Protein AF-A0A0F9TXZ3-F1 (afdb_monomer_lite)

InterPro domains:
  IPR027417 P-loop containing nucleoside triphosphate hydrolase [G3DSA:3.40.50.300] (185-377)
  IPR036388 Winged helix-like DNA-binding domain superfamily [G3DSA:1.10.10.10] (61-134)

Radius of gyration: 34.78 Å; chains: 1; bounding box: 75×120×89 Å

Organism: NCBI:txid412755

Sequence (634 aa):
MTRDDTADAADPSGQDGEAPHASRQPACEAIEPTAEEAALAILPALEMLSTLGGPYPTEIAPTWPRPAEGERPIDYLTPVQLQVLGLLLRGYTRADIARDPELRVSRSTVHRWEHRDENFRAAYAESMAEMRSATRPLLIDGFRKGVMELVDLVSSTSAKIRLGAATQLTRLYRPDEVGAVTAGNERETDTDAEWMRRFTTKGDAFLPHDTQLAAINCLARYLVLVAGVQSGKTDTGAINFWKRIVMENDPTAVYYLVAPTTGIGKVMRKRFVSRAPKGWLLNPSGSGQDFERTWKLSNGATVEFRSANKPENIVAETLCGAWLDEFTLMRATVWQVSLRGRLAATGGWVIFTGTPRGPTWAYEEVWRRTQPHDDLYDKGGNWAGFTWHSSANPRVSAMEVADAKATLPDAFFRREWQASWEAFHGQVFPDFSKAANVFDLTKVLTKRSEGTLFDAGVDWGYGSPGALVVGRLNADASWDIVHEVHEAKRLTAWWIERFKEAHLRFGAMTGRGIDTFWCDGAEPDRIVAARRALRKWAKELGIRAPRVRPGKKERYRGILHVASLFKQRRVRIHRACSVTIAQLQGYKFKEDREGDDTDAIEEGNDHTVDALRYMTYSRKRADRKGGNVEMGSA

Secondary structure (DSSP, 8-state):
-------------------PPPPPPPP-PPPPPPHHHHHHHHHHHHHHHHHTTPPP-------SPPPSTT--GGGGS-HHHHHHHHHHHTT--HHHHTT-TTT---HHHHHHHHHH-HHHHHHHHHHHHHHHHHHHHHHHHHHHHHHHHHHHHHT-S-HHHHHHHHHHHHHHH-TTTTTTTTTTS------HHHHHHHT--TT------HHHHHHHH---SEEEEEE-TTSSHHHHHHHHHHHHHHHH--TT-EEEEEESSTTTHHHHHHHHHHTSPTT-BSSTT-S-SSS-EEEEBTTS-EEEEEETTSGGGG-SS--SEEEEETGGGS-HHIIIIIIGGGGTTTT-EEEEEE---SSSHIIIIIIGGG-TTSTT--TTS-EEEEEE-GGGSTTS-HHHHHHHHHHS-HHHHHHHTT--S----S-S-TT--HHHHEE--TTSSSS--TT-EEEEEEE--SSSPEEEEEEEEPTTS-EEEEEEEEESS--HHHHHHHHHHHHHHHHHHHSS-EEEEEE-TT-HHHHHHHHHHHHHHHHHTTPPPPEEEEPP--HHHHHHHHHHHHHTT-EEEETT-HHHHHHHHH--EEE-SSSPEEEEEPSSS-HHHHHHHHHHHHHHHHHHHHGGGSSS--

pLDDT: mean 75.68, std 19.98, range [26.33, 98.62]

Foldseek 3Di:
DDDDDDDDDDDDDDDDDDDDDDDDDDDDDDDFDDPVLLVVLQVLLVVVLVVLPDDDPPPDDPPDDDDPPPDALQVPDDPLLNVLLVCVLVVHDLVRSCPDPVSVDHSVNSVCLCPPPPSSVRNSVVVNVVVCVVCSVVVSVVVNVVSVVLSVQCVDPDRVSVVVSSLVSCCVRCVPCSVPSVVPDDPDDDDPVVLQVQQADPDDDDDDDPLLSCLLPDPFQEREEAEAPQQCLLLSLLNSVQVCCVVVLDLAAEEEEEEQAPVVCVVSLVSNLRRHGPQQWPPSVADDDPDKGWTQTPSNYIYIYDHLPDLVVLQDAAHQEYEYAQVQSHAPCSCPPRPVVSPVVNVHGYYYTHFAFAPHCCCVVAVLCQDPPHPNDPPVRNYHYTYAFSVSRPVQDPVNLVVCCQQFDVLVNCGNGVSDRPSFDWALQPLDDCVLFEDADPPVLPDQDAPWAKAWFWEDAAPAWIKIWIWTQDPVRFTETEDMDTGYNDDLVRVLVVQVVQQVVVCVRHVAGHAEYAYAPVCVVSLVVSQVVQVVVCVVVVHDRHHYHHFDPPVVVLSRNVSSCSSVSRHHYYVVVVLLSVLSRVWTADQDPVGGGGPHTDPDSCNSVNRVSRTSVRVVVVVVVVVVPPVPDD

Structure (mmCIF, N/CA/C/O backbone):
data_AF-A0A0F9TXZ3-F1
#
_entry.id   AF-A0A0F9TXZ3-F1
#
loop_
_atom_site.group_PDB
_atom_site.id
_atom_site.type_symbol
_atom_site.label_atom_id
_atom_site.label_alt_id
_atom_site.label_comp_id
_atom_site.label_asym_id
_atom_site.label_entity_id
_atom_site.label_seq_id
_atom_site.pdbx_PDB_ins_code
_atom_site.Cartn_x
_atom_site.Cartn_y
_atom_site.Cartn_z
_atom_site.occupancy
_atom_site.B_iso_or_equiv
_atom_site.auth_seq_id
_atom_site.auth_comp_id
_atom_site.auth_asym_id
_atom_site.auth_atom_id
_atom_site.pdbx_PDB_model_num
ATOM 1 N N . MET A 1 1 ? -9.856 57.325 4.171 1.00 32.72 1 MET A N 1
ATOM 2 C CA . MET A 1 1 ? -9.929 58.775 4.453 1.00 32.72 1 MET A CA 1
ATOM 3 C C . MET A 1 1 ? -11.235 59.033 5.186 1.00 32.72 1 MET A C 1
ATOM 5 O O . MET A 1 1 ? -12.175 58.319 4.875 1.00 32.72 1 MET A O 1
ATOM 9 N N . THR A 1 2 ? -11.216 59.937 6.177 1.00 30.17 2 THR A N 1
ATOM 10 C CA . THR A 1 2 ? -12.340 60.741 6.741 1.00 30.17 2 THR A CA 1
ATOM 11 C C . THR A 1 2 ? -13.774 60.199 6.546 1.00 30.17 2 THR A C 1
ATOM 13 O O . THR A 1 2 ? -14.216 60.116 5.405 1.00 30.17 2 THR A O 1
ATOM 16 N N . ARG A 1 3 ? -14.504 59.711 7.566 1.00 29.19 3 ARG A N 1
ATOM 17 C CA . ARG A 1 3 ? -14.995 60.357 8.820 1.00 29.19 3 ARG A CA 1
ATOM 18 C C . ARG A 1 3 ? -16.177 61.322 8.568 1.00 29.19 3 ARG A C 1
ATOM 20 O O . ARG A 1 3 ? -16.271 61.862 7.473 1.00 29.19 3 ARG A O 1
ATOM 27 N N . ASP A 1 4 ? -16.988 61.498 9.615 1.00 30.47 4 ASP A N 1
ATOM 28 C CA . ASP A 1 4 ? -18.058 62.494 9.824 1.00 30.47 4 ASP A CA 1
ATOM 29 C C . ASP A 1 4 ? -19.446 62.116 9.237 1.00 30.47 4 ASP A C 1
ATOM 31 O O . ASP A 1 4 ? -19.520 61.539 8.154 1.00 30.47 4 ASP A O 1
ATOM 35 N N . ASP A 1 5 ? -20.600 62.401 9.869 1.00 34.12 5 ASP A N 1
ATOM 36 C CA . ASP A 1 5 ? -20.922 62.700 11.290 1.00 34.12 5 ASP A CA 1
ATOM 37 C C . ASP A 1 5 ? -22.463 62.721 11.508 1.00 34.12 5 ASP A C 1
ATOM 39 O O . ASP A 1 5 ? -23.218 62.578 10.545 1.00 34.12 5 ASP A O 1
ATOM 43 N N . THR A 1 6 ? -22.910 63.014 12.748 1.00 31.89 6 THR A N 1
ATOM 44 C CA . THR A 1 6 ? -24.289 63.406 13.184 1.00 31.89 6 THR A CA 1
ATOM 45 C C . THR A 1 6 ? -25.350 62.283 13.228 1.00 31.89 6 THR A C 1
ATOM 47 O O . THR A 1 6 ? -25.287 61.359 12.425 1.00 31.89 6 THR A O 1
ATOM 50 N N . ALA A 1 7 ? -26.394 62.264 14.076 1.00 31.81 7 ALA A N 1
ATOM 51 C CA . ALA A 1 7 ? -26.792 62.902 15.362 1.00 31.81 7 ALA A CA 1
ATOM 52 C C . ALA A 1 7 ? -28.115 62.190 15.819 1.00 31.81 7 ALA A C 1
ATOM 54 O O . ALA A 1 7 ? -28.657 61.420 15.026 1.00 31.81 7 ALA A O 1
ATOM 55 N N . ASP A 1 8 ? -28.742 62.303 17.002 1.00 28.78 8 ASP A N 1
ATOM 56 C CA . ASP A 1 8 ? -28.559 62.997 18.303 1.00 28.78 8 ASP A CA 1
ATOM 57 C C . ASP A 1 8 ? -29.174 62.058 19.396 1.00 28.78 8 ASP A C 1
ATOM 59 O O . ASP A 1 8 ? -29.990 61.203 19.056 1.00 28.78 8 ASP A O 1
ATOM 63 N N . ALA A 1 9 ? -28.695 61.944 20.645 1.00 29.38 9 ALA A N 1
ATOM 64 C CA . ALA A 1 9 ? -28.776 62.823 21.835 1.00 29.38 9 ALA A CA 1
ATOM 65 C C . ALA A 1 9 ? -30.095 62.758 22.666 1.00 29.38 9 ALA A C 1
ATOM 67 O O . ALA A 1 9 ? -31.185 62.663 22.116 1.00 29.38 9 ALA A O 1
ATOM 68 N N . ALA A 1 10 ? -29.939 62.894 23.999 1.00 29.91 10 ALA A N 1
ATOM 69 C CA . ALA A 1 10 ? -30.946 63.063 25.078 1.00 29.91 10 ALA A CA 1
ATOM 70 C C . ALA A 1 10 ? -31.526 61.820 25.828 1.00 29.91 10 ALA A C 1
ATOM 72 O O . ALA A 1 10 ? -32.534 61.223 25.467 1.00 29.91 10 ALA A O 1
ATOM 73 N N . ASP A 1 11 ? -30.854 61.549 26.955 1.00 27.70 11 ASP A N 1
ATOM 74 C CA . ASP A 1 11 ? -31.220 60.946 28.265 1.00 27.70 11 ASP A CA 1
ATOM 75 C C . ASP A 1 11 ? -32.441 61.641 28.966 1.00 27.70 11 ASP A C 1
ATOM 77 O O . ASP A 1 11 ? -32.910 62.640 28.411 1.00 27.70 11 ASP A O 1
ATOM 81 N N . PRO A 1 12 ? -32.914 61.325 30.209 1.00 47.75 12 PRO A N 1
ATOM 82 C CA . PRO A 1 12 ? -32.923 60.106 31.053 1.00 47.75 12 PRO A CA 1
ATOM 83 C C . PRO A 1 12 ? -34.344 59.690 31.552 1.00 47.75 12 PRO A C 1
ATOM 85 O O . PRO A 1 12 ? -35.348 60.351 31.295 1.00 47.75 12 PRO A O 1
ATOM 88 N N . SER A 1 13 ? -34.355 58.691 32.453 1.00 29.00 13 SER A N 1
ATOM 89 C CA . SER A 1 13 ? -35.320 58.392 33.544 1.00 29.00 13 SER A CA 1
ATOM 90 C C . SER A 1 13 ? -36.219 57.172 33.321 1.00 29.00 13 SER A C 1
ATOM 92 O O . SER A 1 13 ? -36.737 56.944 32.234 1.00 29.00 13 SER A O 1
ATOM 94 N N . GLY A 1 14 ? -36.336 56.328 34.352 1.00 28.92 14 GLY A N 1
ATOM 95 C CA . GLY A 1 14 ? -36.942 54.998 34.240 1.00 28.92 14 GLY A CA 1
ATOM 96 C C . GLY A 1 14 ? -37.970 54.701 35.322 1.00 28.92 14 GLY A C 1
ATOM 97 O O . GLY A 1 14 ? -38.105 55.463 36.276 1.00 28.92 14 GLY A O 1
ATOM 98 N N . GLN A 1 15 ? -38.644 53.558 35.177 1.00 29.59 15 GLN A N 1
ATOM 99 C CA . GLN A 1 15 ? -39.312 52.832 36.257 1.00 29.59 15 GLN A CA 1
ATOM 100 C C . GLN A 1 15 ? -39.610 51.383 35.830 1.00 29.59 15 GLN A C 1
ATOM 102 O O . GLN A 1 15 ? -40.086 51.140 34.726 1.00 29.59 15 GLN A O 1
ATOM 107 N N . ASP A 1 16 ? -39.252 50.460 36.720 1.00 29.05 16 ASP A N 1
ATOM 108 C CA . ASP A 1 16 ? -39.883 49.185 37.090 1.00 29.05 16 ASP A CA 1
ATOM 109 C C . ASP A 1 16 ? -40.727 48.385 36.071 1.00 29.05 16 ASP A C 1
ATOM 111 O O . ASP A 1 16 ? -41.770 48.815 35.581 1.00 29.05 16 ASP A O 1
ATOM 115 N N . GLY A 1 17 ? -40.337 47.118 35.884 1.00 29.00 17 GLY A N 1
ATOM 116 C CA . GLY A 1 17 ? -41.125 46.086 35.205 1.00 29.00 17 GLY A CA 1
ATOM 117 C C . GLY A 1 17 ? -40.529 44.690 35.419 1.00 29.00 17 GLY A C 1
ATOM 118 O O . GLY A 1 17 ? -39.521 44.343 34.807 1.00 29.00 17 GLY A O 1
ATOM 119 N N . GLU A 1 18 ? -41.130 43.898 36.310 1.00 27.64 18 GLU A N 1
ATOM 120 C CA . GLU A 1 18 ? -40.679 42.539 36.649 1.00 27.64 18 GLU A CA 1
ATOM 121 C C . GLU A 1 18 ? -40.780 41.560 35.463 1.00 27.64 18 GLU A C 1
ATOM 123 O O . GLU A 1 18 ? -41.730 41.597 34.680 1.00 27.64 18 GLU A O 1
ATOM 128 N N . ALA A 1 19 ? -39.839 40.612 35.381 1.00 30.31 19 ALA A N 1
ATOM 129 C CA . ALA A 1 19 ? -39.910 39.452 34.488 1.00 30.31 19 ALA A CA 1
ATOM 130 C C . ALA A 1 19 ? -39.929 38.148 35.318 1.00 30.31 19 ALA A C 1
ATOM 132 O O . ALA A 1 19 ? -39.199 38.048 36.308 1.00 30.31 19 ALA A O 1
ATOM 133 N N . PRO A 1 20 ? -40.757 37.145 34.964 1.00 31.75 20 PRO A N 1
ATOM 134 C CA . PRO A 1 20 ? -41.137 36.082 35.893 1.00 31.75 20 PRO A CA 1
ATOM 135 C C . PRO A 1 20 ? -40.070 34.995 36.092 1.00 31.75 20 PRO A C 1
ATOM 137 O O . PRO A 1 20 ? -39.401 34.553 35.157 1.00 31.75 20 PRO A O 1
ATOM 140 N N . HIS A 1 21 ? -39.993 34.484 37.324 1.00 30.50 21 HIS A N 1
ATOM 141 C CA . HIS A 1 21 ? -39.201 33.308 37.685 1.00 30.50 21 HIS A CA 1
ATOM 142 C C . HIS A 1 21 ? -39.646 32.047 36.921 1.00 30.50 21 HIS A C 1
ATOM 144 O O . HIS A 1 21 ? -40.739 31.527 37.149 1.00 30.50 21 HIS A O 1
ATOM 150 N N . ALA A 1 22 ? -38.752 31.478 36.108 1.00 32.34 22 ALA A N 1
ATOM 151 C CA . ALA A 1 22 ? -38.866 30.092 35.654 1.00 32.34 22 ALA A CA 1
ATOM 152 C C . ALA A 1 22 ? -38.382 29.131 36.758 1.00 32.34 22 ALA A C 1
ATOM 154 O O . ALA A 1 22 ? -37.296 29.296 37.320 1.00 32.34 22 ALA A O 1
ATOM 155 N N . SER A 1 23 ? -39.204 28.137 37.087 1.00 28.92 23 SER A N 1
ATOM 156 C CA . SER A 1 23 ? -38.995 27.205 38.198 1.00 28.92 23 SER A CA 1
ATOM 157 C C . SER A 1 23 ? -37.858 26.203 37.954 1.00 28.92 23 SER A C 1
ATOM 159 O O . SER A 1 23 ? -37.685 25.665 36.861 1.00 28.92 23 SER A O 1
ATOM 161 N N . ARG A 1 24 ? -37.106 25.883 39.018 1.00 31.55 24 ARG A N 1
ATOM 162 C CA . ARG A 1 24 ? -36.205 24.719 39.040 1.00 31.55 24 ARG A CA 1
ATOM 163 C C . ARG A 1 24 ? -37.039 23.434 38.987 1.00 31.55 24 ARG A C 1
ATOM 165 O O . ARG A 1 24 ? -37.911 23.252 39.834 1.00 31.55 24 ARG A O 1
ATOM 172 N N . GLN A 1 25 ? -36.734 22.526 38.061 1.00 28.47 25 GLN A N 1
ATOM 173 C CA . GLN A 1 25 ? -37.197 21.136 38.157 1.00 28.47 25 GLN A CA 1
ATOM 174 C C . GLN A 1 25 ? -36.408 20.391 39.256 1.00 28.47 25 GLN A C 1
ATOM 176 O O . GLN A 1 25 ? -35.221 20.681 39.443 1.00 28.47 25 GLN A O 1
ATOM 181 N N . PRO A 1 26 ? -37.038 19.466 40.004 1.00 29.58 26 PRO A N 1
ATOM 182 C CA . PRO A 1 26 ? -36.378 18.716 41.070 1.00 29.58 26 PRO A CA 1
ATOM 183 C C . PRO A 1 26 ? -35.457 17.618 40.519 1.00 29.58 26 PRO A C 1
ATOM 185 O O . PRO A 1 26 ? -35.616 17.155 39.389 1.00 29.58 26 PRO A O 1
ATOM 188 N N . ALA A 1 27 ? -34.498 17.183 41.340 1.00 30.09 27 ALA A N 1
ATOM 189 C CA . ALA A 1 27 ? -33.659 16.029 41.033 1.00 30.09 27 ALA A CA 1
ATOM 190 C C . ALA A 1 27 ? -34.506 14.745 40.976 1.00 30.09 27 ALA A C 1
ATOM 192 O O . ALA A 1 27 ? -35.406 14.555 41.791 1.00 30.09 27 ALA A O 1
ATOM 193 N N . CYS A 1 28 ? -34.213 13.874 40.011 1.00 26.42 28 CYS A N 1
ATOM 194 C CA . CYS A 1 28 ? -34.935 12.622 39.817 1.00 26.42 28 CYS A CA 1
ATOM 195 C C . CYS A 1 28 ? -34.259 11.509 40.635 1.00 26.42 28 CYS A C 1
ATOM 197 O O . CYS A 1 28 ? -33.102 11.172 40.375 1.00 26.42 28 CYS A O 1
ATOM 199 N N . GLU A 1 29 ? -34.959 10.973 41.635 1.00 32.16 29 GLU A N 1
ATOM 200 C CA . GLU A 1 29 ? -34.502 9.820 42.419 1.00 32.16 29 GLU A CA 1
ATOM 201 C C . GLU A 1 29 ? -34.609 8.528 41.592 1.00 32.16 29 GLU A C 1
ATOM 203 O O . GLU A 1 29 ? -35.532 8.356 40.794 1.00 32.16 29 GLU A O 1
ATOM 208 N N . ALA A 1 30 ? -33.648 7.617 41.758 1.00 31.12 30 ALA A N 1
ATOM 209 C CA . ALA A 1 30 ? -33.618 6.358 41.018 1.00 31.12 30 ALA A CA 1
ATOM 210 C C . ALA A 1 30 ? -34.559 5.322 41.656 1.00 31.12 30 ALA A C 1
ATOM 212 O O . ALA A 1 30 ? -34.410 4.988 42.829 1.00 31.12 30 ALA A O 1
ATOM 213 N N . ILE A 1 31 ? -35.497 4.791 40.869 1.00 38.00 31 ILE A N 1
ATOM 214 C CA . ILE A 1 31 ? -36.445 3.754 41.299 1.00 38.00 31 ILE A CA 1
ATOM 215 C C . ILE A 1 31 ? -35.765 2.375 41.223 1.00 38.00 31 ILE A C 1
ATOM 217 O O . ILE A 1 31 ? -35.131 2.050 40.217 1.00 38.00 31 ILE A O 1
ATOM 221 N N . GLU A 1 32 ? -35.883 1.563 42.279 1.00 37.91 32 GLU A N 1
ATOM 222 C CA . GLU A 1 32 ? -35.350 0.192 42.302 1.00 37.91 32 GLU A CA 1
ATOM 223 C C . GLU A 1 32 ? -36.240 -0.807 41.530 1.00 37.91 32 GLU A C 1
ATOM 225 O O . GLU A 1 32 ? -37.465 -0.687 41.581 1.00 37.91 32 GLU A O 1
ATOM 230 N N . PRO A 1 33 ? -35.655 -1.826 40.862 1.00 41.97 33 PRO A N 1
ATOM 231 C CA . PRO A 1 33 ? -36.413 -2.894 40.208 1.00 41.97 33 PRO A CA 1
ATOM 232 C C . PRO A 1 33 ? -37.082 -3.823 41.230 1.00 41.97 33 PRO A C 1
ATOM 234 O O . PRO A 1 33 ? -36.539 -4.081 42.311 1.00 41.97 33 PRO A O 1
ATOM 237 N N . THR A 1 34 ? -38.247 -4.351 40.867 1.00 51.81 34 THR A N 1
ATOM 238 C CA . THR A 1 34 ? -39.134 -5.111 41.758 1.00 51.81 34 THR A CA 1
ATOM 239 C C . THR A 1 34 ? -38.769 -6.598 41.850 1.00 51.81 34 THR A C 1
ATOM 241 O O . THR A 1 34 ? -38.083 -7.163 40.997 1.00 51.81 34 THR A O 1
ATOM 244 N N . ALA A 1 35 ? -39.248 -7.268 42.904 1.00 47.88 35 ALA A N 1
ATOM 245 C CA . ALA A 1 35 ? -38.990 -8.694 43.123 1.00 47.88 35 ALA A CA 1
ATOM 246 C C . ALA A 1 35 ? -39.630 -9.614 42.057 1.00 47.88 35 ALA A C 1
ATOM 248 O O . ALA A 1 35 ? -39.137 -10.719 41.834 1.00 47.88 35 ALA A O 1
ATOM 249 N N . GLU A 1 36 ? -40.691 -9.168 41.375 1.00 49.09 36 GLU A N 1
ATOM 250 C CA . GLU A 1 36 ? -41.360 -9.940 40.316 1.00 49.09 36 GLU A CA 1
ATOM 251 C C . GLU A 1 36 ? -40.522 -10.005 39.027 1.00 49.09 36 GLU A C 1
ATOM 253 O O . GLU A 1 36 ? -40.415 -11.067 38.412 1.00 49.09 36 GLU A O 1
ATOM 258 N N . GLU A 1 37 ? -39.842 -8.913 38.660 1.00 51.38 37 GLU A N 1
ATOM 259 C CA . GLU A 1 37 ? -38.937 -8.863 37.499 1.00 51.38 37 GLU A CA 1
ATOM 260 C C . GLU A 1 37 ? -37.731 -9.800 37.681 1.00 51.38 37 GLU A C 1
ATOM 262 O O . GLU A 1 37 ? -37.302 -10.477 36.744 1.00 51.38 37 GLU A O 1
ATOM 267 N N . ALA A 1 38 ? -37.219 -9.898 38.913 1.00 50.34 38 ALA A N 1
ATOM 268 C CA . ALA A 1 38 ? -36.168 -10.843 39.280 1.00 50.34 38 ALA A CA 1
ATOM 269 C C . ALA A 1 38 ? -36.641 -12.310 39.190 1.00 50.34 38 ALA A C 1
ATOM 271 O O . ALA A 1 38 ? -35.902 -13.168 38.704 1.00 50.34 38 ALA A O 1
ATOM 272 N N . ALA A 1 39 ? -37.879 -12.602 39.607 1.00 53.97 39 ALA A N 1
ATOM 273 C CA . ALA A 1 39 ? -38.447 -13.949 39.551 1.00 53.97 39 ALA A CA 1
ATOM 274 C C . ALA A 1 39 ? -38.664 -14.449 38.108 1.00 53.97 39 ALA A C 1
ATOM 276 O O . ALA A 1 39 ? -38.397 -15.621 37.819 1.00 53.97 39 ALA A O 1
ATOM 277 N N . LEU A 1 40 ? -39.077 -13.565 37.186 1.00 57.75 40 LEU A N 1
ATOM 278 C CA . LEU A 1 40 ? -39.279 -13.909 35.771 1.00 57.75 40 LEU A CA 1
ATOM 279 C C . LEU A 1 40 ? -37.996 -14.389 35.068 1.00 57.75 40 LEU A C 1
ATOM 281 O O . LEU A 1 40 ? -38.073 -15.226 34.171 1.00 57.75 40 LEU A O 1
ATOM 285 N N . ALA A 1 41 ? -36.823 -13.893 35.475 1.00 55.78 41 ALA A N 1
ATOM 286 C CA . ALA A 1 41 ? -35.536 -14.272 34.881 1.00 55.78 41 ALA A CA 1
ATOM 287 C C . ALA A 1 41 ? -34.999 -15.635 35.370 1.00 55.78 41 ALA A C 1
ATOM 289 O O . ALA A 1 41 ? -34.154 -16.238 34.707 1.00 55.78 41 ALA A O 1
ATOM 290 N N . ILE A 1 42 ? -35.471 -16.132 36.521 1.00 59.31 42 ILE A N 1
ATOM 291 C CA . ILE A 1 42 ? -34.934 -17.340 37.174 1.00 59.31 42 ILE A CA 1
ATOM 292 C C . ILE A 1 42 ? -35.603 -18.619 36.655 1.00 59.31 42 ILE A C 1
ATOM 294 O O . ILE A 1 42 ? -34.913 -19.586 36.328 1.00 59.31 42 ILE A O 1
ATOM 298 N N . LEU A 1 43 ? -36.938 -18.635 36.555 1.00 63.06 43 LEU A N 1
ATOM 299 C CA . LEU A 1 43 ? -37.704 -19.822 36.137 1.00 63.06 43 LEU A CA 1
ATOM 300 C C . LEU A 1 43 ? -37.216 -20.451 34.812 1.00 63.06 43 LEU A C 1
ATOM 302 O O . LEU A 1 43 ? -37.047 -21.672 34.777 1.00 63.06 43 LEU A O 1
ATOM 306 N N . PRO A 1 44 ? -36.911 -19.680 33.748 1.00 61.91 44 PRO A N 1
ATOM 307 C CA . PRO A 1 44 ? -36.503 -20.267 32.476 1.00 61.91 44 PRO A CA 1
ATOM 308 C C . PRO A 1 44 ? -35.057 -20.791 32.494 1.00 61.91 44 PRO A C 1
ATOM 310 O O . PRO A 1 44 ? -34.734 -21.782 31.839 1.00 61.91 44 PRO A O 1
ATOM 313 N N . ALA A 1 45 ? -34.181 -20.189 33.306 1.0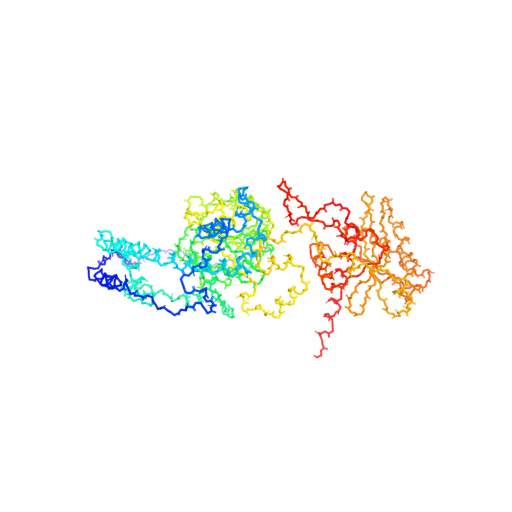0 59.84 45 ALA A N 1
ATOM 314 C CA . ALA A 1 45 ? -32.832 -20.704 33.527 1.00 59.84 45 ALA A CA 1
ATOM 315 C C . ALA A 1 45 ? -32.863 -22.075 34.229 1.00 59.84 45 ALA A C 1
ATOM 317 O O . ALA A 1 45 ? -32.126 -22.984 33.842 1.00 59.84 45 ALA A O 1
ATOM 318 N N . LEU A 1 46 ? -33.759 -22.262 35.205 1.00 62.06 46 LEU A N 1
ATOM 319 C CA . LEU A 1 46 ? -33.979 -23.558 35.859 1.00 62.06 46 LEU A CA 1
ATOM 320 C C . LEU A 1 46 ? -34.546 -24.611 34.887 1.00 62.06 46 LEU A C 1
ATOM 322 O O . LEU A 1 46 ? -34.159 -25.779 34.955 1.00 62.06 46 LEU A O 1
ATOM 326 N N . GLU A 1 47 ? -35.393 -24.206 33.938 1.00 64.31 47 GLU A N 1
ATOM 327 C CA . GLU A 1 47 ? -35.913 -25.088 32.885 1.00 64.31 47 GLU A CA 1
ATOM 328 C C . GLU A 1 47 ? -34.810 -25.522 31.895 1.00 64.31 47 GLU A C 1
ATOM 330 O O . GLU A 1 47 ? -34.687 -26.713 31.586 1.00 64.31 47 GLU A O 1
ATOM 335 N N . MET A 1 48 ? -33.921 -24.607 31.485 1.00 65.56 48 MET A N 1
ATOM 336 C CA . MET A 1 48 ? -32.721 -24.932 30.694 1.00 65.56 48 MET A CA 1
ATOM 337 C C . MET A 1 48 ? -31.820 -25.949 31.412 1.00 65.56 48 MET A C 1
ATOM 339 O O . MET A 1 48 ? -31.338 -26.907 30.807 1.00 65.56 48 MET A O 1
ATOM 343 N N . LEU A 1 49 ? -31.621 -25.789 32.723 1.00 61.75 49 LEU A N 1
ATOM 344 C CA . LEU A 1 49 ? -30.837 -26.736 33.519 1.00 61.75 49 LEU A CA 1
ATOM 345 C C . LEU A 1 49 ? -31.482 -28.128 33.619 1.00 61.75 49 LEU A C 1
ATOM 347 O O . LEU A 1 49 ? -30.759 -29.099 33.842 1.00 61.75 49 LEU A O 1
ATOM 351 N N . SER A 1 50 ? -32.799 -28.252 33.419 1.00 60.69 50 SER A N 1
ATOM 352 C CA . SER A 1 50 ? -33.484 -29.552 33.380 1.00 60.69 50 SER A CA 1
ATOM 353 C C . SER A 1 50 ? -33.401 -30.252 32.012 1.00 60.69 50 SER A C 1
ATOM 355 O O . SER A 1 50 ? -33.466 -31.478 31.946 1.00 60.69 50 SER A O 1
ATOM 357 N N . THR A 1 51 ? -33.187 -29.498 30.926 1.00 60.06 51 THR A N 1
ATOM 358 C CA . THR A 1 51 ? -33.049 -30.028 29.552 1.00 60.06 51 THR A CA 1
ATOM 359 C C . THR A 1 51 ? -31.601 -30.343 29.150 1.00 60.06 51 THR A C 1
ATOM 361 O O . THR A 1 51 ? -31.367 -31.119 28.217 1.00 60.06 51 THR A O 1
ATOM 364 N N . LEU A 1 52 ? -30.612 -29.828 29.892 1.00 57.62 52 LEU A N 1
ATOM 365 C CA . LEU A 1 52 ? -29.175 -30.108 29.744 1.00 57.62 52 LEU A CA 1
ATOM 366 C C . LEU A 1 52 ? -28.776 -31.532 30.193 1.00 57.62 52 LEU A C 1
ATOM 368 O O . LEU A 1 52 ? -27.965 -31.738 31.094 1.00 57.62 52 LEU A O 1
ATOM 372 N N . GLY A 1 53 ? -29.330 -32.531 29.507 1.00 50.25 53 GLY A N 1
ATOM 373 C CA . GLY A 1 53 ? -29.034 -33.956 29.688 1.00 50.25 53 GLY A CA 1
ATOM 374 C C . GLY A 1 53 ? -29.375 -34.844 28.485 1.00 50.25 53 GLY A C 1
ATOM 375 O O . GLY A 1 53 ? -29.040 -36.026 28.492 1.00 50.25 53 GLY A O 1
ATOM 376 N N . GLY A 1 54 ? -30.008 -34.302 27.436 1.00 48.28 54 GLY A N 1
ATOM 377 C CA . GLY A 1 54 ? -30.460 -35.088 26.283 1.00 48.28 54 GLY A CA 1
ATOM 378 C C . GLY A 1 54 ? -29.331 -35.791 25.496 1.00 48.28 54 GLY A C 1
ATOM 379 O O . GLY A 1 54 ? -28.211 -35.255 25.390 1.00 48.28 54 GLY A O 1
ATOM 380 N N . PRO A 1 55 ? -29.607 -36.978 24.914 1.00 40.47 55 PRO A N 1
ATOM 381 C CA . PRO A 1 55 ? -28.685 -37.650 24.003 1.00 40.47 55 PRO A CA 1
ATOM 382 C C . PRO A 1 55 ? -28.452 -36.810 22.739 1.00 40.47 55 PRO A C 1
ATOM 384 O O . PRO A 1 55 ? -29.306 -36.036 22.312 1.00 40.47 55 PRO A O 1
ATOM 387 N N . TYR A 1 56 ? -27.266 -36.950 22.151 1.00 38.28 56 TYR A N 1
ATOM 388 C CA . TYR A 1 56 ? -26.909 -36.276 20.902 1.00 38.28 56 TYR A CA 1
ATOM 389 C C . TYR A 1 56 ? -27.550 -37.014 19.710 1.00 38.28 56 TYR A C 1
ATOM 391 O O . TYR A 1 56 ? -27.592 -38.246 19.752 1.00 38.28 56 TYR A O 1
ATOM 399 N N . PRO A 1 57 ? -27.994 -36.334 18.636 1.00 37.06 57 PRO A N 1
ATOM 400 C CA . PRO A 1 57 ? -28.396 -37.012 17.406 1.00 37.06 57 PRO A CA 1
ATOM 401 C C . PRO A 1 57 ? -27.198 -37.774 16.822 1.00 37.06 57 PRO A C 1
ATOM 403 O O . PRO A 1 57 ? -26.213 -37.169 16.395 1.00 37.06 57 PRO A O 1
ATOM 406 N N . THR A 1 58 ? -27.248 -39.105 16.814 1.00 37.38 58 THR A N 1
ATOM 407 C CA . THR A 1 58 ? -26.159 -39.975 16.332 1.00 37.38 58 THR A CA 1
ATOM 408 C C . THR A 1 58 ? -26.144 -40.110 14.806 1.00 37.38 58 THR A C 1
ATOM 410 O O . THR A 1 58 ? -26.029 -41.207 14.269 1.00 37.38 58 THR A O 1
ATOM 413 N N . GLU A 1 59 ? -26.241 -38.986 14.096 1.00 43.12 59 GLU A N 1
ATOM 414 C CA . GLU A 1 59 ? -26.271 -38.928 12.632 1.00 43.12 59 GLU A CA 1
ATOM 415 C C . GLU A 1 59 ? -25.311 -37.861 12.087 1.00 43.12 59 GLU A C 1
ATOM 417 O O . GLU A 1 59 ? -25.735 -36.812 11.624 1.00 43.12 59 GLU A O 1
ATOM 422 N N . ILE A 1 60 ? -24.003 -38.144 12.142 1.00 35.38 60 ILE A N 1
ATOM 423 C CA . ILE A 1 60 ? -23.202 -38.405 10.929 1.00 35.38 60 ILE A CA 1
ATOM 424 C C . ILE A 1 60 ? -22.119 -39.421 11.319 1.00 35.38 60 ILE A C 1
ATOM 426 O O . ILE A 1 60 ? -21.045 -39.053 11.799 1.00 35.38 60 ILE A O 1
ATOM 430 N N . ALA A 1 61 ? -22.381 -40.713 11.113 1.00 38.50 61 ALA A N 1
ATOM 431 C CA . ALA A 1 61 ? -21.307 -41.703 11.121 1.00 38.50 61 ALA A CA 1
ATOM 432 C C . ALA A 1 61 ? -20.411 -41.461 9.887 1.00 38.50 61 ALA A C 1
ATOM 434 O O . ALA A 1 61 ? -20.945 -41.378 8.777 1.00 38.50 61 ALA A O 1
ATOM 435 N N . PRO A 1 62 ? -19.076 -41.339 10.025 1.00 38.00 62 PRO A N 1
ATOM 436 C CA . PRO A 1 62 ? -18.195 -41.187 8.872 1.00 38.00 62 PRO A CA 1
ATOM 437 C C . PRO A 1 62 ? -18.331 -42.389 7.929 1.00 38.00 62 PRO A C 1
ATOM 439 O O . PRO A 1 62 ? -18.110 -43.529 8.335 1.00 38.00 62 PRO A O 1
ATOM 442 N N . THR A 1 63 ? -18.680 -42.143 6.665 1.00 37.62 63 THR A N 1
ATOM 443 C CA . THR A 1 63 ? -18.843 -43.185 5.640 1.00 37.62 63 THR A CA 1
ATOM 444 C C . THR A 1 63 ? -17.486 -43.639 5.102 1.00 37.62 63 THR A C 1
ATOM 446 O O . THR A 1 63 ? -17.123 -43.335 3.966 1.00 37.62 63 THR A O 1
ATOM 449 N N . TRP A 1 64 ? -16.727 -44.350 5.930 1.00 47.78 64 TRP A N 1
ATOM 450 C CA . TRP A 1 64 ? -15.441 -44.956 5.578 1.00 47.78 64 TRP A CA 1
ATOM 451 C C . TRP A 1 64 ? -15.465 -46.452 5.921 1.00 47.78 64 TRP A C 1
ATOM 453 O O . TRP A 1 64 ? -16.205 -46.847 6.828 1.00 47.78 64 TRP A O 1
ATOM 463 N N . PRO A 1 65 ? -14.710 -47.302 5.200 1.00 41.97 65 PRO A N 1
ATOM 464 C CA . PRO A 1 65 ? -14.656 -48.726 5.505 1.00 41.97 65 PRO A CA 1
ATOM 465 C C . PRO A 1 65 ? -14.158 -48.929 6.939 1.00 41.97 65 PRO A C 1
ATOM 467 O O . PRO A 1 65 ? -13.103 -48.421 7.317 1.00 41.97 65 PRO A O 1
ATOM 470 N N . ARG A 1 66 ? -14.937 -49.656 7.746 1.00 46.38 66 ARG A N 1
ATOM 471 C CA . ARG A 1 66 ? -14.493 -50.086 9.074 1.00 46.38 66 ARG A CA 1
ATOM 472 C C . ARG A 1 66 ? -13.347 -51.100 8.920 1.00 46.38 66 ARG A C 1
ATOM 474 O O . ARG A 1 66 ? -13.398 -51.899 7.980 1.00 46.38 66 ARG A O 1
ATOM 481 N N . PRO A 1 67 ? -12.376 -51.133 9.851 1.00 50.34 67 PRO A N 1
ATOM 482 C CA . PRO A 1 67 ? -11.572 -52.329 10.093 1.00 50.34 67 PRO A CA 1
ATOM 483 C C . PRO A 1 67 ? -12.467 -53.542 10.400 1.00 50.34 67 PRO A C 1
ATOM 485 O O . PRO A 1 67 ? -13.680 -53.400 10.593 1.00 50.34 67 PRO A O 1
ATOM 488 N N . ALA A 1 68 ? -11.880 -54.739 10.449 1.00 52.97 68 ALA A N 1
ATOM 489 C CA . ALA A 1 68 ? -12.622 -55.949 10.792 1.00 52.97 68 ALA A CA 1
ATOM 490 C C . ALA A 1 68 ? -13.297 -55.833 12.176 1.00 52.97 68 ALA A C 1
ATOM 492 O O . ALA A 1 68 ? -12.848 -55.089 13.051 1.00 52.97 68 ALA A O 1
ATOM 493 N N . GLU A 1 69 ? -14.402 -56.559 12.369 1.00 46.28 69 GLU A N 1
ATOM 494 C CA . GLU A 1 69 ? -15.183 -56.521 13.611 1.00 46.28 69 GLU A CA 1
ATOM 495 C C . GLU A 1 69 ? -14.310 -56.871 14.831 1.00 46.28 69 GLU A C 1
ATOM 497 O O . GLU A 1 69 ? -13.917 -58.020 15.018 1.00 46.28 69 GLU A O 1
ATOM 502 N N . GLY A 1 70 ? -14.020 -55.863 15.663 1.00 57.00 70 GLY A N 1
ATOM 503 C CA . GLY A 1 70 ? -13.244 -55.998 16.901 1.00 57.00 70 GLY A CA 1
ATOM 504 C C . GLY A 1 70 ? -11.908 -55.246 16.943 1.00 57.00 70 GLY A C 1
ATOM 505 O O . GLY A 1 70 ? -11.346 -55.121 18.028 1.00 57.00 70 GLY A O 1
ATOM 506 N N . GLU A 1 71 ? -11.411 -54.706 15.826 1.00 62.00 71 GLU A N 1
ATOM 507 C CA . GLU A 1 71 ? -10.106 -54.022 15.768 1.00 62.00 71 GLU A CA 1
ATOM 508 C C . GLU A 1 71 ? -10.269 -52.498 15.650 1.00 62.00 71 GLU A C 1
ATOM 510 O O . GLU A 1 71 ? -11.014 -52.015 14.792 1.00 62.00 71 GLU A O 1
ATOM 515 N N . ARG A 1 72 ? -9.574 -51.707 16.485 1.00 70.00 72 ARG A N 1
ATOM 516 C CA . ARG A 1 72 ? -9.667 -50.238 16.419 1.00 70.00 72 ARG A CA 1
ATOM 517 C C . ARG A 1 72 ? -8.545 -49.653 15.557 1.00 70.00 72 ARG A C 1
ATOM 519 O O . ARG A 1 72 ? -7.401 -50.088 15.677 1.00 70.00 72 ARG A O 1
ATOM 526 N N . PRO A 1 73 ? -8.806 -48.596 14.769 1.00 75.31 73 PRO A N 1
ATOM 527 C CA . PRO A 1 73 ? -7.788 -47.861 14.012 1.00 75.31 73 PRO A CA 1
ATOM 528 C C . PRO A 1 73 ? -6.521 -47.479 14.793 1.00 75.31 73 PRO A C 1
ATOM 530 O O . PRO A 1 73 ? -5.426 -47.486 14.230 1.00 75.31 73 PRO A O 1
ATOM 533 N N . ILE A 1 74 ? -6.654 -47.157 16.086 1.00 79.50 74 ILE A N 1
ATOM 534 C CA . ILE A 1 74 ? -5.524 -46.790 16.952 1.00 79.50 74 ILE A CA 1
ATOM 535 C C . ILE A 1 74 ? -4.547 -47.954 17.194 1.00 79.50 74 ILE A C 1
ATOM 537 O O . ILE A 1 74 ? -3.350 -47.717 17.350 1.00 79.50 74 ILE A O 1
ATOM 541 N N . ASP A 1 75 ? -5.028 -49.200 17.156 1.00 79.38 75 ASP A N 1
ATOM 542 C CA . ASP A 1 75 ? -4.232 -50.402 17.434 1.00 79.38 75 ASP A CA 1
ATOM 543 C C . ASP A 1 75 ? -3.240 -50.721 16.285 1.00 79.38 75 ASP A C 1
ATOM 545 O O . ASP A 1 75 ? -2.289 -51.481 16.464 1.00 79.38 75 ASP A O 1
ATOM 549 N N . TYR A 1 76 ? -3.406 -50.075 15.121 1.00 80.62 76 TYR A N 1
ATOM 550 C CA . TYR A 1 76 ? -2.530 -50.183 13.946 1.00 80.62 76 TYR A CA 1
ATOM 551 C C . TYR A 1 76 ? -1.456 -49.087 13.849 1.00 80.62 76 TYR A C 1
ATOM 553 O O . TYR A 1 76 ? -0.685 -49.058 12.883 1.00 80.62 76 TYR A O 1
ATOM 561 N N . LEU A 1 77 ? -1.408 -48.150 14.798 1.00 85.25 77 LEU A N 1
ATOM 562 C CA . LEU A 1 77 ? -0.444 -47.054 14.767 1.00 85.25 77 LEU A CA 1
ATOM 563 C C . LEU A 1 77 ? 0.904 -47.465 15.358 1.00 85.25 77 LEU A C 1
ATOM 565 O O . LEU A 1 77 ? 0.993 -48.073 16.423 1.00 85.25 77 LEU A O 1
ATOM 569 N N . THR A 1 78 ? 1.987 -47.056 14.696 1.00 87.50 78 THR A N 1
ATOM 570 C CA . THR A 1 78 ? 3.333 -47.195 15.267 1.00 87.50 78 THR A CA 1
ATOM 571 C C . THR A 1 78 ? 3.464 -46.392 16.574 1.00 87.50 78 THR A C 1
ATOM 573 O O . THR A 1 78 ? 2.790 -45.371 16.731 1.00 87.50 78 THR A O 1
ATOM 576 N N . PRO A 1 79 ? 4.379 -46.753 17.497 1.00 85.94 79 PRO A N 1
ATOM 577 C CA . PRO A 1 79 ? 4.577 -46.009 18.748 1.00 85.94 79 PRO A CA 1
ATOM 578 C C . PRO A 1 79 ? 4.822 -44.504 18.549 1.00 85.94 79 PRO A C 1
ATOM 580 O O . PRO A 1 79 ? 4.333 -43.683 19.320 1.00 85.94 79 PRO A O 1
ATOM 583 N N . VAL A 1 80 ? 5.517 -44.133 17.469 1.00 85.81 80 VAL A N 1
ATOM 584 C CA . VAL A 1 80 ? 5.760 -42.733 17.092 1.00 85.81 80 VAL A CA 1
ATOM 585 C C . VAL A 1 80 ? 4.476 -42.054 16.599 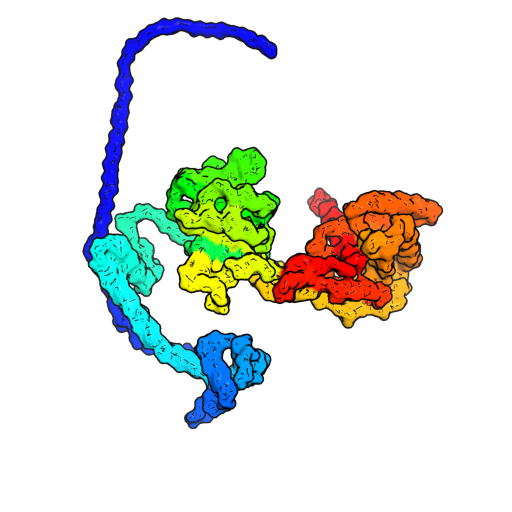1.00 85.81 80 VAL A C 1
ATOM 587 O O . VAL A 1 80 ? 4.195 -40.921 16.981 1.00 85.81 80 VAL A O 1
ATOM 590 N N . GLN A 1 81 ? 3.653 -42.742 15.801 1.00 89.81 81 GLN A N 1
ATOM 591 C CA . GLN A 1 81 ? 2.336 -42.232 15.404 1.00 89.81 81 GLN A CA 1
ATOM 592 C C . GLN A 1 81 ? 1.402 -42.059 16.609 1.00 89.81 81 GLN A C 1
ATOM 594 O O . GLN A 1 81 ? 0.712 -41.048 16.671 1.00 89.81 81 GLN A O 1
ATOM 599 N N . LEU A 1 82 ? 1.416 -42.967 17.591 1.00 85.81 82 LEU A N 1
ATOM 600 C CA . LEU A 1 82 ? 0.639 -42.826 18.831 1.00 85.81 82 LEU A CA 1
ATOM 601 C C . LEU A 1 82 ? 1.050 -41.585 19.639 1.00 85.81 82 LEU A C 1
ATOM 603 O O . LEU A 1 82 ? 0.189 -40.841 20.111 1.00 85.81 82 LEU A O 1
ATOM 607 N N . GLN A 1 83 ? 2.352 -41.314 19.758 1.00 86.69 83 GLN A N 1
ATOM 608 C CA . GLN A 1 83 ? 2.854 -40.108 20.427 1.00 86.69 83 GLN A CA 1
ATOM 609 C C . GLN A 1 83 ? 2.449 -38.828 19.675 1.00 86.69 83 GLN A C 1
ATOM 611 O O . GLN A 1 83 ? 1.947 -37.884 20.286 1.00 86.69 83 GLN A O 1
ATOM 616 N N . VAL A 1 84 ? 2.588 -38.811 18.344 1.00 89.00 84 VAL A N 1
ATOM 617 C CA . VAL A 1 84 ? 2.172 -37.681 17.494 1.00 89.00 84 VAL A CA 1
ATOM 618 C C . VAL A 1 84 ? 0.656 -37.457 17.544 1.00 89.00 84 VAL A C 1
ATOM 620 O O . VAL A 1 84 ? 0.222 -36.315 17.673 1.00 89.00 84 VAL A O 1
ATOM 623 N N . LEU A 1 85 ? -0.149 -38.523 17.517 1.00 88.50 85 LEU A N 1
ATOM 624 C CA . LEU A 1 85 ? -1.599 -38.475 17.725 1.00 88.50 85 LEU A CA 1
ATOM 625 C C . LEU A 1 85 ? -1.929 -37.834 19.082 1.00 88.50 85 LEU A C 1
ATOM 627 O O . LEU A 1 85 ? -2.703 -36.880 19.136 1.00 88.50 85 LEU A O 1
ATOM 631 N N . GLY A 1 86 ? -1.285 -38.284 20.162 1.00 83.06 86 GLY A N 1
ATOM 632 C CA . GLY A 1 86 ? -1.461 -37.718 21.502 1.00 83.06 86 GLY A CA 1
ATOM 633 C C . GLY A 1 86 ? -1.109 -36.228 21.603 1.00 83.06 86 GLY A C 1
ATOM 634 O O . GLY A 1 86 ? -1.797 -35.488 22.306 1.00 83.06 86 GLY A O 1
ATOM 635 N N . LEU A 1 87 ? -0.083 -35.760 20.885 1.00 85.94 87 LEU A N 1
ATOM 636 C CA . LEU A 1 87 ? 0.278 -34.338 20.828 1.00 85.94 87 LEU A CA 1
ATOM 637 C C . LEU A 1 87 ? -0.725 -33.509 20.011 1.00 85.94 87 LEU A C 1
ATOM 639 O O . LEU A 1 87 ? -1.144 -32.447 20.474 1.00 85.94 87 LEU A O 1
ATOM 643 N N . LEU A 1 88 ? -1.171 -34.001 18.849 1.00 84.62 88 LEU A N 1
ATOM 644 C CA . LEU A 1 88 ? -2.206 -33.335 18.044 1.00 84.62 88 LEU A CA 1
ATOM 645 C C . LEU A 1 88 ? -3.526 -33.204 18.824 1.00 84.62 88 LEU A C 1
ATOM 647 O O . LEU A 1 88 ? -4.133 -32.136 18.828 1.00 84.62 88 LEU A O 1
ATOM 651 N N . LEU A 1 89 ? -3.931 -34.253 19.549 1.00 81.50 89 LEU A N 1
ATOM 652 C CA . LEU A 1 89 ? -5.111 -34.245 20.425 1.00 81.50 89 LEU A CA 1
ATOM 653 C C . LEU A 1 89 ? -4.986 -33.239 21.586 1.00 81.50 89 LEU A C 1
ATOM 655 O O . LEU A 1 89 ? -5.988 -32.693 22.039 1.00 81.50 89 LEU A O 1
ATOM 659 N N . ARG A 1 90 ? -3.763 -32.943 22.046 1.00 78.56 90 ARG A N 1
ATOM 660 C CA . ARG A 1 90 ? -3.473 -31.889 23.039 1.00 78.56 90 ARG A CA 1
ATOM 661 C C . ARG A 1 90 ? -3.364 -30.482 22.430 1.00 78.56 90 ARG A C 1
ATOM 663 O O . ARG A 1 90 ? -3.105 -29.534 23.164 1.00 78.56 90 ARG A O 1
ATOM 670 N N . GLY A 1 91 ? -3.548 -30.334 21.116 1.00 78.00 91 GLY A N 1
ATOM 671 C CA . GLY A 1 91 ? -3.517 -29.050 20.410 1.00 78.00 91 GLY A CA 1
ATOM 672 C C . GLY A 1 91 ? -2.135 -28.583 19.939 1.00 78.00 91 GLY A C 1
ATOM 673 O O . GLY A 1 91 ? -2.013 -27.440 19.502 1.00 78.00 91 GLY A O 1
ATOM 674 N N . TYR A 1 92 ? -1.099 -29.429 19.996 1.00 81.12 92 TYR A N 1
ATOM 675 C CA . TYR A 1 92 ? 0.224 -29.090 19.456 1.00 81.12 92 TYR A CA 1
ATOM 676 C C . TYR A 1 92 ? 0.186 -29.034 17.926 1.00 81.12 92 TYR A C 1
ATOM 678 O O . TYR A 1 92 ? -0.441 -29.871 17.273 1.00 81.12 92 TYR A O 1
ATOM 686 N N . THR A 1 93 ? 0.891 -28.076 17.321 1.00 84.75 93 THR A N 1
ATOM 687 C CA . THR A 1 93 ? 0.931 -27.956 15.861 1.00 84.75 93 THR A CA 1
ATOM 688 C C . THR A 1 93 ? 1.954 -28.910 15.240 1.00 84.75 93 THR A C 1
ATOM 690 O O . THR A 1 93 ? 2.913 -29.356 15.873 1.00 84.75 93 THR A O 1
ATOM 693 N N . ARG A 1 94 ? 1.834 -29.144 13.925 1.00 82.44 94 ARG A N 1
ATOM 694 C CA . ARG A 1 94 ? 2.844 -29.873 13.128 1.00 82.44 94 ARG A CA 1
ATOM 695 C C . ARG A 1 94 ? 4.251 -29.262 13.211 1.00 82.44 94 ARG A C 1
ATOM 697 O O . ARG A 1 94 ? 5.212 -29.937 12.856 1.00 82.44 94 ARG A O 1
ATOM 704 N N . ALA A 1 95 ? 4.370 -27.978 13.561 1.00 73.88 95 ALA A N 1
ATOM 705 C CA . ALA A 1 95 ? 5.658 -27.308 13.715 1.00 73.88 95 ALA A CA 1
ATOM 706 C C . ALA A 1 95 ? 6.282 -27.608 15.084 1.00 73.88 95 ALA A C 1
ATOM 708 O O . ALA A 1 95 ? 7.485 -27.837 15.148 1.00 73.88 95 ALA A O 1
ATOM 709 N N . ASP A 1 96 ? 5.471 -27.681 16.139 1.00 80.00 96 ASP A N 1
ATOM 710 C CA . ASP A 1 96 ? 5.924 -28.011 17.496 1.00 80.00 96 ASP A CA 1
ATOM 711 C C . ASP A 1 96 ? 6.372 -29.473 17.566 1.00 80.00 96 ASP A C 1
ATOM 713 O O . ASP A 1 96 ? 7.483 -29.767 17.995 1.00 80.00 96 ASP A O 1
ATOM 717 N N . ILE A 1 97 ? 5.565 -30.377 17.001 1.00 84.50 97 ILE A N 1
ATOM 718 C CA . ILE A 1 97 ? 5.873 -31.811 16.887 1.00 84.50 97 ILE A CA 1
ATOM 719 C C . ILE A 1 97 ? 7.166 -32.053 16.087 1.00 84.50 97 ILE A C 1
ATOM 721 O O . ILE A 1 97 ? 7.925 -32.965 16.393 1.00 84.50 97 ILE A O 1
ATOM 725 N N . ALA A 1 98 ? 7.448 -31.225 15.075 1.00 79.81 98 ALA A N 1
ATOM 726 C CA . ALA A 1 98 ? 8.666 -31.330 14.266 1.00 79.81 98 ALA A CA 1
ATOM 727 C C . ALA A 1 98 ? 9.905 -30.660 14.894 1.00 79.81 98 ALA A C 1
ATOM 729 O O . ALA A 1 98 ? 11.001 -30.788 14.347 1.00 79.81 98 ALA A O 1
ATOM 730 N N . ARG A 1 99 ? 9.736 -29.923 16.000 1.00 80.12 99 ARG A N 1
ATOM 731 C CA . ARG A 1 99 ? 10.825 -29.353 16.812 1.00 80.12 99 ARG A CA 1
ATOM 732 C C . ARG A 1 99 ? 11.224 -30.263 17.974 1.00 80.12 99 ARG A C 1
ATOM 734 O O . ARG A 1 99 ? 12.271 -30.030 18.569 1.00 80.12 99 ARG A O 1
ATOM 741 N N . ASP A 1 100 ? 10.419 -31.277 18.283 1.00 80.56 100 ASP A N 1
ATOM 742 C CA . ASP A 1 100 ? 10.706 -32.261 19.321 1.00 80.56 100 ASP A CA 1
ATOM 743 C C . ASP A 1 100 ? 11.908 -33.152 18.913 1.00 80.56 100 ASP A C 1
ATOM 745 O O . ASP A 1 100 ? 11.837 -33.882 17.912 1.00 80.56 100 ASP A O 1
ATOM 749 N N . PRO A 1 101 ? 13.037 -33.093 19.649 1.00 74.38 101 PRO A N 1
ATOM 750 C CA . PRO A 1 101 ? 14.253 -33.822 19.298 1.00 74.38 101 PRO A CA 1
ATOM 751 C C . PRO A 1 101 ? 14.182 -35.325 19.615 1.00 74.38 101 PRO A C 1
ATOM 753 O O . PRO A 1 101 ? 15.004 -36.089 19.095 1.00 74.38 101 PRO A O 1
ATOM 756 N N . GLU A 1 102 ? 13.228 -35.762 20.444 1.00 77.38 102 GLU A N 1
ATOM 757 C CA . GLU A 1 102 ? 13.031 -37.169 20.805 1.00 77.38 102 GLU A CA 1
ATOM 758 C C . GLU A 1 102 ? 12.202 -37.892 19.739 1.00 77.38 102 GLU A C 1
ATOM 760 O O . GLU A 1 102 ? 12.561 -38.992 19.316 1.00 77.38 102 GLU A O 1
ATOM 765 N N . LEU A 1 103 ? 11.155 -37.236 19.223 1.00 80.50 103 LEU A N 1
ATOM 766 C CA . LEU A 1 103 ? 10.272 -37.797 18.194 1.00 80.50 103 LEU A CA 1
ATOM 767 C C . LEU A 1 103 ? 10.951 -38.003 16.835 1.00 80.50 103 LEU A C 1
ATOM 769 O O . LEU A 1 103 ? 10.639 -38.961 16.127 1.00 80.50 103 LEU A O 1
ATOM 773 N N . ARG A 1 104 ? 11.861 -37.100 16.439 1.00 79.69 104 ARG A N 1
ATOM 774 C CA . ARG A 1 104 ? 12.586 -37.138 15.146 1.00 79.69 104 ARG A CA 1
ATOM 775 C C . ARG A 1 104 ? 11.679 -37.236 13.901 1.00 79.69 104 ARG A C 1
ATOM 777 O O . ARG A 1 104 ? 12.112 -37.705 12.845 1.00 79.69 104 ARG A O 1
ATOM 784 N N . VAL A 1 105 ? 10.430 -36.769 13.988 1.00 83.75 105 VAL A N 1
ATOM 785 C CA . VAL A 1 105 ? 9.467 -36.772 12.872 1.00 83.75 105 VAL A CA 1
ATOM 786 C C . VAL A 1 105 ? 9.475 -35.424 12.156 1.00 83.75 105 VAL A C 1
ATOM 788 O O . VAL A 1 105 ? 9.278 -34.380 12.766 1.00 83.75 105 VAL A O 1
ATOM 791 N N . SER A 1 106 ? 9.638 -35.418 10.831 1.00 86.25 106 SER A N 1
ATOM 792 C CA . SER A 1 106 ? 9.563 -34.172 10.062 1.00 86.25 106 SER A CA 1
ATOM 793 C C . SER A 1 106 ? 8.118 -33.673 9.895 1.00 86.25 106 SER A C 1
ATOM 795 O O . SER A 1 106 ? 7.171 -34.456 9.776 1.00 86.25 106 SER A O 1
ATOM 797 N N . ARG A 1 107 ? 7.944 -32.349 9.764 1.00 86.50 107 ARG A N 1
ATOM 798 C CA . ARG A 1 107 ? 6.641 -31.703 9.493 1.00 86.50 107 ARG A CA 1
ATOM 799 C C . ARG A 1 107 ? 5.921 -32.285 8.266 1.00 86.50 107 ARG A C 1
ATOM 801 O O . ARG A 1 107 ? 4.692 -32.344 8.243 1.00 86.50 107 ARG A O 1
ATOM 808 N N . SER A 1 108 ? 6.668 -32.718 7.245 1.00 77.81 108 SER A N 1
ATOM 809 C CA . SER A 1 108 ? 6.111 -33.334 6.033 1.00 77.81 108 SER A CA 1
ATOM 810 C C . SER A 1 108 ? 5.713 -34.802 6.225 1.00 77.81 108 SER A C 1
ATOM 812 O O . SER A 1 108 ? 4.824 -35.272 5.516 1.00 77.81 108 SER A O 1
ATOM 814 N N . THR A 1 109 ? 6.303 -35.511 7.194 1.00 82.62 109 THR A N 1
ATOM 815 C CA . THR A 1 109 ? 5.855 -36.846 7.618 1.00 82.62 109 THR A CA 1
ATOM 816 C C . THR A 1 109 ? 4.545 -36.760 8.403 1.00 82.62 109 THR A C 1
ATOM 818 O O . THR A 1 109 ? 3.593 -37.436 8.023 1.00 82.62 109 THR A O 1
ATOM 821 N N . VAL A 1 110 ? 4.433 -35.863 9.395 1.00 85.75 110 VAL A N 1
ATOM 822 C CA . VAL A 1 110 ? 3.175 -35.654 10.152 1.00 85.75 110 VAL A CA 1
ATOM 823 C C . VAL A 1 110 ? 2.024 -35.269 9.213 1.00 85.75 110 VAL A C 1
ATOM 825 O O . VAL A 1 110 ? 0.969 -35.899 9.220 1.00 85.75 110 VAL A O 1
ATOM 828 N N . HIS A 1 111 ? 2.265 -34.314 8.305 1.00 84.31 111 HIS A N 1
ATOM 829 C CA . HIS A 1 111 ? 1.281 -33.925 7.291 1.00 84.31 111 HIS A CA 1
ATOM 830 C C . HIS A 1 111 ? 0.881 -35.085 6.361 1.00 84.31 111 HIS A C 1
ATOM 832 O O . HIS A 1 111 ? -0.266 -35.153 5.923 1.00 84.31 111 HIS A O 1
ATOM 838 N N . ARG A 1 112 ? 1.800 -36.012 6.053 1.00 83.44 112 ARG A N 1
ATOM 839 C CA . ARG A 1 112 ? 1.476 -37.204 5.259 1.00 83.44 112 ARG A CA 1
ATOM 840 C C . ARG A 1 112 ? 0.536 -38.129 6.022 1.00 83.44 112 ARG A C 1
ATOM 842 O O . ARG A 1 112 ? -0.399 -38.623 5.403 1.00 83.44 112 ARG A O 1
ATOM 849 N N . TRP A 1 113 ? 0.742 -38.322 7.324 1.00 87.81 113 TRP A N 1
ATOM 850 C CA . TRP A 1 113 ? -0.136 -39.158 8.141 1.00 87.81 113 TRP A CA 1
ATOM 851 C C . TRP A 1 113 ? -1.554 -38.580 8.239 1.00 87.81 113 TRP A C 1
ATOM 853 O O . TRP A 1 113 ? -2.507 -39.237 7.839 1.00 87.81 113 TRP A O 1
ATOM 863 N N . GLU A 1 114 ? -1.700 -37.305 8.609 1.00 82.00 114 GLU A N 1
ATOM 864 C CA . GLU A 1 114 ? -3.012 -36.635 8.699 1.00 82.00 114 GLU A CA 1
ATOM 865 C C . GLU A 1 114 ? -3.831 -36.614 7.392 1.00 82.00 114 GLU A C 1
ATOM 867 O O . GLU A 1 114 ? -5.042 -36.411 7.438 1.00 82.00 114 GLU A O 1
ATOM 872 N N . HIS A 1 115 ? -3.200 -36.766 6.219 1.00 77.12 115 HIS A N 1
ATOM 873 C CA . HIS A 1 115 ? -3.877 -36.620 4.919 1.00 77.12 115 HIS A CA 1
ATOM 874 C C . HIS A 1 115 ? -3.922 -37.906 4.089 1.00 77.12 115 HIS A C 1
ATOM 876 O O . HIS A 1 115 ? -4.863 -38.080 3.315 1.00 77.12 115 HIS A O 1
ATOM 882 N N . ARG A 1 116 ? -2.945 -38.808 4.240 1.00 75.44 116 ARG A N 1
ATOM 883 C CA . ARG A 1 116 ? -2.751 -39.987 3.372 1.00 75.44 116 ARG A CA 1
ATOM 884 C C . ARG A 1 116 ? -2.582 -41.319 4.109 1.00 75.44 116 ARG A C 1
ATOM 886 O O . ARG A 1 116 ? -2.476 -42.333 3.431 1.00 75.44 116 ARG A O 1
ATOM 893 N N . ASP A 1 117 ? -2.520 -41.330 5.437 1.00 82.06 117 ASP A N 1
ATOM 894 C CA . ASP A 1 117 ? -2.494 -42.564 6.230 1.00 82.06 117 ASP A CA 1
ATOM 895 C C . ASP A 1 117 ? -3.903 -42.819 6.776 1.00 82.06 117 ASP A C 1
ATOM 897 O O . ASP A 1 117 ? -4.449 -42.017 7.536 1.00 82.06 117 ASP A O 1
ATOM 901 N N . GLU A 1 118 ? -4.535 -43.888 6.298 1.00 78.50 118 GLU A N 1
ATOM 902 C CA . GLU A 1 118 ? -5.947 -44.172 6.566 1.00 78.50 118 GLU A CA 1
ATOM 903 C C . GLU A 1 118 ? -6.175 -44.541 8.038 1.00 78.50 118 GLU A C 1
ATOM 905 O O . GLU A 1 118 ? -7.100 -44.013 8.662 1.00 78.50 118 GLU A O 1
ATOM 910 N N . ASN A 1 119 ? -5.269 -45.330 8.625 1.00 81.88 119 ASN A N 1
ATOM 911 C CA . ASN A 1 119 ? -5.312 -45.715 10.035 1.00 81.88 119 ASN A CA 1
ATOM 912 C C . ASN A 1 119 ? -5.122 -44.494 10.941 1.00 81.88 119 ASN A C 1
ATOM 914 O O . ASN A 1 119 ? -5.901 -44.286 11.871 1.00 81.88 119 ASN A O 1
ATOM 918 N N . PHE A 1 120 ? -4.143 -43.634 10.634 1.00 86.75 120 PHE A N 1
ATOM 919 C CA . PHE A 1 120 ? -3.899 -42.412 11.407 1.00 86.75 120 PHE A CA 1
ATOM 920 C C . PHE A 1 120 ? -5.098 -41.459 11.380 1.00 86.75 120 PHE A C 1
ATOM 922 O O . PHE A 1 120 ? -5.471 -40.884 12.403 1.00 86.75 120 PHE A O 1
ATOM 929 N N . ARG A 1 121 ? -5.734 -41.303 10.213 1.00 82.75 121 ARG A N 1
ATOM 930 C CA . ARG A 1 121 ? -6.922 -40.455 10.051 1.00 82.75 121 ARG A CA 1
ATOM 931 C C . ARG A 1 121 ? -8.140 -41.002 10.785 1.00 82.75 121 ARG A C 1
ATOM 933 O O . ARG A 1 121 ? -8.859 -40.218 11.403 1.00 82.75 121 ARG A O 1
ATOM 940 N N . ALA A 1 122 ? -8.368 -42.312 10.719 1.00 76.19 122 ALA A N 1
ATOM 941 C CA . ALA A 1 122 ? -9.466 -42.959 11.424 1.00 76.19 122 ALA A CA 1
ATOM 942 C C . ALA A 1 122 ? -9.276 -42.870 12.949 1.00 76.19 122 ALA A C 1
ATOM 944 O O . ALA A 1 122 ? -10.181 -42.396 13.634 1.00 76.19 122 ALA A O 1
ATOM 945 N N . ALA A 1 123 ? -8.077 -43.175 13.459 1.00 80.25 123 ALA A N 1
ATOM 946 C CA . ALA A 1 123 ? -7.742 -43.044 14.879 1.00 80.25 123 ALA A CA 1
ATOM 947 C C . ALA A 1 123 ? -7.879 -41.596 15.385 1.00 80.25 123 ALA A C 1
ATOM 949 O O . ALA A 1 123 ? -8.466 -41.359 16.438 1.00 80.25 123 ALA A O 1
ATOM 950 N N . TYR A 1 124 ? -7.408 -40.603 14.619 1.00 83.12 124 TYR A N 1
ATOM 951 C CA . TYR A 1 124 ? -7.570 -39.190 14.981 1.00 83.12 124 TYR A CA 1
ATOM 952 C C . TYR A 1 124 ? -9.046 -38.773 15.060 1.00 83.12 124 TYR A C 1
ATOM 954 O O . TYR A 1 124 ? -9.440 -38.071 15.990 1.00 83.12 124 TYR A O 1
ATOM 962 N N . ALA A 1 125 ? -9.878 -39.210 14.109 1.00 74.75 125 ALA A N 1
ATOM 963 C CA . ALA A 1 125 ? -11.307 -38.904 14.109 1.00 74.75 125 ALA A CA 1
ATOM 964 C C . ALA A 1 125 ? -12.051 -39.570 15.282 1.00 74.75 125 ALA A C 1
ATOM 966 O O . ALA A 1 125 ? -12.876 -38.919 15.925 1.00 74.75 125 ALA A O 1
ATOM 967 N N . GLU A 1 126 ? -11.732 -40.832 15.577 1.00 79.50 126 GLU A N 1
ATOM 968 C CA . GLU A 1 126 ? -12.290 -41.604 16.691 1.00 79.50 126 GLU A CA 1
ATOM 969 C C . GLU A 1 126 ? -11.912 -40.986 18.044 1.00 79.50 126 GLU A C 1
ATOM 971 O O . GLU A 1 126 ? -12.799 -40.583 18.796 1.00 79.50 126 GLU A O 1
ATOM 976 N N . SER A 1 127 ? -10.620 -40.767 18.313 1.00 79.44 127 SER A N 1
ATOM 977 C CA . SER A 1 127 ? -10.166 -40.152 19.569 1.00 79.44 127 SER A CA 1
ATOM 978 C C . SER A 1 127 ? -10.669 -38.714 19.754 1.00 79.44 127 SER A C 1
ATOM 980 O O . SER A 1 127 ? -10.933 -38.293 20.880 1.00 79.44 127 SER A O 1
ATOM 982 N N . MET A 1 128 ? -10.868 -37.947 18.672 1.00 73.94 128 MET A N 1
ATOM 983 C CA . MET A 1 128 ? -11.529 -36.636 18.748 1.00 73.94 128 MET A CA 1
ATOM 984 C C . MET A 1 128 ? -13.018 -36.748 19.107 1.00 73.94 128 MET A C 1
ATOM 986 O O . MET A 1 128 ? -13.541 -35.874 19.803 1.00 73.94 128 MET A O 1
ATOM 990 N N . ALA A 1 129 ? -13.718 -37.790 18.651 1.00 69.75 129 ALA A N 1
ATOM 991 C CA . ALA A 1 129 ? -15.110 -38.043 19.018 1.00 69.75 129 ALA A CA 1
ATOM 992 C C . ALA A 1 129 ? -15.234 -38.515 20.478 1.00 69.75 129 ALA A C 1
ATOM 994 O O . ALA A 1 129 ? -16.064 -37.982 21.218 1.00 69.75 129 ALA A O 1
ATOM 995 N N . GLU A 1 130 ? -14.364 -39.429 20.919 1.00 73.75 130 GLU A N 1
ATOM 996 C CA . GLU A 1 130 ? -14.259 -39.863 22.318 1.00 73.75 130 GLU A CA 1
ATOM 997 C C . GLU A 1 130 ? -13.956 -38.686 23.250 1.00 73.75 130 GLU A C 1
ATOM 999 O O . GLU A 1 130 ? -14.667 -38.484 24.233 1.00 73.75 130 GLU A O 1
ATOM 1004 N N . MET A 1 131 ? -12.964 -37.852 22.914 1.00 70.00 131 MET A N 1
ATOM 1005 C CA . MET A 1 131 ? -12.626 -36.664 23.700 1.00 70.00 131 MET A CA 1
ATOM 1006 C C . MET A 1 131 ? -13.818 -35.710 23.804 1.00 70.00 131 MET A C 1
ATOM 1008 O O . MET A 1 131 ? -14.167 -35.293 24.904 1.00 70.00 131 MET A O 1
ATOM 1012 N N . ARG A 1 132 ? -14.503 -35.407 22.692 1.00 66.25 132 ARG A N 1
ATOM 1013 C CA . ARG A 1 132 ? -15.719 -34.572 22.710 1.00 66.25 132 ARG A CA 1
ATOM 1014 C C . ARG A 1 132 ? -16.810 -35.167 23.603 1.00 66.25 132 ARG A C 1
ATOM 1016 O O . ARG A 1 132 ? -17.446 -34.421 24.346 1.00 66.25 132 ARG A O 1
ATOM 1023 N N . SER A 1 133 ? -16.998 -36.486 23.565 1.00 65.88 133 SER A N 1
ATOM 1024 C CA . SER A 1 133 ? -17.939 -37.199 24.435 1.00 65.88 133 SER A CA 1
ATOM 1025 C C . SER A 1 133 ? -17.550 -37.079 25.915 1.00 65.88 133 SER A C 1
ATOM 1027 O O . SER A 1 133 ? -18.380 -36.704 26.740 1.00 65.88 133 SER A O 1
ATOM 1029 N N . ALA A 1 134 ? -16.273 -37.290 26.249 1.00 68.25 134 ALA A N 1
ATOM 1030 C CA . ALA A 1 134 ? -15.750 -37.225 27.615 1.00 68.25 134 ALA A CA 1
ATOM 1031 C C . ALA A 1 134 ? -15.694 -35.796 28.192 1.00 68.25 134 ALA A C 1
ATOM 1033 O O . ALA A 1 134 ? -15.878 -35.604 29.393 1.00 68.25 134 ALA A O 1
ATOM 1034 N N . THR A 1 135 ? -15.463 -34.774 27.360 1.00 63.75 135 THR A N 1
ATOM 1035 C CA . THR A 1 135 ? -15.436 -33.366 27.795 1.00 63.75 135 THR A CA 1
ATOM 1036 C C . THR A 1 135 ? -16.842 -32.757 27.899 1.00 63.75 135 THR A C 1
ATOM 1038 O O . THR A 1 135 ? -17.035 -31.806 28.657 1.00 63.75 135 THR A O 1
ATOM 1041 N N . ARG A 1 136 ? -17.857 -33.308 27.209 1.00 62.12 136 ARG A N 1
ATOM 1042 C CA . ARG A 1 136 ? -19.245 -32.801 27.247 1.00 62.12 136 ARG A CA 1
ATOM 1043 C C . ARG A 1 136 ? -19.830 -32.727 28.673 1.00 62.12 136 ARG A C 1
ATOM 1045 O O . ARG A 1 136 ? -20.341 -31.658 29.001 1.00 62.12 136 ARG A O 1
ATOM 1052 N N . PRO A 1 137 ? -19.739 -33.755 29.546 1.00 64.38 137 PRO A N 1
ATOM 1053 C CA . PRO A 1 137 ? -20.201 -33.656 30.933 1.00 64.38 137 PRO A CA 1
ATOM 1054 C C . PRO A 1 137 ? -19.523 -32.536 31.729 1.00 64.38 137 PRO A C 1
ATOM 1056 O O . PRO A 1 137 ? -20.196 -31.836 32.476 1.00 64.38 137 PRO A O 1
ATOM 1059 N N . LEU A 1 138 ? -18.215 -32.325 31.536 1.00 66.81 138 LEU A N 1
ATOM 1060 C CA . LEU A 1 138 ? -17.448 -31.285 32.233 1.00 66.81 138 LEU A CA 1
ATOM 1061 C C . LEU A 1 138 ? -17.841 -29.874 31.773 1.00 66.81 138 LEU A C 1
ATOM 1063 O O . LEU A 1 138 ? -17.953 -28.966 32.592 1.00 66.81 138 LEU A O 1
ATOM 1067 N N . LEU A 1 139 ? -18.097 -29.694 30.473 1.00 62.53 139 LEU A N 1
ATOM 1068 C CA . LEU A 1 139 ? -18.601 -28.431 29.926 1.00 62.53 139 LEU A CA 1
ATOM 1069 C C . LEU A 1 139 ? -20.032 -28.142 30.394 1.00 62.53 139 LEU A C 1
ATOM 1071 O O . LEU A 1 139 ? -20.331 -27.003 30.738 1.00 62.53 139 LEU A O 1
ATOM 1075 N N . ILE A 1 140 ? -20.898 -29.160 30.455 1.00 66.25 140 ILE A N 1
ATOM 1076 C CA . ILE A 1 140 ? -22.266 -29.027 30.979 1.00 66.25 140 ILE A CA 1
ATOM 1077 C C . ILE A 1 140 ? -22.250 -28.706 32.481 1.00 66.25 140 ILE A C 1
ATOM 1079 O O . ILE A 1 140 ? -22.991 -27.829 32.911 1.00 66.25 140 ILE A O 1
ATOM 1083 N N . ASP A 1 141 ? -21.395 -29.355 33.276 1.00 68.44 141 ASP A N 1
ATOM 1084 C CA . ASP A 1 141 ? -21.238 -29.074 34.710 1.00 68.44 141 ASP A CA 1
ATOM 1085 C C . ASP A 1 141 ? -20.678 -27.663 34.968 1.00 68.44 141 ASP A C 1
ATOM 1087 O O . ASP A 1 141 ? -21.230 -26.918 35.779 1.00 68.44 141 ASP A O 1
ATOM 1091 N N . GLY A 1 142 ? -19.645 -27.247 34.229 1.00 66.00 142 GLY A N 1
ATOM 1092 C CA . GLY A 1 142 ? -19.102 -25.887 34.303 1.00 66.00 142 GLY A CA 1
ATOM 1093 C C . GLY A 1 142 ? -20.124 -24.818 33.904 1.00 66.00 142 GLY A C 1
ATOM 1094 O O . GLY A 1 142 ? -20.277 -23.817 34.603 1.00 66.00 142 GLY A O 1
ATOM 1095 N N . PHE A 1 143 ? -20.881 -25.056 32.829 1.00 68.12 143 PHE A N 1
ATOM 1096 C CA . PHE A 1 143 ? -21.976 -24.180 32.408 1.00 68.12 143 PHE A CA 1
ATOM 1097 C C . PHE A 1 143 ? -23.090 -24.120 33.463 1.00 68.12 143 PHE A C 1
ATOM 1099 O O . PHE A 1 143 ? -23.522 -23.035 33.843 1.00 68.12 143 PHE A O 1
ATOM 1106 N N . ARG A 1 144 ? -23.500 -25.272 34.011 1.00 69.88 144 ARG A N 1
ATOM 1107 C CA . ARG A 1 144 ? -24.502 -25.365 35.082 1.00 69.88 144 ARG A CA 1
ATOM 1108 C C . ARG A 1 144 ? -24.087 -24.589 36.329 1.00 69.88 144 ARG A C 1
ATOM 1110 O O . ARG A 1 144 ? -24.920 -23.884 36.889 1.00 69.88 144 ARG A O 1
ATOM 1117 N N . LYS A 1 145 ? -22.820 -24.680 36.740 1.00 73.25 145 LYS A N 1
ATOM 1118 C CA . LYS A 1 145 ? -22.271 -23.902 37.862 1.00 73.25 145 LYS A CA 1
ATOM 1119 C C . LYS A 1 145 ? -22.357 -22.399 37.603 1.00 73.25 145 LYS A C 1
ATOM 1121 O O . LYS A 1 145 ? -22.899 -21.692 38.443 1.00 73.25 145 LYS A O 1
ATOM 1126 N N . GLY A 1 146 ? -21.937 -21.933 36.424 1.00 71.50 146 GLY A N 1
ATOM 1127 C CA . GLY A 1 146 ? -22.041 -20.516 36.053 1.00 71.50 146 GLY A CA 1
ATOM 1128 C C . GLY A 1 146 ? -23.484 -19.994 36.001 1.00 71.50 146 GLY A C 1
ATOM 1129 O O . GLY A 1 146 ? -23.748 -18.876 36.432 1.00 71.50 146 GLY A O 1
ATOM 1130 N N . VAL A 1 147 ? -24.443 -20.803 35.534 1.00 74.25 147 VAL A N 1
ATOM 1131 C CA . VAL A 1 147 ? -25.874 -20.437 35.555 1.00 74.25 147 VAL A CA 1
ATOM 1132 C C . VAL A 1 147 ? -26.410 -20.359 36.988 1.00 74.25 147 VAL A C 1
ATOM 1134 O O . VAL A 1 147 ? -27.111 -19.403 37.308 1.00 74.25 147 VAL A O 1
ATOM 1137 N N . MET A 1 148 ? -26.066 -21.309 37.864 1.00 74.62 148 MET A N 1
ATOM 1138 C CA . MET A 1 148 ? -26.472 -21.266 39.278 1.00 74.62 148 MET A CA 1
ATOM 1139 C C . MET A 1 148 ? -25.891 -20.047 40.008 1.00 74.62 148 MET A C 1
ATOM 1141 O O . MET A 1 148 ? -26.616 -19.362 40.721 1.00 74.62 148 MET A O 1
ATOM 1145 N N . GLU A 1 149 ? -24.619 -19.724 39.771 1.00 79.75 149 GLU A N 1
ATOM 1146 C CA . GLU A 1 149 ? -23.952 -18.555 40.359 1.00 79.75 149 GLU A CA 1
ATOM 1147 C C . GLU A 1 149 ? -24.610 -17.236 39.903 1.00 79.75 149 GLU A C 1
ATOM 1149 O O . GLU A 1 149 ? -24.795 -16.315 40.697 1.00 79.75 149 GLU A O 1
ATOM 1154 N N . LEU A 1 150 ? -25.066 -17.160 38.645 1.00 75.50 150 LEU A N 1
ATOM 1155 C CA . LEU A 1 150 ? -25.884 -16.044 38.160 1.00 75.50 150 LEU A CA 1
ATOM 1156 C C . LEU A 1 150 ? -27.278 -15.997 38.813 1.00 75.50 150 LEU A C 1
ATOM 1158 O O . LEU A 1 150 ? -27.742 -14.905 39.134 1.00 75.50 150 LEU A O 1
ATOM 1162 N N . VAL A 1 151 ? -27.939 -17.139 39.041 1.00 76.62 151 VAL A N 1
ATOM 1163 C CA . VAL A 1 151 ? -29.238 -17.202 39.747 1.00 76.62 151 VAL A CA 1
ATOM 1164 C C . VAL A 1 151 ? -29.111 -16.691 41.187 1.00 76.62 151 VAL A C 1
ATOM 1166 O O . VAL A 1 151 ? -29.933 -15.879 41.615 1.00 76.62 151 VAL A O 1
ATOM 1169 N N . ASP A 1 152 ? -28.050 -17.065 41.903 1.00 79.12 152 ASP A N 1
ATOM 1170 C CA . ASP A 1 152 ? -27.775 -16.548 43.249 1.00 79.12 152 ASP A CA 1
ATOM 1171 C C . ASP A 1 152 ? -27.539 -15.022 43.227 1.00 79.12 152 ASP A C 1
ATOM 1173 O O . ASP A 1 152 ? -28.071 -14.283 44.062 1.00 79.12 152 ASP A O 1
ATOM 1177 N N . LEU A 1 153 ? -26.809 -14.511 42.225 1.00 78.75 153 LEU A N 1
ATOM 1178 C CA . LEU A 1 153 ? -26.536 -13.076 42.063 1.00 78.75 153 LEU A CA 1
ATOM 1179 C C . LEU A 1 153 ? -27.776 -12.230 41.713 1.00 78.75 153 LEU A C 1
ATOM 1181 O O . LEU A 1 153 ? -27.785 -11.034 42.020 1.00 78.75 153 LEU A O 1
ATOM 1185 N N . VAL A 1 154 ? -28.843 -12.814 41.151 1.00 73.19 154 VAL A N 1
ATOM 1186 C CA . VAL A 1 154 ? -30.141 -12.121 40.988 1.00 73.19 154 VAL A CA 1
ATOM 1187 C C . VAL A 1 154 ? -30.761 -11.757 42.345 1.00 73.19 154 VAL A C 1
ATOM 1189 O O . VAL A 1 154 ? -31.445 -10.739 42.449 1.00 73.19 154 VAL A O 1
ATOM 1192 N N . SER A 1 155 ? -30.441 -12.499 43.410 1.00 72.81 155 SER A N 1
ATOM 1193 C CA . SER A 1 155 ? -30.879 -12.206 44.786 1.00 72.81 155 SER A CA 1
ATOM 1194 C C . SER A 1 155 ? -29.964 -11.218 45.537 1.00 72.81 155 SER A C 1
ATOM 1196 O O . SER A 1 155 ? -30.142 -10.992 46.734 1.00 72.81 155 SER A O 1
ATOM 1198 N N . SER A 1 156 ? -28.973 -10.611 44.869 1.00 73.50 156 SER A N 1
ATOM 1199 C CA . SER A 1 156 ? -28.034 -9.660 45.485 1.00 73.50 156 SER A CA 1
ATOM 1200 C C . SER A 1 156 ? -28.724 -8.406 46.044 1.00 73.50 156 SER A C 1
ATOM 1202 O O . SER A 1 156 ? -29.647 -7.857 45.447 1.00 73.50 156 SER A O 1
ATOM 1204 N N . THR A 1 157 ? -28.216 -7.840 47.141 1.00 64.75 157 THR A N 1
ATOM 1205 C CA . THR A 1 157 ? -28.693 -6.541 47.652 1.00 64.75 157 THR A CA 1
ATOM 1206 C C . THR A 1 157 ? -28.340 -5.362 46.737 1.00 64.75 157 THR A C 1
ATOM 1208 O O . THR A 1 157 ? -29.002 -4.328 46.799 1.00 64.75 157 THR A O 1
ATOM 1211 N N . SER A 1 158 ? -27.362 -5.500 45.832 1.00 68.31 158 SER A N 1
ATOM 1212 C CA . SER A 1 158 ? -26.990 -4.440 44.887 1.00 68.31 158 SER A CA 1
ATOM 1213 C C . SER A 1 158 ? -27.820 -4.497 43.602 1.00 68.31 158 SER A C 1
ATOM 1215 O O . SER A 1 158 ? -27.653 -5.411 42.795 1.00 68.31 158 SER A O 1
ATOM 1217 N N . ALA A 1 159 ? -28.643 -3.472 43.347 1.00 51.81 159 ALA A N 1
ATOM 1218 C CA . ALA A 1 159 ? -29.476 -3.377 42.141 1.00 51.81 159 ALA A CA 1
ATOM 1219 C C . ALA A 1 159 ? -28.677 -3.510 40.825 1.00 51.81 159 ALA A C 1
ATOM 1221 O O . ALA A 1 159 ? -29.137 -4.149 39.880 1.00 51.81 159 ALA A O 1
ATOM 1222 N N . LYS A 1 160 ? -27.441 -2.986 40.778 1.00 54.16 160 LYS A N 1
ATOM 1223 C CA . LYS A 1 160 ? -26.540 -3.118 39.617 1.00 54.16 160 LYS A CA 1
ATOM 1224 C C . LYS A 1 160 ? -26.099 -4.568 39.377 1.00 54.16 160 LYS A C 1
ATOM 1226 O O . LYS A 1 160 ? -25.968 -4.977 38.226 1.00 54.16 160 LYS A O 1
ATOM 1231 N N . ILE A 1 161 ? -25.869 -5.333 40.448 1.00 59.88 161 ILE A N 1
ATOM 1232 C CA . ILE A 1 161 ? -25.496 -6.752 40.365 1.00 59.88 161 ILE A CA 1
ATOM 1233 C C . ILE A 1 161 ? -26.720 -7.588 39.975 1.00 59.88 161 ILE A C 1
ATOM 1235 O O . ILE A 1 161 ? -26.613 -8.365 39.029 1.00 59.88 161 ILE A O 1
ATOM 1239 N N . ARG A 1 162 ? -27.888 -7.352 40.603 1.00 63.09 162 ARG A N 1
ATOM 1240 C CA . ARG A 1 162 ? -29.160 -8.010 40.239 1.00 63.09 162 ARG A CA 1
ATOM 1241 C C . ARG A 1 162 ? -29.467 -7.869 38.749 1.00 63.09 162 ARG A C 1
ATOM 1243 O O . ARG A 1 162 ? -29.648 -8.868 38.058 1.00 63.09 162 ARG A O 1
ATOM 1250 N N . LEU A 1 163 ? -29.469 -6.631 38.245 1.00 56.28 163 LEU A N 1
ATOM 1251 C CA . LEU A 1 163 ? -29.784 -6.329 36.846 1.00 56.28 163 LEU A CA 1
ATOM 1252 C C . LEU A 1 163 ? -28.758 -6.945 35.884 1.00 56.28 163 LEU A C 1
ATOM 1254 O O . LEU A 1 163 ? -29.131 -7.480 34.840 1.00 56.28 163 LEU A O 1
ATOM 1258 N N . GLY A 1 164 ? -27.471 -6.912 36.246 1.00 57.50 164 GLY A N 1
ATOM 1259 C CA . GLY A 1 164 ? -26.407 -7.558 35.480 1.00 57.50 164 GLY A CA 1
ATOM 1260 C C . GLY A 1 164 ? -26.593 -9.074 35.379 1.00 57.50 164 GLY A C 1
ATOM 1261 O O . GLY A 1 164 ? -26.525 -9.618 34.279 1.00 57.50 164 GLY A O 1
ATOM 1262 N N . ALA A 1 165 ? -26.880 -9.740 36.499 1.00 66.25 165 ALA A N 1
ATOM 1263 C CA . ALA A 1 165 ? -27.098 -11.183 36.556 1.00 66.25 165 ALA A CA 1
ATOM 1264 C C . ALA A 1 165 ? -28.358 -11.611 35.782 1.00 66.25 165 ALA A C 1
ATOM 1266 O O . ALA A 1 165 ? -28.276 -12.483 34.915 1.00 66.25 165 ALA A O 1
ATOM 1267 N N . ALA A 1 166 ? -29.488 -10.928 36.003 1.00 63.50 166 ALA A N 1
ATOM 1268 C CA . ALA A 1 166 ? -30.743 -11.189 35.296 1.00 63.50 166 ALA A CA 1
ATOM 1269 C C . ALA A 1 166 ? -30.588 -11.012 33.774 1.00 63.50 166 ALA A C 1
ATOM 1271 O O . ALA A 1 166 ? -31.017 -11.867 33.002 1.00 63.50 166 ALA A O 1
ATOM 1272 N N . THR A 1 167 ? -29.881 -9.964 33.330 1.00 58.59 167 THR A N 1
ATOM 1273 C CA . THR A 1 167 ? -29.606 -9.729 31.901 1.00 58.59 167 THR A CA 1
ATOM 1274 C C . THR A 1 167 ? -28.818 -10.879 31.263 1.00 58.59 167 THR A C 1
ATOM 1276 O O . THR A 1 167 ? -29.088 -11.236 30.116 1.00 58.59 167 THR A O 1
ATOM 1279 N N . GLN A 1 168 ? -27.846 -11.471 31.969 1.00 63.53 168 GLN A N 1
ATOM 1280 C CA . GLN A 1 168 ? -27.091 -12.609 31.430 1.00 63.53 168 GLN A CA 1
ATOM 1281 C C . GLN A 1 168 ? -27.925 -13.895 31.403 1.00 63.53 168 GLN A C 1
ATOM 1283 O O . GLN A 1 168 ? -27.859 -14.619 30.414 1.00 63.53 168 GLN A O 1
ATOM 1288 N N . LEU A 1 169 ? -28.756 -14.159 32.417 1.00 65.94 169 LEU A N 1
ATOM 1289 C CA . LEU A 1 169 ? -29.669 -15.311 32.411 1.00 65.94 169 LEU A CA 1
ATOM 1290 C C . LEU A 1 169 ? -30.670 -15.243 31.247 1.00 65.94 169 LEU A C 1
ATOM 1292 O O . LEU A 1 169 ? -30.808 -16.215 30.504 1.00 65.94 169 LEU A O 1
ATOM 1296 N N . THR A 1 170 ? -31.291 -14.082 31.015 1.00 58.66 170 THR A N 1
ATOM 1297 C CA . THR A 1 170 ? -32.215 -13.878 29.886 1.00 58.66 170 THR A CA 1
ATOM 1298 C C . THR A 1 170 ? -31.528 -14.120 28.538 1.00 58.66 170 THR A C 1
ATOM 1300 O O . THR A 1 170 ? -32.083 -14.808 27.681 1.00 58.66 170 THR A O 1
ATOM 1303 N N . ARG A 1 171 ? -30.287 -13.637 28.364 1.00 60.00 171 ARG A N 1
ATOM 1304 C CA . ARG A 1 171 ? -29.479 -13.862 27.148 1.00 60.00 171 ARG A CA 1
ATOM 1305 C C . ARG A 1 171 ? -29.148 -15.330 26.886 1.00 60.00 171 ARG A C 1
ATOM 1307 O O . ARG A 1 171 ? -29.011 -15.705 25.726 1.00 60.00 171 ARG A O 1
ATOM 1314 N N . LEU A 1 172 ? -28.989 -16.139 27.935 1.00 61.00 172 LEU A N 1
ATOM 1315 C CA . LEU A 1 172 ? -28.674 -17.564 27.806 1.00 61.00 172 LEU A CA 1
ATOM 1316 C C . LEU A 1 172 ? -29.886 -18.400 27.369 1.00 61.00 172 LEU A C 1
ATOM 1318 O O . LEU A 1 172 ? -29.694 -19.395 26.676 1.00 61.00 172 LEU A O 1
ATOM 1322 N N . TYR A 1 173 ? -31.107 -18.007 27.751 1.00 57.50 173 TYR A N 1
ATOM 1323 C CA . TYR A 1 173 ? -32.322 -18.782 27.465 1.00 57.50 173 TYR A CA 1
ATOM 1324 C C . TYR A 1 173 ? -33.115 -18.285 26.243 1.00 57.50 173 TYR A C 1
ATOM 1326 O O . TYR A 1 173 ? -33.618 -19.106 25.479 1.00 57.50 173 TYR A O 1
ATOM 1334 N N . ARG A 1 174 ? -33.210 -16.966 26.010 1.00 52.72 174 ARG A N 1
ATOM 1335 C CA . ARG A 1 174 ? -33.854 -16.396 24.808 1.00 52.72 174 ARG A CA 1
ATOM 1336 C C . ARG A 1 174 ? -32.953 -15.350 24.153 1.00 52.72 174 ARG A C 1
ATOM 1338 O O . ARG A 1 174 ? -33.167 -14.157 24.371 1.00 52.72 174 ARG A O 1
ATOM 1345 N N . PRO A 1 175 ? -31.968 -15.764 23.331 1.00 45.59 175 PRO A N 1
ATOM 1346 C CA . PRO A 1 175 ? -31.098 -14.825 22.617 1.00 45.59 175 PRO A CA 1
ATOM 1347 C C . PRO A 1 175 ? -31.886 -13.835 21.741 1.00 45.59 175 PRO A C 1
ATOM 1349 O O . PRO A 1 175 ? -31.440 -12.703 21.560 1.00 45.59 175 PRO A O 1
ATOM 1352 N N . ASP A 1 176 ? -33.075 -14.231 21.276 1.00 38.03 176 ASP A N 1
ATOM 1353 C CA . ASP A 1 176 ? -33.926 -13.445 20.378 1.00 38.03 176 ASP A CA 1
ATOM 1354 C C . ASP A 1 176 ? -34.933 -12.518 21.103 1.00 38.03 176 ASP A C 1
ATOM 1356 O O . ASP A 1 176 ? -35.428 -11.570 20.499 1.00 38.03 176 ASP A O 1
ATOM 1360 N N . GLU A 1 177 ? -35.224 -12.732 22.398 1.00 40.06 177 GLU A N 1
ATOM 1361 C CA . GLU A 1 177 ? -36.223 -11.941 23.160 1.00 40.06 177 GLU A CA 1
ATOM 1362 C C . GLU A 1 177 ? -35.613 -10.922 24.141 1.00 40.06 177 GLU A C 1
ATOM 1364 O O . GLU A 1 177 ? -36.328 -10.262 24.899 1.00 40.06 177 GLU A O 1
ATOM 1369 N N . VAL A 1 178 ? -34.290 -10.722 24.114 1.00 40.03 178 VAL A N 1
ATOM 1370 C CA . VAL A 1 178 ? -33.585 -9.763 24.995 1.00 40.03 178 VAL A CA 1
ATOM 1371 C C . VAL A 1 178 ? -34.096 -8.317 24.832 1.00 40.03 178 VAL A C 1
ATOM 1373 O O . VAL A 1 178 ? -33.877 -7.492 25.714 1.00 40.03 178 VAL A O 1
ATOM 1376 N N . GLY A 1 179 ? -34.827 -8.009 23.754 1.00 31.25 179 GLY A N 1
ATOM 1377 C CA . GLY A 1 179 ? -35.487 -6.716 23.553 1.00 31.25 179 GLY A CA 1
ATOM 1378 C C . GLY A 1 179 ? -36.684 -6.420 24.472 1.00 31.25 179 GLY A C 1
ATOM 1379 O O . GLY A 1 179 ? -37.082 -5.265 24.544 1.00 31.25 179 GLY A O 1
ATOM 1380 N N . ALA A 1 180 ? -37.263 -7.406 25.172 1.00 32.34 180 ALA A N 1
ATOM 1381 C CA . ALA A 1 180 ? -38.531 -7.216 25.896 1.00 32.34 180 ALA A CA 1
ATOM 1382 C C . ALA A 1 180 ? -38.397 -6.914 27.404 1.00 32.34 180 ALA A C 1
ATOM 1384 O O . ALA A 1 180 ? -39.243 -6.226 27.968 1.00 32.34 180 ALA A O 1
ATOM 1385 N N . VAL A 1 181 ? -37.349 -7.398 28.083 1.00 31.89 181 VAL A N 1
ATOM 1386 C CA . VAL A 1 181 ? -37.229 -7.283 29.561 1.00 31.89 181 VAL A CA 1
ATOM 1387 C C . VAL A 1 181 ? -36.648 -5.928 30.009 1.00 31.89 181 VAL A C 1
ATOM 1389 O O . VAL A 1 181 ? -36.683 -5.583 31.184 1.00 31.89 181 VAL A O 1
ATOM 1392 N N . THR A 1 182 ? -36.160 -5.102 29.079 1.00 30.78 182 THR A N 1
ATOM 1393 C CA . THR A 1 182 ? -35.718 -3.719 29.351 1.00 30.78 182 THR A CA 1
ATOM 1394 C C . THR A 1 182 ? -36.824 -2.665 29.195 1.00 30.78 182 THR A C 1
ATOM 1396 O O . THR A 1 182 ? -36.571 -1.484 29.436 1.00 30.78 182 THR A O 1
ATOM 1399 N N . ALA A 1 183 ? -38.049 -3.070 28.839 1.00 28.06 183 ALA A N 1
ATOM 1400 C CA . ALA A 1 183 ? -39.160 -2.189 28.454 1.00 28.06 183 ALA A CA 1
ATOM 1401 C C . ALA A 1 183 ? -39.795 -1.358 29.601 1.00 28.06 183 ALA A C 1
ATOM 1403 O O . ALA A 1 183 ? -40.850 -0.755 29.424 1.00 28.06 183 ALA A O 1
ATOM 1404 N N . GLY A 1 184 ? -39.170 -1.309 30.785 1.00 26.33 184 GLY A N 1
ATOM 1405 C CA . GLY A 1 184 ? -39.596 -0.475 31.920 1.00 26.33 184 GLY A CA 1
ATOM 1406 C C . GLY A 1 184 ? -38.909 0.897 32.011 1.00 26.33 184 GLY A C 1
ATOM 1407 O O . GLY A 1 184 ? -39.363 1.757 32.759 1.00 26.33 184 GLY A O 1
ATOM 1408 N N . ASN A 1 185 ? -37.812 1.121 31.278 1.00 28.16 185 ASN A N 1
ATOM 1409 C CA . ASN A 1 185 ? -37.080 2.398 31.273 1.00 28.16 185 ASN A CA 1
ATOM 1410 C C . ASN A 1 185 ? -36.458 2.682 29.894 1.00 28.16 185 ASN A C 1
ATOM 1412 O O . ASN A 1 185 ? -35.257 2.927 29.743 1.00 28.16 185 ASN A O 1
ATOM 1416 N N . GLU A 1 186 ? -37.296 2.645 28.860 1.00 31.06 186 GLU A N 1
ATOM 1417 C CA . GLU A 1 186 ? -36.886 2.982 27.501 1.00 31.06 186 GLU A CA 1
ATOM 1418 C C . GLU A 1 186 ? -36.553 4.476 27.368 1.00 31.06 186 GLU A C 1
ATOM 1420 O O . GLU A 1 186 ? -37.416 5.346 27.260 1.00 31.06 186 GLU A O 1
ATOM 1425 N N . ARG A 1 187 ? -35.258 4.769 27.242 1.00 30.16 187 ARG A N 1
ATOM 1426 C CA . ARG A 1 187 ? -34.841 5.584 26.099 1.00 30.16 187 ARG A CA 1
ATOM 1427 C C . ARG A 1 187 ? -34.618 4.617 24.947 1.00 30.16 187 ARG A C 1
ATOM 1429 O O . ARG A 1 187 ? -33.723 3.784 25.049 1.00 30.16 187 ARG A O 1
ATOM 1436 N N . GLU A 1 188 ? -35.424 4.738 23.896 1.00 30.88 188 GLU A N 1
ATOM 1437 C CA . GLU A 1 188 ? -35.380 3.901 22.690 1.00 30.88 188 GLU A CA 1
ATOM 1438 C C . GLU A 1 188 ? -33.936 3.620 22.233 1.00 30.88 188 GLU A C 1
ATOM 1440 O O . GLU A 1 188 ? -33.190 4.532 21.847 1.00 30.88 188 GLU A O 1
ATOM 1445 N N . THR A 1 189 ? -33.539 2.347 22.242 1.00 32.94 189 THR A N 1
ATOM 1446 C CA . THR A 1 189 ? -32.298 1.898 21.607 1.00 32.94 189 THR A CA 1
ATOM 1447 C C . THR A 1 189 ? -32.623 1.103 20.355 1.00 32.94 189 THR A C 1
ATOM 1449 O O . THR A 1 189 ? -32.910 -0.088 20.436 1.00 32.94 189 THR A O 1
ATOM 1452 N N . ASP A 1 190 ? -32.546 1.796 19.214 1.00 34.09 190 ASP A N 1
ATOM 1453 C CA . ASP A 1 190 ? -32.477 1.252 17.855 1.00 34.09 190 ASP A CA 1
ATOM 1454 C C . ASP A 1 190 ? -31.863 -0.154 17.792 1.00 34.09 190 ASP A C 1
ATOM 1456 O O . ASP A 1 190 ? -30.777 -0.391 18.335 1.00 34.09 190 ASP A O 1
ATOM 1460 N N . THR A 1 191 ? -32.482 -1.039 17.007 1.00 42.94 191 THR A N 1
ATOM 1461 C CA . THR A 1 191 ? -31.860 -2.310 16.601 1.00 42.94 191 THR A CA 1
ATOM 1462 C C . THR A 1 191 ? -30.471 -2.070 15.991 1.00 42.94 191 THR A C 1
ATOM 1464 O O . THR A 1 191 ? -30.238 -1.020 15.395 1.00 42.94 191 THR A O 1
ATOM 1467 N N . ASP A 1 192 ? -29.545 -3.040 16.026 1.00 42.16 192 ASP A N 1
ATOM 1468 C CA . ASP A 1 192 ? -28.216 -2.895 15.382 1.00 42.16 192 ASP A CA 1
ATOM 1469 C C . ASP A 1 192 ? -28.338 -2.441 13.899 1.00 42.16 192 ASP A C 1
ATOM 1471 O O . ASP A 1 192 ? -27.512 -1.679 13.390 1.00 42.16 192 ASP A O 1
ATOM 1475 N N . ALA A 1 193 ? -29.429 -2.826 13.220 1.00 40.59 193 ALA A N 1
ATOM 1476 C CA . ALA A 1 193 ? -29.768 -2.435 11.851 1.00 40.59 193 ALA A CA 1
ATOM 1477 C C . ALA A 1 193 ? -30.368 -1.019 11.688 1.00 40.59 193 ALA A C 1
ATOM 1479 O O . ALA A 1 193 ? -30.356 -0.488 10.576 1.00 40.59 193 ALA A O 1
ATOM 1480 N N . GLU A 1 194 ? -30.911 -0.398 12.733 1.00 48.06 194 GLU A N 1
ATOM 1481 C CA . GLU A 1 194 ? -31.313 1.020 12.771 1.00 48.06 194 GLU A CA 1
ATOM 1482 C C . GLU A 1 194 ? -30.175 1.900 13.282 1.00 48.06 194 GLU A C 1
ATOM 1484 O O . GLU A 1 194 ? -29.860 2.924 12.671 1.00 48.06 194 GLU A O 1
ATOM 1489 N N . TRP A 1 195 ? -29.458 1.424 14.299 1.00 52.09 195 TRP A N 1
ATOM 1490 C CA . TRP A 1 195 ? -28.288 2.069 14.868 1.00 52.09 195 TRP A CA 1
ATOM 1491 C C . TRP A 1 195 ? -27.247 2.308 13.770 1.00 52.09 195 TRP A C 1
ATOM 1493 O O . TRP A 1 195 ? -26.790 3.434 13.584 1.00 52.09 195 TRP A O 1
ATOM 1503 N N . MET A 1 196 ? -26.986 1.310 12.917 1.00 49.41 196 MET A N 1
ATOM 1504 C CA . MET A 1 196 ? -26.133 1.456 11.728 1.00 49.41 196 MET A CA 1
ATOM 1505 C C . MET A 1 196 ? -26.629 2.501 10.709 1.00 49.41 196 MET A C 1
ATOM 1507 O O . MET A 1 196 ? -25.802 3.108 10.026 1.00 49.41 196 MET A O 1
ATOM 1511 N N . ARG A 1 197 ? -27.940 2.787 10.612 1.00 54.09 197 ARG A N 1
ATOM 1512 C CA . ARG A 1 197 ? -28.466 3.859 9.735 1.00 54.09 197 ARG A CA 1
ATOM 1513 C C . ARG A 1 197 ? -28.068 5.239 10.250 1.00 54.09 197 ARG A C 1
ATOM 1515 O O . ARG A 1 197 ? -27.826 6.123 9.424 1.00 54.09 197 ARG A O 1
ATOM 1522 N N . ARG A 1 198 ? -27.921 5.419 11.574 1.00 54.56 198 ARG A N 1
ATOM 1523 C CA . ARG A 1 198 ? -27.481 6.689 12.187 1.00 54.56 198 ARG A CA 1
ATOM 1524 C C . ARG A 1 198 ? -26.119 7.149 11.640 1.00 54.56 198 ARG A C 1
ATOM 1526 O O . ARG A 1 198 ? -25.946 8.345 11.428 1.00 54.56 198 ARG A O 1
ATOM 1533 N N . PHE A 1 199 ? -25.206 6.225 11.317 1.00 54.59 199 PHE A N 1
ATOM 1534 C CA . PHE A 1 199 ? -23.833 6.484 10.826 1.00 54.59 199 PHE A CA 1
ATOM 1535 C C . PHE A 1 199 ? -23.727 6.516 9.286 1.00 54.59 199 PHE A C 1
ATOM 1537 O O . PHE A 1 199 ? -22.670 6.233 8.710 1.00 54.59 199 PHE A O 1
ATOM 1544 N N . THR A 1 200 ? -24.822 6.838 8.584 1.00 46.72 200 THR A N 1
ATOM 1545 C CA . THR A 1 200 ? -24.835 6.956 7.117 1.00 46.72 200 THR A CA 1
ATOM 1546 C C . THR A 1 200 ? -25.366 8.307 6.639 1.00 46.72 200 THR A C 1
ATOM 1548 O O . THR A 1 200 ? -26.505 8.692 6.896 1.00 46.72 200 THR A O 1
ATOM 1551 N N . THR A 1 201 ? -24.563 9.025 5.853 1.00 41.84 201 THR A N 1
ATOM 1552 C CA . THR A 1 201 ? -25.075 10.092 4.981 1.00 41.84 201 THR A CA 1
ATOM 1553 C C . THR A 1 201 ? -25.717 9.485 3.728 1.00 41.84 201 THR A C 1
ATOM 1555 O O . THR A 1 201 ? -25.157 8.549 3.152 1.00 41.84 201 THR A O 1
ATOM 1558 N N . LYS A 1 202 ? -26.873 10.023 3.297 1.00 40.72 202 LYS A N 1
ATOM 1559 C CA . LYS A 1 202 ? -27.682 9.535 2.155 1.00 40.72 202 LYS A CA 1
ATOM 1560 C C . LYS A 1 202 ? -26.821 9.098 0.953 1.00 40.72 202 LYS A C 1
ATOM 1562 O O . LYS A 1 202 ? -26.167 9.935 0.339 1.00 40.72 202 LYS A O 1
ATOM 1567 N N . GLY A 1 203 ? -26.898 7.815 0.588 1.00 44.66 203 GLY A N 1
ATOM 1568 C CA . GLY A 1 203 ? -26.371 7.262 -0.671 1.00 44.66 203 GLY A CA 1
ATOM 1569 C C . GLY A 1 203 ? -25.375 6.104 -0.523 1.00 44.66 203 GLY A C 1
ATOM 1570 O O . GLY A 1 203 ? -25.394 5.194 -1.343 1.00 44.66 203 GLY A O 1
ATOM 1571 N N . ASP A 1 204 ? -24.553 6.085 0.531 1.00 51.84 204 ASP A N 1
ATOM 1572 C CA . ASP A 1 204 ? -23.451 5.114 0.696 1.00 51.84 204 ASP A CA 1
ATOM 1573 C C . ASP A 1 204 ? -23.791 4.039 1.756 1.00 51.84 204 ASP A C 1
ATOM 1575 O O . ASP A 1 204 ? -23.238 4.021 2.865 1.00 51.84 204 ASP A O 1
ATOM 1579 N N . ALA A 1 205 ? -24.716 3.130 1.412 1.00 59.12 205 ALA A N 1
ATOM 1580 C CA . ALA A 1 205 ? -25.150 2.020 2.271 1.00 59.12 205 ALA A CA 1
ATOM 1581 C C . ALA A 1 205 ? -23.975 1.078 2.598 1.00 59.12 205 ALA A C 1
ATOM 1583 O O . ALA A 1 205 ? -23.577 0.233 1.793 1.00 59.12 205 ALA A O 1
ATOM 1584 N N . PHE A 1 206 ? -23.356 1.248 3.765 1.00 73.06 206 PHE A N 1
ATOM 1585 C CA . PHE A 1 206 ? -22.299 0.358 4.233 1.00 73.06 206 PHE A CA 1
ATOM 1586 C C . PHE A 1 206 ? -22.939 -0.917 4.784 1.00 73.06 206 PHE A C 1
ATOM 1588 O O . PHE A 1 206 ? -23.581 -0.888 5.828 1.00 73.06 206 PHE A O 1
ATOM 1595 N N . LEU A 1 207 ? -22.777 -2.010 4.043 1.00 74.81 207 LEU A N 1
ATOM 1596 C CA . LEU A 1 207 ? -23.214 -3.349 4.416 1.00 74.81 207 LEU A CA 1
ATOM 1597 C C . LEU A 1 207 ? -21.984 -4.100 4.954 1.00 74.81 207 LEU A C 1
ATOM 1599 O O . LEU A 1 207 ? -21.144 -4.490 4.137 1.00 74.81 207 LEU A O 1
ATOM 1603 N N . PRO A 1 208 ? -21.810 -4.224 6.284 1.00 80.88 208 PRO A N 1
ATOM 1604 C CA . PRO A 1 208 ? -20.742 -5.039 6.847 1.00 80.88 208 PRO A CA 1
ATOM 1605 C C . PRO A 1 208 ? -21.008 -6.526 6.595 1.00 80.88 208 PRO A C 1
ATOM 1607 O O . PRO A 1 208 ? -22.153 -6.968 6.655 1.00 80.88 208 PRO A O 1
ATOM 1610 N N . HIS A 1 209 ? -19.947 -7.300 6.378 1.00 81.81 209 HIS A N 1
ATOM 1611 C CA . HIS A 1 209 ? -19.990 -8.754 6.579 1.00 81.81 209 HIS A CA 1
ATOM 1612 C C . HIS A 1 209 ? -19.745 -9.101 8.058 1.00 81.81 209 HIS A C 1
ATOM 1614 O O . HIS A 1 209 ? -19.281 -8.257 8.824 1.00 81.81 209 HIS A O 1
ATOM 1620 N N . ASP A 1 210 ? -19.993 -10.346 8.462 1.00 81.31 210 ASP A N 1
ATOM 1621 C CA . ASP A 1 210 ? -20.006 -10.776 9.872 1.00 81.31 210 ASP A CA 1
ATOM 1622 C C . ASP A 1 210 ? -18.742 -10.378 10.654 1.00 81.31 210 ASP A C 1
ATOM 1624 O O . ASP A 1 210 ? -18.827 -9.834 11.752 1.00 81.31 210 ASP A O 1
ATOM 1628 N N . THR A 1 211 ? -17.552 -10.548 10.068 1.00 86.56 211 THR A N 1
ATOM 1629 C CA . THR A 1 211 ? -16.276 -10.127 10.682 1.00 86.56 211 THR A CA 1
ATOM 1630 C C . THR A 1 211 ? -16.181 -8.611 10.888 1.00 86.56 211 THR A C 1
ATOM 1632 O O . THR A 1 211 ? -15.609 -8.164 11.879 1.00 86.56 211 THR A O 1
ATOM 1635 N N . GLN A 1 212 ? -16.741 -7.807 9.977 1.00 88.31 212 GLN A N 1
ATOM 1636 C CA . GLN A 1 212 ? -16.825 -6.353 10.142 1.00 88.31 212 GLN A CA 1
ATOM 1637 C C . GLN A 1 212 ? -17.852 -5.965 11.198 1.00 88.31 212 GLN A C 1
ATOM 1639 O O . GLN A 1 212 ? -17.599 -5.035 11.955 1.00 88.31 212 GLN A O 1
ATOM 1644 N N . LEU A 1 213 ? -18.982 -6.670 11.274 1.00 85.19 213 LEU A N 1
ATOM 1645 C CA . LEU A 1 213 ? -19.990 -6.440 12.305 1.00 85.19 213 LEU A CA 1
ATOM 1646 C C . LEU A 1 213 ? -19.432 -6.783 13.696 1.00 85.19 213 LEU A C 1
ATOM 1648 O O . LEU A 1 213 ? -19.531 -5.971 14.613 1.00 85.19 213 LEU A O 1
ATOM 1652 N N . ALA A 1 214 ? -18.734 -7.915 13.827 1.00 82.62 214 ALA A N 1
ATOM 1653 C CA . ALA A 1 214 ? -18.015 -8.296 15.040 1.00 82.62 214 ALA A CA 1
ATOM 1654 C C . ALA A 1 214 ? -16.935 -7.267 15.422 1.00 82.62 214 ALA A C 1
ATOM 1656 O O . ALA A 1 214 ? -16.843 -6.878 16.585 1.00 82.62 214 ALA A O 1
ATOM 1657 N N . ALA A 1 215 ? -16.170 -6.754 14.452 1.00 90.94 215 ALA A N 1
ATOM 1658 C CA . ALA A 1 215 ? -15.208 -5.675 14.678 1.00 90.94 215 ALA A CA 1
ATOM 1659 C C . ALA A 1 215 ? -15.880 -4.351 15.099 1.00 90.94 215 ALA A C 1
ATOM 1661 O O . ALA A 1 215 ? -15.382 -3.675 15.996 1.00 90.94 215 ALA A O 1
ATOM 1662 N N . ILE A 1 216 ? -17.021 -3.986 14.501 1.00 89.25 216 ILE A N 1
ATOM 1663 C CA . ILE A 1 216 ? -17.812 -2.797 14.869 1.00 89.25 216 ILE A CA 1
ATOM 1664 C C . ILE A 1 216 ? -18.380 -2.926 16.283 1.00 89.25 216 ILE A C 1
ATOM 1666 O O . ILE A 1 216 ? -18.379 -1.941 17.018 1.00 89.25 216 ILE A O 1
ATOM 1670 N N . ASN A 1 217 ? -18.795 -4.124 16.685 1.00 84.25 217 ASN A N 1
ATOM 1671 C CA . ASN A 1 217 ? -19.339 -4.398 18.013 1.00 84.25 217 ASN A CA 1
ATOM 1672 C C . ASN A 1 217 ? -18.258 -4.708 19.069 1.00 84.25 217 ASN A C 1
ATOM 1674 O O . ASN A 1 217 ? -18.569 -4.780 20.256 1.00 84.25 217 ASN A O 1
ATOM 1678 N N . CYS A 1 218 ? -16.983 -4.825 18.681 1.00 84.69 218 CYS A N 1
ATOM 1679 C CA . CYS A 1 218 ? -15.887 -5.066 19.613 1.00 84.69 218 CYS A CA 1
ATOM 1680 C C . CYS A 1 218 ? -15.493 -3.794 20.386 1.00 84.69 218 CYS A C 1
ATOM 1682 O O . CYS A 1 218 ? -15.054 -2.790 19.810 1.00 84.69 218 CYS A O 1
ATOM 1684 N N . LEU A 1 219 ? -15.592 -3.875 21.717 1.00 87.56 219 LEU A N 1
ATOM 1685 C CA . LEU A 1 219 ? -15.247 -2.807 22.663 1.00 87.56 219 LEU A CA 1
ATOM 1686 C C . LEU A 1 219 ? -13.931 -3.054 23.423 1.00 87.56 219 LEU A C 1
ATOM 1688 O O . LEU A 1 219 ? -13.621 -2.313 24.352 1.00 87.56 219 LEU A O 1
ATOM 1692 N N . ALA A 1 220 ? -13.124 -4.042 23.012 1.00 91.44 220 ALA A N 1
ATOM 1693 C CA . ALA A 1 220 ? -11.786 -4.260 23.570 1.00 91.44 220 ALA A CA 1
ATOM 1694 C C . ALA A 1 220 ? -10.968 -2.957 23.555 1.00 91.44 220 ALA A C 1
ATOM 1696 O O . ALA A 1 220 ? -11.092 -2.149 22.623 1.00 91.44 220 ALA A O 1
ATOM 1697 N N . ARG A 1 221 ? -10.147 -2.731 24.586 1.00 92.81 221 ARG A N 1
ATOM 1698 C CA . ARG A 1 221 ? -9.395 -1.477 24.761 1.00 92.81 221 ARG A CA 1
ATOM 1699 C C . ARG A 1 221 ? -8.485 -1.179 23.567 1.00 92.81 221 ARG A C 1
ATOM 1701 O O . ARG A 1 221 ? -8.357 -0.022 23.185 1.00 92.81 221 ARG A O 1
ATOM 1708 N N . TYR A 1 222 ? -7.899 -2.204 22.961 1.00 96.50 222 TYR A N 1
ATOM 1709 C CA . TYR A 1 222 ? -7.034 -2.116 21.793 1.00 96.50 222 TYR A CA 1
ATOM 1710 C C . TYR A 1 222 ? -7.599 -3.001 20.674 1.00 96.50 222 TYR A C 1
ATOM 1712 O O . TYR A 1 222 ? -7.424 -4.219 20.668 1.00 96.50 222 TYR A O 1
ATOM 1720 N N . LEU A 1 223 ? -8.311 -2.382 19.733 1.00 97.88 223 LEU A N 1
ATOM 1721 C CA . LEU A 1 223 ? -8.933 -3.048 18.591 1.00 97.88 223 LEU A CA 1
ATOM 1722 C C . LEU A 1 223 ? -8.017 -2.954 17.367 1.00 97.88 223 LEU A C 1
ATOM 1724 O O . LEU A 1 223 ? -7.718 -1.854 16.907 1.00 97.88 223 LEU A O 1
ATOM 1728 N N . VAL A 1 224 ? -7.590 -4.088 16.814 1.00 97.69 224 VAL A N 1
ATOM 1729 C CA . VAL A 1 224 ? -6.620 -4.160 15.712 1.00 97.69 224 VAL A CA 1
ATOM 1730 C C . VAL A 1 224 ? -7.273 -4.760 14.466 1.00 97.69 224 VAL A C 1
ATOM 1732 O O . VAL A 1 224 ? -7.622 -5.935 14.435 1.00 97.69 224 VAL A O 1
ATOM 1735 N N . LEU A 1 225 ? -7.438 -3.949 13.422 1.00 97.69 225 LEU A N 1
ATOM 1736 C CA . LEU A 1 225 ? -8.115 -4.295 12.170 1.00 97.69 225 LEU A CA 1
ATOM 1737 C C . LEU A 1 225 ? -7.100 -4.322 11.018 1.00 97.69 225 LEU A C 1
ATOM 1739 O O . LEU A 1 225 ? -6.747 -3.284 10.446 1.00 97.69 225 LEU A O 1
ATOM 1743 N N . VAL A 1 226 ? -6.625 -5.514 10.665 1.00 94.94 226 VAL A N 1
ATOM 1744 C CA . VAL A 1 226 ? -5.601 -5.717 9.630 1.00 94.94 226 VAL A CA 1
ATOM 1745 C C . VAL A 1 226 ? -6.234 -6.472 8.476 1.00 94.94 226 VAL A C 1
ATOM 1747 O O . VAL A 1 226 ? -6.446 -7.672 8.551 1.00 94.94 226 VAL A O 1
ATOM 1750 N N . ALA A 1 227 ? -6.583 -5.759 7.411 1.00 95.25 227 ALA A N 1
ATOM 1751 C CA . ALA A 1 227 ? -7.412 -6.304 6.338 1.00 95.25 227 ALA A CA 1
ATOM 1752 C C . ALA A 1 227 ? -6.975 -5.792 4.964 1.00 95.25 227 ALA A C 1
ATOM 1754 O O . ALA A 1 227 ? -6.215 -4.824 4.854 1.00 95.25 227 ALA A O 1
ATOM 1755 N N . GLY A 1 228 ? -7.482 -6.418 3.901 1.00 92.75 228 GLY A N 1
ATOM 1756 C CA . GLY A 1 228 ? -7.055 -6.137 2.530 1.00 92.75 228 GLY A CA 1
ATOM 1757 C C . GLY A 1 228 ? -7.312 -4.699 2.042 1.00 92.75 228 GLY A C 1
ATOM 1758 O O . GLY A 1 228 ? -7.988 -3.883 2.684 1.00 92.75 228 GLY A O 1
ATOM 1759 N N . VAL A 1 229 ? -6.785 -4.357 0.870 1.00 90.69 229 VAL A N 1
ATOM 1760 C CA . VAL A 1 229 ? -7.090 -3.114 0.146 1.00 90.69 229 VAL A CA 1
ATOM 1761 C C . VAL A 1 229 ? -8.548 -3.115 -0.306 1.00 90.69 229 VAL A C 1
ATOM 1763 O O . VAL A 1 229 ? -9.092 -4.158 -0.650 1.00 90.69 229 VAL A O 1
ATOM 1766 N N . GLN A 1 230 ? -9.217 -1.961 -0.268 1.00 88.94 230 GLN A N 1
ATOM 1767 C CA . GLN A 1 230 ? -10.661 -1.848 -0.548 1.00 88.94 230 GLN A CA 1
ATOM 1768 C C . GLN A 1 230 ? -11.572 -2.759 0.305 1.00 88.94 230 GLN A C 1
ATOM 1770 O O . GLN A 1 230 ? -12.755 -2.873 0.016 1.00 88.94 230 GLN A O 1
ATOM 1775 N N . SER A 1 231 ? -11.082 -3.367 1.390 1.00 90.06 231 SER A N 1
ATOM 1776 C CA . SER A 1 231 ? -11.855 -4.312 2.216 1.00 90.06 231 SER A CA 1
ATOM 1777 C C . SER A 1 231 ? -12.903 -3.663 3.131 1.00 90.06 231 SER A C 1
ATOM 1779 O O . SER A 1 231 ? -13.638 -4.374 3.802 1.00 90.06 231 SER A O 1
ATOM 1781 N N . GLY A 1 232 ? -12.963 -2.328 3.211 1.00 90.75 232 GLY A N 1
ATOM 1782 C CA . GLY A 1 232 ? -13.856 -1.595 4.121 1.00 90.75 232 GLY A CA 1
ATOM 1783 C C . GLY A 1 232 ? -13.300 -1.332 5.530 1.00 90.75 232 GLY A C 1
ATOM 1784 O O . GLY A 1 232 ? -14.008 -0.749 6.350 1.00 90.75 232 GLY A O 1
ATOM 1785 N N . LYS A 1 233 ? -12.037 -1.683 5.826 1.00 94.25 233 LYS A N 1
ATOM 1786 C CA . LYS A 1 233 ? -11.410 -1.454 7.149 1.00 94.25 233 LYS A CA 1
ATOM 1787 C C . LYS A 1 233 ? -11.500 -0.021 7.687 1.00 94.25 233 LYS A C 1
ATOM 1789 O O . LYS A 1 233 ? -11.835 0.161 8.850 1.00 94.25 233 LYS A O 1
ATOM 1794 N N . THR A 1 234 ? -11.278 0.998 6.856 1.00 93.81 234 THR A N 1
ATOM 1795 C CA . THR A 1 234 ? -11.341 2.411 7.277 1.00 93.81 234 THR A CA 1
ATOM 1796 C C . THR A 1 234 ? -12.780 2.862 7.567 1.00 93.81 234 THR A C 1
ATOM 1798 O O . THR A 1 234 ? -12.998 3.687 8.447 1.00 93.81 234 THR A O 1
ATOM 1801 N N . ASP A 1 235 ? -13.779 2.308 6.870 1.00 91.94 235 ASP A N 1
ATOM 1802 C CA . ASP A 1 235 ? -15.196 2.526 7.194 1.00 91.94 235 ASP A CA 1
ATOM 1803 C C . ASP A 1 235 ? -15.584 1.800 8.499 1.00 91.94 235 ASP A C 1
ATOM 1805 O O . ASP A 1 235 ? -16.238 2.394 9.350 1.00 91.94 235 ASP A O 1
ATOM 1809 N N . THR A 1 236 ? -15.099 0.568 8.696 1.00 93.44 236 THR A N 1
ATOM 1810 C CA . THR A 1 236 ? -15.285 -0.229 9.928 1.00 93.44 236 THR A CA 1
ATOM 1811 C C . THR A 1 236 ? -14.712 0.507 11.148 1.00 93.44 236 THR A C 1
ATOM 1813 O O . THR A 1 236 ? -15.404 0.688 12.148 1.00 93.44 236 THR A O 1
ATOM 1816 N N . GLY A 1 237 ? -13.472 0.999 11.038 1.00 95.81 237 GLY A N 1
ATOM 1817 C CA . GLY A 1 237 ? -12.807 1.789 12.076 1.00 95.81 237 GLY A CA 1
ATOM 1818 C C . GLY A 1 237 ? -13.534 3.098 12.379 1.00 95.81 237 GLY A C 1
ATOM 1819 O O . GLY A 1 237 ? -13.749 3.405 13.545 1.00 95.81 237 GLY A O 1
ATOM 1820 N N . ALA A 1 238 ? -13.998 3.827 11.355 1.00 95.12 238 ALA A N 1
ATOM 1821 C CA . ALA A 1 238 ? -14.779 5.052 11.549 1.00 95.12 238 ALA A CA 1
ATOM 1822 C C . ALA A 1 238 ? -16.100 4.804 12.298 1.00 95.12 238 ALA A C 1
ATOM 1824 O O . ALA A 1 238 ? -16.465 5.601 13.160 1.00 95.12 238 ALA A O 1
ATOM 1825 N N . ILE A 1 239 ? -16.811 3.715 11.987 1.00 93.00 239 ILE A N 1
ATOM 1826 C CA . ILE A 1 239 ? -18.081 3.372 12.644 1.00 93.00 239 ILE A CA 1
ATOM 1827 C C . ILE A 1 239 ? -17.840 2.934 14.096 1.00 93.00 239 ILE A C 1
ATOM 1829 O O . ILE A 1 239 ? -18.536 3.418 14.983 1.00 93.00 239 ILE A O 1
ATOM 1833 N N . ASN A 1 240 ? -16.829 2.101 14.376 1.00 94.88 240 ASN A N 1
ATOM 1834 C CA . ASN A 1 240 ? -16.477 1.728 15.756 1.00 94.88 240 ASN A CA 1
ATOM 1835 C C . ASN A 1 240 ? -15.985 2.941 16.576 1.00 94.88 240 ASN A C 1
ATOM 1837 O O . ASN A 1 240 ? -16.377 3.098 17.730 1.00 94.88 240 ASN A O 1
ATOM 1841 N N . PHE A 1 241 ? -15.205 3.847 15.972 1.00 97.00 241 PHE A N 1
ATOM 1842 C CA . PHE A 1 241 ? -14.754 5.092 16.608 1.00 97.00 241 PHE A CA 1
ATOM 1843 C C . PHE A 1 241 ? -15.940 5.953 17.053 1.00 97.00 241 PHE A C 1
ATOM 1845 O O . PHE A 1 241 ? -16.025 6.355 18.212 1.00 97.00 241 PHE A O 1
ATOM 1852 N N . TRP A 1 242 ? -16.902 6.172 16.152 1.00 94.44 242 TRP A N 1
ATOM 1853 C CA . TRP A 1 242 ? -18.136 6.873 16.487 1.00 94.44 242 TRP A CA 1
ATOM 1854 C C . TRP A 1 242 ? -19.021 6.097 17.473 1.00 94.44 242 TRP A C 1
ATOM 1856 O O . TRP A 1 242 ? -19.627 6.733 18.331 1.00 94.44 242 TRP A O 1
ATOM 1866 N N . LYS A 1 243 ? -19.061 4.753 17.420 1.00 89.69 243 LYS A N 1
ATOM 1867 C CA . LYS A 1 243 ? -19.773 3.915 18.407 1.00 89.69 243 LYS A CA 1
ATOM 1868 C C . LYS A 1 243 ? -19.314 4.235 19.821 1.00 89.69 243 LYS A C 1
ATOM 1870 O O . LYS A 1 243 ? -20.141 4.550 20.669 1.00 89.69 243 LYS A O 1
ATOM 1875 N N . ARG A 1 244 ? -17.999 4.202 20.046 1.00 92.69 244 ARG A N 1
ATOM 1876 C CA . ARG A 1 244 ? -17.394 4.444 21.360 1.00 92.69 244 ARG A CA 1
ATOM 1877 C C . ARG A 1 244 ? -17.667 5.862 21.855 1.00 92.69 244 ARG A C 1
ATOM 1879 O O . ARG A 1 244 ? -18.197 6.003 22.946 1.00 92.69 244 ARG A O 1
ATOM 1886 N N . ILE A 1 245 ? -17.450 6.881 21.019 1.00 93.25 245 ILE A N 1
ATOM 1887 C CA . ILE A 1 245 ? -17.753 8.286 21.355 1.00 93.25 245 ILE A CA 1
ATOM 1888 C C . ILE A 1 245 ? -19.220 8.474 21.782 1.00 93.25 245 ILE A C 1
ATOM 1890 O O . ILE A 1 245 ? -19.496 9.139 22.780 1.00 93.25 245 ILE A O 1
ATOM 1894 N N . VAL A 1 246 ? -20.167 7.882 21.044 1.00 86.94 246 VAL A N 1
ATOM 1895 C CA . VAL A 1 246 ? -21.606 7.982 21.347 1.00 86.94 246 VAL A CA 1
ATOM 1896 C C . VAL A 1 246 ? -21.977 7.213 22.620 1.00 86.94 246 VAL A C 1
ATOM 1898 O O . VAL A 1 246 ? -22.843 7.665 23.363 1.00 86.94 246 VAL A O 1
ATOM 1901 N N . MET A 1 247 ? -21.336 6.069 22.882 1.00 83.12 247 MET A N 1
ATOM 1902 C CA . MET A 1 247 ? -21.572 5.257 24.084 1.00 83.12 247 MET A CA 1
ATOM 1903 C C . MET A 1 247 ? -20.957 5.859 25.353 1.00 83.12 247 MET A C 1
ATOM 1905 O O . MET A 1 247 ? -21.561 5.764 26.415 1.00 83.12 247 MET A O 1
ATOM 1909 N N . GLU A 1 248 ? -19.770 6.458 25.254 1.00 86.25 248 GLU A N 1
ATOM 1910 C CA . GLU A 1 248 ? -19.094 7.120 26.377 1.00 86.25 248 GLU A CA 1
ATOM 1911 C C . GLU A 1 248 ? -19.791 8.431 26.745 1.00 86.25 248 GLU A C 1
ATOM 1913 O O . GLU A 1 248 ? -19.967 8.723 27.924 1.00 86.25 248 GLU A O 1
ATOM 1918 N N . ASN A 1 249 ? -20.218 9.196 25.733 1.00 85.19 249 ASN A N 1
ATOM 1919 C CA . ASN A 1 249 ? -20.972 10.443 25.866 1.00 85.19 249 ASN A CA 1
ATOM 1920 C C . ASN A 1 249 ? -20.364 11.473 26.852 1.00 85.19 249 ASN A C 1
ATOM 1922 O O . ASN A 1 249 ? -21.076 12.310 27.405 1.00 85.19 249 ASN A O 1
ATOM 1926 N N . ASP A 1 250 ? -19.046 11.436 27.052 1.00 88.00 250 ASP A N 1
ATOM 1927 C CA . ASP A 1 250 ? -18.321 12.332 27.955 1.00 88.00 250 ASP A CA 1
ATOM 1928 C C . ASP A 1 250 ? -18.092 13.705 27.285 1.00 88.00 250 ASP A C 1
ATOM 1930 O O . ASP A 1 250 ? -17.406 13.772 26.260 1.00 88.00 250 ASP A O 1
ATOM 1934 N N . PRO A 1 251 ? -18.629 14.814 27.836 1.00 89.81 251 PRO A N 1
ATOM 1935 C CA . PRO A 1 251 ? -18.452 16.157 27.279 1.00 89.81 251 PRO A CA 1
ATOM 1936 C C . PRO A 1 251 ? -17.014 16.683 27.374 1.00 89.81 251 PRO A C 1
ATOM 1938 O O . PRO A 1 251 ? -16.665 17.628 26.667 1.00 89.81 251 PRO A O 1
ATOM 1941 N N . THR A 1 252 ? -16.186 16.108 28.249 1.00 90.69 252 THR A N 1
ATOM 1942 C CA . THR A 1 252 ? -14.794 16.521 28.483 1.00 90.69 252 THR A CA 1
ATOM 1943 C C . THR A 1 252 ? -13.785 15.735 27.647 1.00 90.69 252 THR A C 1
ATOM 1945 O O . THR A 1 252 ? -12.615 16.112 27.579 1.00 90.69 252 THR A O 1
ATOM 1948 N N . ALA A 1 253 ? -14.226 14.672 26.971 1.00 94.31 253 ALA A N 1
ATOM 1949 C CA . ALA A 1 253 ? -13.341 13.757 26.272 1.00 94.31 253 ALA A CA 1
ATOM 1950 C C . ALA A 1 253 ? -12.656 14.369 25.038 1.00 94.31 253 ALA A C 1
ATOM 1952 O O . ALA A 1 253 ? -13.274 15.037 24.197 1.00 94.31 253 ALA A O 1
ATOM 1953 N N . VAL A 1 254 ? -11.367 14.051 24.896 1.00 95.00 254 VAL A N 1
ATOM 1954 C CA . VAL A 1 254 ? -10.535 14.388 23.734 1.00 95.00 254 VAL A CA 1
ATOM 1955 C C . VAL A 1 254 ? -10.107 13.103 23.026 1.00 95.00 254 VAL A C 1
ATOM 1957 O O . VAL A 1 254 ? -9.580 12.177 23.649 1.00 95.00 254 VAL A O 1
ATOM 1960 N N . TYR A 1 255 ? -10.326 13.048 21.710 1.00 96.81 255 TYR A N 1
ATOM 1961 C CA . TYR A 1 255 ? -10.028 11.887 20.872 1.00 96.81 255 TYR A CA 1
ATOM 1962 C C . TYR A 1 255 ? -9.169 12.254 19.661 1.00 96.81 255 TYR A C 1
ATOM 1964 O O . TYR A 1 255 ? -9.407 13.269 19.006 1.00 96.81 255 TYR A O 1
ATOM 1972 N N . TYR A 1 256 ? -8.211 11.402 19.288 1.00 95.62 256 TYR A N 1
ATOM 1973 C CA . TYR A 1 256 ? -7.320 11.663 18.146 1.00 95.62 256 TYR A CA 1
ATOM 1974 C C . TYR A 1 256 ? -7.584 10.770 16.927 1.00 95.62 256 TYR A C 1
ATOM 1976 O O . TYR A 1 256 ? -7.698 9.551 17.027 1.00 95.62 256 TYR A O 1
ATOM 1984 N N . LEU A 1 257 ? -7.581 11.389 15.745 1.00 95.69 257 LEU A N 1
ATOM 1985 C CA . LEU A 1 257 ? -7.495 10.746 14.434 1.00 95.69 257 LEU A CA 1
ATOM 1986 C C . LEU A 1 257 ? -6.052 10.860 13.928 1.00 95.69 257 LEU A C 1
ATOM 1988 O O . LEU A 1 257 ? -5.609 11.942 13.540 1.00 95.69 257 LEU A O 1
ATOM 1992 N N . VAL A 1 258 ? -5.310 9.758 13.914 1.00 94.50 258 VAL A N 1
ATOM 1993 C CA . VAL A 1 258 ? -3.889 9.716 13.559 1.00 94.50 258 VAL A CA 1
ATOM 1994 C C . VAL A 1 258 ? -3.688 8.997 12.224 1.00 94.50 258 VAL A C 1
ATOM 1996 O O . VAL A 1 258 ? -4.151 7.877 12.034 1.00 94.50 258 VAL A O 1
ATOM 1999 N N . ALA A 1 259 ? -2.951 9.621 11.302 1.00 93.44 259 ALA A N 1
ATOM 2000 C CA . ALA A 1 259 ? -2.522 9.003 10.041 1.00 93.44 259 ALA A CA 1
ATOM 2001 C C . ALA A 1 259 ? -1.021 9.261 9.776 1.00 93.44 259 ALA A C 1
ATOM 2003 O O . ALA A 1 259 ? -0.494 10.263 10.272 1.00 93.44 259 ALA A O 1
ATOM 2004 N N . PRO A 1 260 ? -0.315 8.440 8.963 1.00 88.38 260 PRO A N 1
ATOM 2005 C CA . PRO A 1 260 ? 1.132 8.558 8.745 1.00 88.38 260 PRO A CA 1
ATOM 2006 C C . PRO A 1 260 ? 1.524 9.928 8.189 1.00 88.38 260 PRO A C 1
ATOM 2008 O O . PRO A 1 260 ? 2.534 10.511 8.574 1.00 88.38 260 PRO A O 1
ATOM 2011 N N . THR A 1 261 ? 0.682 10.478 7.310 1.00 88.31 261 THR A N 1
ATOM 2012 C CA . THR A 1 261 ? 0.824 11.831 6.766 1.00 88.31 261 THR A CA 1
ATOM 2013 C C . THR A 1 261 ? -0.528 12.536 6.674 1.00 88.31 261 THR A C 1
ATOM 2015 O O . THR A 1 261 ? -1.578 11.905 6.514 1.00 88.31 261 THR A O 1
ATOM 2018 N N . THR A 1 262 ? -0.501 13.871 6.663 1.00 85.19 262 THR A N 1
ATOM 2019 C CA . THR A 1 262 ? -1.665 14.736 6.382 1.00 85.19 262 THR A CA 1
ATOM 2020 C C . THR A 1 262 ? -2.386 14.383 5.072 1.00 85.19 262 THR A C 1
ATOM 2022 O O . THR A 1 262 ? -3.608 14.560 4.977 1.00 85.19 262 THR A O 1
ATOM 2025 N N . GLY A 1 263 ? -1.634 13.879 4.083 1.00 84.75 263 GLY A N 1
ATOM 2026 C CA . GLY A 1 263 ? -2.107 13.424 2.777 1.00 84.75 263 GLY A CA 1
ATOM 2027 C C . GLY A 1 263 ? -2.893 12.115 2.838 1.00 84.75 263 GLY A C 1
ATOM 2028 O O . GLY A 1 263 ? -4.020 12.086 2.349 1.00 84.75 263 GLY A O 1
ATOM 2029 N N . ILE A 1 264 ? -2.345 11.073 3.477 1.00 84.88 264 ILE A N 1
ATOM 2030 C CA . ILE A 1 264 ? -3.037 9.783 3.684 1.00 84.88 264 ILE A CA 1
ATOM 2031 C C . ILE A 1 264 ? -4.306 10.002 4.519 1.00 84.88 264 ILE A C 1
ATOM 2033 O O . ILE A 1 264 ? -5.399 9.603 4.113 1.00 84.88 264 ILE A O 1
ATOM 2037 N N . GLY A 1 265 ? -4.197 10.782 5.600 1.00 88.88 265 GLY A N 1
ATOM 2038 C CA . GLY A 1 265 ? -5.324 11.122 6.470 1.00 88.88 265 GLY A CA 1
ATOM 2039 C C . GLY A 1 265 ? -6.488 11.854 5.784 1.00 88.88 265 GLY A C 1
ATOM 2040 O O . GLY A 1 265 ? -7.542 12.002 6.393 1.00 88.88 265 GLY A O 1
ATOM 2041 N N . LYS A 1 266 ? -6.368 12.299 4.519 1.00 89.31 266 LYS A N 1
ATOM 2042 C CA . LYS A 1 266 ? -7.519 12.829 3.758 1.00 89.31 266 LYS A CA 1
ATOM 2043 C C . LYS A 1 266 ? -8.654 11.805 3.649 1.00 89.31 266 LYS A C 1
ATOM 2045 O O . LYS A 1 266 ? -9.813 12.204 3.733 1.00 89.31 266 LYS A O 1
ATOM 2050 N N . VAL A 1 267 ? -8.333 10.518 3.480 1.00 88.50 267 VAL A N 1
ATOM 2051 C CA . VAL A 1 267 ? -9.337 9.444 3.371 1.00 88.50 267 VAL A CA 1
ATOM 2052 C C . VAL A 1 267 ? -9.977 9.177 4.730 1.00 88.50 267 VAL A C 1
ATOM 2054 O O . VAL A 1 267 ? -11.196 9.277 4.844 1.00 88.50 267 VAL A O 1
ATOM 2057 N N . MET A 1 268 ? -9.159 8.956 5.762 1.00 92.81 268 MET A N 1
ATOM 2058 C CA . MET A 1 268 ? -9.588 8.787 7.154 1.00 92.81 268 MET A CA 1
ATOM 2059 C C . MET A 1 268 ? -10.544 9.902 7.609 1.00 92.81 268 MET A C 1
ATOM 2061 O O . MET A 1 268 ? -11.657 9.624 8.045 1.00 92.81 268 MET A O 1
ATOM 2065 N N . ARG A 1 269 ? -10.168 11.176 7.411 1.00 91.44 269 ARG A N 1
ATOM 2066 C CA . ARG A 1 269 ? -11.014 12.336 7.749 1.00 91.44 269 ARG A CA 1
ATOM 2067 C C . ARG A 1 269 ? -12.319 12.367 6.956 1.00 91.44 269 ARG A C 1
ATOM 2069 O O . ARG A 1 269 ? -13.359 12.683 7.524 1.00 91.44 269 ARG A O 1
ATOM 2076 N N . LYS A 1 270 ? -12.289 12.033 5.657 1.00 89.75 270 LYS A N 1
ATOM 2077 C CA . LYS A 1 270 ? -13.517 11.919 4.852 1.00 89.75 270 LYS A CA 1
ATOM 2078 C C . LYS A 1 270 ? -14.429 10.832 5.423 1.00 89.75 270 LYS A C 1
ATOM 2080 O O . LYS A 1 270 ? -15.628 11.070 5.515 1.00 89.75 270 LYS A O 1
ATOM 2085 N N . ARG A 1 271 ? -13.877 9.678 5.821 1.00 90.44 271 ARG A N 1
ATOM 2086 C CA . ARG A 1 271 ? -14.645 8.580 6.421 1.00 90.44 271 ARG A CA 1
ATOM 2087 C C . ARG A 1 271 ? -15.230 8.953 7.775 1.00 90.44 271 ARG A C 1
ATOM 2089 O O . ARG A 1 271 ? -16.437 8.801 7.927 1.00 90.44 271 ARG A O 1
ATOM 2096 N N . PHE A 1 272 ? -14.437 9.537 8.673 1.00 92.94 272 PHE A N 1
ATOM 2097 C CA . PHE A 1 272 ? -14.912 10.096 9.941 1.00 92.94 272 PHE A CA 1
ATOM 2098 C C . PHE A 1 272 ? -16.114 11.032 9.732 1.00 92.94 272 PHE A C 1
ATOM 2100 O O . PHE A 1 272 ? -17.174 10.778 10.291 1.00 92.94 272 PHE A O 1
ATOM 2107 N N . VAL A 1 273 ? -16.008 12.039 8.855 1.00 90.38 273 VAL A N 1
ATOM 2108 C CA . VAL A 1 273 ? -17.122 12.972 8.597 1.00 90.38 273 VAL A CA 1
ATOM 2109 C C . VAL A 1 273 ? -18.323 12.282 7.930 1.00 90.38 273 VAL A C 1
ATOM 2111 O O . VAL A 1 273 ? -19.455 12.530 8.327 1.00 90.38 273 VAL A O 1
ATOM 2114 N N . SER A 1 274 ? -18.117 11.383 6.957 1.00 86.38 274 SER A N 1
ATOM 2115 C CA . SER A 1 274 ? -19.226 10.688 6.265 1.00 86.38 274 SER A CA 1
ATOM 2116 C C . SER A 1 274 ? -19.956 9.637 7.111 1.00 86.38 274 SER A C 1
ATOM 2118 O O . SER A 1 274 ? -21.060 9.230 6.755 1.00 86.38 274 SER A O 1
ATOM 2120 N N . ARG A 1 275 ? -19.318 9.164 8.189 1.00 88.81 275 ARG A N 1
ATOM 2121 C CA . ARG A 1 275 ? -19.872 8.193 9.145 1.00 88.81 275 ARG A CA 1
ATOM 2122 C C . ARG A 1 275 ? -20.327 8.844 10.450 1.00 88.81 275 ARG A C 1
ATOM 2124 O O . ARG A 1 275 ? -20.762 8.137 11.349 1.00 88.81 275 ARG A O 1
ATOM 2131 N N . ALA A 1 276 ? -20.241 10.168 10.562 1.00 87.88 276 ALA A N 1
ATOM 2132 C CA . ALA A 1 276 ? -20.746 10.884 11.721 1.00 87.88 276 ALA A CA 1
ATOM 2133 C C . ALA A 1 276 ? -22.268 10.728 11.841 1.00 87.88 276 ALA A C 1
ATOM 2135 O O . ALA A 1 276 ? -22.960 10.834 10.820 1.00 87.88 276 ALA A O 1
ATOM 2136 N N . PRO A 1 277 ? -22.813 10.544 13.057 1.00 85.38 277 PRO A N 1
ATOM 2137 C CA . PRO A 1 277 ? -24.247 10.628 13.255 1.00 85.38 277 PRO A CA 1
ATOM 2138 C C . PRO A 1 277 ? -24.793 11.987 12.817 1.00 85.38 277 PRO A C 1
ATOM 2140 O O . PRO A 1 277 ? -24.152 13.032 12.983 1.00 85.38 277 PRO A O 1
ATOM 2143 N N . LYS A 1 278 ? -26.015 11.991 12.283 1.00 82.75 278 LYS A N 1
ATOM 2144 C CA . LYS A 1 278 ? -26.692 13.227 11.878 1.00 82.75 278 LYS A CA 1
ATOM 2145 C C . LYS A 1 278 ? -26.773 14.201 13.066 1.00 82.75 278 LYS A C 1
ATOM 2147 O O . LYS A 1 278 ? -27.329 13.867 14.105 1.00 82.75 278 LYS A O 1
ATOM 2152 N N . GLY A 1 279 ? -26.236 15.409 12.889 1.00 83.31 279 GLY A N 1
ATOM 2153 C CA . GLY A 1 279 ? -26.239 16.470 13.905 1.00 83.31 279 GLY A CA 1
ATOM 2154 C C . GLY A 1 279 ? -25.087 16.431 14.919 1.00 83.31 279 GLY A C 1
ATOM 2155 O O . GLY A 1 279 ? -24.934 17.395 15.658 1.00 83.31 279 GLY A O 1
ATOM 2156 N N . TRP A 1 280 ? -24.244 15.390 14.932 1.00 88.56 280 TRP A N 1
ATOM 2157 C CA . TRP A 1 280 ? -23.166 15.275 15.929 1.00 88.56 280 TRP A CA 1
ATOM 2158 C C . TRP A 1 280 ? -21.939 16.151 15.659 1.00 88.56 280 TRP A C 1
ATOM 2160 O O . TRP A 1 280 ? -21.199 16.454 16.589 1.00 88.56 280 TRP A O 1
ATOM 2170 N N . LEU A 1 281 ? -21.705 16.573 14.413 1.00 88.56 281 LEU A N 1
ATOM 2171 C CA . LEU A 1 281 ? -20.613 17.484 14.058 1.00 88.56 281 LEU A CA 1
ATOM 2172 C C . LEU A 1 281 ? -21.106 18.933 14.032 1.00 88.56 281 LEU A C 1
ATOM 2174 O O . LEU A 1 281 ? -21.812 19.319 13.101 1.00 88.56 281 LEU A O 1
ATOM 2178 N N . LEU A 1 282 ? -20.672 19.747 15.000 1.00 85.31 282 LEU A N 1
ATOM 2179 C CA . LEU A 1 282 ? -21.005 21.178 15.050 1.00 85.31 282 LEU A CA 1
ATOM 2180 C C . LEU A 1 282 ? -20.265 21.984 13.968 1.00 85.31 282 LEU A C 1
ATOM 2182 O O . LEU A 1 282 ? -20.769 22.985 13.469 1.00 85.31 282 LEU A O 1
ATOM 2186 N N . ASN A 1 283 ? -19.078 21.525 13.565 1.00 82.56 283 ASN A N 1
ATOM 2187 C CA . ASN A 1 283 ? -18.242 22.133 12.529 1.00 82.56 283 ASN A CA 1
ATOM 2188 C C . ASN A 1 283 ? -17.811 21.087 11.469 1.00 82.56 283 ASN A C 1
ATOM 2190 O O . ASN A 1 283 ? -16.645 20.695 11.433 1.00 82.56 283 ASN A O 1
ATOM 2194 N N . PRO A 1 284 ? -18.703 20.622 10.565 1.00 72.81 284 PRO A N 1
ATOM 2195 C CA . PRO A 1 284 ? -18.439 19.477 9.675 1.00 72.81 284 PRO A CA 1
ATOM 2196 C C . PRO A 1 284 ? -17.155 19.570 8.829 1.00 72.81 284 PRO A C 1
ATOM 2198 O O . PRO A 1 284 ? -16.476 18.566 8.603 1.00 72.81 284 PRO A O 1
ATOM 2201 N N . SER A 1 285 ? -16.779 20.778 8.402 1.00 70.69 285 SER A N 1
ATOM 2202 C CA . SER A 1 285 ? -15.554 21.046 7.630 1.00 70.69 285 SER A CA 1
ATOM 2203 C C . SER A 1 285 ? -14.254 20.991 8.456 1.00 70.69 285 SER A C 1
ATOM 2205 O O . SER A 1 285 ? -13.169 20.898 7.874 1.00 70.69 285 SER A O 1
ATOM 2207 N N . GLY A 1 286 ? -14.355 21.023 9.790 1.00 67.69 286 GLY A N 1
ATOM 2208 C CA . GLY A 1 286 ? -13.284 21.392 10.721 1.00 67.69 286 GLY A CA 1
ATOM 2209 C C . GLY A 1 286 ? -13.063 22.913 10.749 1.00 67.69 286 GLY A C 1
ATOM 2210 O O . GLY A 1 286 ? -13.239 23.580 9.731 1.00 67.69 286 GLY A O 1
ATOM 2211 N N . SER A 1 287 ? -12.691 23.474 11.903 1.00 56.72 287 SER A N 1
ATOM 2212 C CA . SER A 1 287 ? -12.558 24.937 12.097 1.00 56.72 287 SER A CA 1
ATOM 2213 C C . SER A 1 287 ? -11.122 25.484 12.047 1.00 56.72 287 SER A C 1
ATOM 2215 O O . SER A 1 287 ? -10.923 26.673 12.277 1.00 56.72 287 SER A O 1
ATOM 2217 N N . GLY A 1 288 ? -10.117 24.649 11.766 1.00 54.31 288 GLY A N 1
ATOM 2218 C CA . GLY A 1 288 ? -8.709 25.061 11.755 1.00 54.31 288 GLY A CA 1
ATOM 2219 C C . GLY A 1 288 ? -8.228 25.613 10.409 1.00 54.31 288 GLY A C 1
ATOM 2220 O O . GLY A 1 288 ? -8.421 24.978 9.367 1.00 54.31 288 GLY A O 1
ATOM 2221 N N . GLN A 1 289 ? -7.549 26.765 10.442 1.00 46.34 289 GLN A N 1
ATOM 2222 C CA . GLN A 1 289 ? -6.720 27.235 9.331 1.00 46.34 289 GLN A CA 1
ATOM 2223 C C . GLN A 1 289 ? -5.379 26.490 9.355 1.00 46.34 289 GLN A C 1
ATOM 2225 O O . GLN A 1 289 ? -4.539 26.743 10.208 1.00 46.34 289 GLN A O 1
ATOM 2230 N N . ASP A 1 290 ? -5.218 25.585 8.390 1.00 48.66 290 ASP A N 1
ATOM 2231 C CA . ASP A 1 290 ? -4.033 24.771 8.104 1.00 48.66 290 ASP A CA 1
ATOM 2232 C C . ASP A 1 290 ? -3.496 23.811 9.194 1.00 48.66 290 ASP A C 1
ATOM 2234 O O . ASP A 1 290 ? -3.378 24.091 10.379 1.00 48.66 290 ASP A O 1
ATOM 2238 N N . PHE A 1 291 ? -3.130 22.614 8.721 1.00 47.59 291 PHE A N 1
ATOM 2239 C CA . PHE A 1 291 ? -2.540 21.467 9.437 1.00 47.59 291 PHE A CA 1
ATOM 2240 C C . PHE A 1 291 ? -3.340 20.813 10.576 1.00 47.59 291 PHE A C 1
ATOM 2242 O O . PHE A 1 291 ? -3.404 19.580 10.586 1.00 47.59 291 PHE A O 1
ATOM 2249 N N . GLU A 1 292 ? -3.988 21.563 11.463 1.00 56.06 292 GLU A N 1
ATOM 2250 C CA . GLU A 1 292 ? -4.725 21.012 12.610 1.00 56.06 292 GLU A CA 1
ATOM 2251 C C . GLU A 1 292 ? -6.233 21.092 12.355 1.00 56.06 292 GLU A C 1
ATOM 2253 O O . GLU A 1 292 ? -6.810 22.167 12.207 1.00 56.06 292 GLU A O 1
ATOM 2258 N N . ARG A 1 293 ? -6.889 19.932 12.224 1.00 79.75 293 ARG A N 1
ATOM 2259 C CA . ARG A 1 293 ? -8.345 19.867 12.036 1.00 79.75 293 ARG A CA 1
ATOM 2260 C C . ARG A 1 293 ? -8.988 19.325 13.294 1.00 79.75 293 ARG A C 1
ATOM 2262 O O . ARG A 1 293 ? -8.881 18.131 13.559 1.00 79.75 293 ARG A O 1
ATOM 2269 N N . THR A 1 294 ? -9.673 20.212 13.998 1.00 89.88 294 THR A N 1
ATOM 2270 C CA . THR A 1 294 ? -10.438 19.906 15.204 1.00 89.88 294 THR A CA 1
ATOM 2271 C C . THR A 1 294 ? -11.931 19.967 14.894 1.00 89.88 294 THR A C 1
ATOM 2273 O O . THR A 1 294 ? -12.408 20.913 14.257 1.00 89.88 294 THR A O 1
ATOM 2276 N N . TRP A 1 295 ? -12.667 18.957 15.350 1.00 92.19 295 TRP A N 1
ATOM 2277 C CA . TRP A 1 295 ? -14.123 18.903 15.346 1.00 92.19 295 TRP A CA 1
ATOM 2278 C C . TRP A 1 295 ? -14.642 18.997 16.777 1.00 92.19 295 TRP A C 1
ATOM 2280 O O . TRP A 1 295 ? -14.153 18.299 17.665 1.00 92.19 295 TRP A O 1
ATOM 2290 N N . LYS A 1 296 ? -15.643 19.852 16.988 1.00 91.88 296 LYS A N 1
ATOM 2291 C CA . LYS A 1 296 ? -16.411 19.920 18.232 1.00 91.88 296 LYS A CA 1
ATOM 2292 C C . LYS A 1 296 ? -17.706 19.146 18.039 1.00 91.88 296 LYS A C 1
ATOM 2294 O O . LYS A 1 296 ? -18.386 19.309 17.019 1.00 91.88 296 LYS A O 1
ATOM 2299 N N . LEU A 1 297 ? -18.001 18.274 18.992 1.00 93.38 297 LEU A N 1
ATOM 2300 C CA . LEU A 1 297 ? -19.148 17.383 18.934 1.00 93.38 297 LEU A CA 1
ATOM 2301 C C . LEU A 1 297 ? -20.346 17.981 19.674 1.00 93.38 297 LEU A C 1
ATOM 2303 O O . LEU A 1 297 ? -20.183 18.793 20.583 1.00 93.38 297 LEU A O 1
ATOM 2307 N N . SER A 1 298 ? -21.557 17.564 19.306 1.00 90.62 298 SER A N 1
ATOM 2308 C CA . SER A 1 298 ? -22.800 18.043 19.930 1.00 90.62 298 SER A CA 1
ATOM 2309 C C . SER A 1 298 ? -22.910 17.726 21.424 1.00 90.62 298 SER A C 1
ATOM 2311 O O . SER A 1 298 ? -23.658 18.397 22.125 1.00 90.62 298 SER A O 1
ATOM 2313 N N . ASN A 1 299 ? -22.176 16.722 21.912 1.00 86.88 299 ASN A N 1
ATOM 2314 C CA . ASN A 1 299 ? -22.090 16.390 23.332 1.00 86.88 299 ASN A CA 1
ATOM 2315 C C . ASN A 1 299 ? -20.995 17.173 24.086 1.00 86.88 299 ASN A C 1
ATOM 2317 O O . ASN A 1 299 ? -20.849 16.966 25.279 1.00 86.88 299 ASN A O 1
ATOM 2321 N N . GLY A 1 300 ? -20.227 18.049 23.424 1.00 91.19 300 GLY A N 1
ATOM 2322 C CA . GLY A 1 300 ? -19.130 18.834 24.017 1.00 91.19 300 GLY A CA 1
ATOM 2323 C C . GLY A 1 300 ? -17.724 18.289 23.735 1.00 91.19 300 GLY A C 1
ATOM 2324 O O . GLY A 1 300 ? -16.769 19.071 23.683 1.00 91.19 300 GLY A O 1
ATOM 2325 N N . ALA A 1 301 ? -17.605 16.987 23.457 1.00 94.56 301 ALA A N 1
ATOM 2326 C CA . ALA A 1 301 ? -16.328 16.321 23.214 1.00 94.56 301 ALA A CA 1
ATOM 2327 C C . ALA A 1 301 ? -15.568 16.886 21.999 1.00 94.56 301 ALA A C 1
ATOM 2329 O O . ALA A 1 301 ? -16.127 17.535 21.104 1.00 94.56 301 ALA A O 1
ATOM 2330 N N . THR A 1 302 ? -14.266 16.605 21.944 1.00 94.44 302 THR A N 1
ATOM 2331 C CA . THR A 1 302 ? -13.360 17.123 20.909 1.00 94.44 302 THR A CA 1
ATOM 2332 C C . THR A 1 302 ? -12.672 15.991 20.157 1.00 94.44 302 THR A C 1
ATOM 2334 O O . THR A 1 302 ? -12.117 15.081 20.765 1.00 94.44 302 THR A O 1
ATOM 2337 N N . VAL A 1 303 ? -12.661 16.062 18.823 1.00 95.19 303 VAL A N 1
ATOM 2338 C CA . VAL A 1 303 ? -11.906 15.134 17.967 1.00 95.19 303 VAL A CA 1
ATOM 2339 C C . VAL A 1 303 ? -10.871 15.908 17.165 1.00 95.19 303 VAL A C 1
ATOM 2341 O O . VAL A 1 303 ? -11.216 16.897 16.525 1.00 95.19 303 VAL A O 1
ATOM 2344 N N . GLU A 1 304 ? -9.619 15.458 17.142 1.00 92.75 304 GLU A N 1
ATOM 2345 C CA . GLU A 1 304 ? -8.524 16.182 16.484 1.00 92.75 304 GLU A CA 1
ATOM 2346 C C . GLU A 1 304 ? -7.727 15.308 15.519 1.00 92.75 304 GLU A C 1
ATOM 2348 O O . GLU A 1 304 ? -7.371 14.173 15.825 1.00 92.75 304 GLU A O 1
ATOM 2353 N N . PHE A 1 305 ? -7.396 15.841 14.342 1.00 92.38 305 PHE A N 1
ATOM 2354 C CA . PHE A 1 305 ? -6.509 15.165 13.401 1.00 92.38 305 PHE A CA 1
ATOM 2355 C C . PHE A 1 305 ? -5.034 15.470 13.685 1.00 92.38 305 PHE A C 1
ATOM 2357 O O . PHE A 1 305 ? -4.610 16.624 13.603 1.00 92.38 305 PHE A O 1
ATOM 2364 N N . ARG A 1 306 ? -4.228 14.421 13.886 1.00 90.56 306 ARG A N 1
ATOM 2365 C CA . ARG A 1 306 ? -2.771 14.497 14.064 1.00 90.56 306 ARG A CA 1
ATOM 2366 C C . ARG A 1 306 ? -2.032 13.678 12.992 1.00 90.56 306 ARG A C 1
ATOM 2368 O O . ARG A 1 306 ? -2.526 12.677 12.476 1.00 90.56 306 ARG A O 1
ATOM 2375 N N . SER A 1 307 ? -0.825 14.112 12.623 1.00 88.38 307 SER A N 1
ATOM 2376 C CA . SER A 1 307 ? -0.011 13.488 11.565 1.00 88.38 307 SER A CA 1
ATOM 2377 C C . SER A 1 307 ? 1.262 12.869 12.139 1.00 88.38 307 SER A C 1
ATOM 2379 O O . SER A 1 307 ? 2.177 13.592 12.522 1.00 88.38 307 SER A O 1
ATOM 2381 N N . ALA A 1 308 ? 1.378 11.542 12.081 1.00 86.38 308 ALA A N 1
ATOM 2382 C CA . ALA A 1 308 ? 2.500 10.766 12.622 1.00 86.38 308 ALA A CA 1
ATOM 2383 C C . ALA A 1 308 ? 3.882 11.062 11.989 1.00 86.38 308 ALA A C 1
ATOM 2385 O O . ALA A 1 308 ? 4.913 10.674 12.538 1.00 86.38 308 ALA A O 1
ATOM 2386 N N . ASN A 1 309 ? 3.935 11.802 10.876 1.00 81.81 309 ASN A N 1
ATOM 2387 C CA . ASN A 1 309 ? 5.180 12.357 10.331 1.00 81.81 309 ASN A CA 1
ATOM 2388 C C . ASN A 1 309 ? 5.943 13.248 11.342 1.00 81.81 309 ASN A C 1
ATOM 2390 O O . ASN A 1 309 ? 7.171 13.256 11.327 1.00 81.81 309 ASN A O 1
ATOM 2394 N N . LYS A 1 310 ? 5.229 13.948 12.239 1.00 73.00 310 LYS A N 1
ATOM 2395 C CA . LYS A 1 310 ? 5.790 14.715 13.366 1.00 73.00 310 LYS A CA 1
ATOM 2396 C C . LYS A 1 310 ? 5.201 14.198 14.691 1.00 73.00 310 LYS A C 1
ATOM 2398 O O . LYS A 1 310 ? 4.169 14.713 15.126 1.00 73.00 310 LYS A O 1
ATOM 2403 N N . PRO A 1 311 ? 5.775 13.137 15.295 1.00 69.88 311 PRO A N 1
ATOM 2404 C CA . PRO A 1 311 ? 5.265 12.523 16.523 1.00 69.88 311 PRO A CA 1
ATOM 2405 C C . PRO A 1 311 ? 5.218 13.479 17.718 1.00 69.88 311 PRO A C 1
ATOM 2407 O O . PRO A 1 311 ? 4.481 13.224 18.665 1.00 69.88 311 PRO A O 1
ATOM 2410 N N . GLU A 1 312 ? 5.980 14.570 17.674 1.00 74.12 312 GLU A N 1
ATOM 2411 C CA . GLU A 1 312 ? 6.068 15.601 18.708 1.00 74.12 312 GLU A CA 1
ATOM 2412 C C . GLU A 1 312 ? 4.723 16.333 18.858 1.00 74.12 312 GLU A C 1
ATOM 2414 O O . GLU A 1 312 ? 4.240 16.536 19.969 1.00 74.12 312 GLU A O 1
ATOM 2419 N N . ASN A 1 313 ? 4.046 16.615 17.737 1.00 73.00 313 ASN A N 1
ATOM 2420 C CA . ASN A 1 313 ? 2.730 17.271 17.682 1.00 73.00 313 ASN A CA 1
ATOM 2421 C C . ASN A 1 313 ? 1.575 16.415 18.244 1.00 73.00 313 ASN A C 1
ATOM 2423 O O . ASN A 1 313 ? 0.435 16.871 18.273 1.00 73.00 313 ASN A O 1
ATOM 2427 N N . ILE A 1 314 ? 1.834 15.165 18.630 1.00 79.00 314 ILE A N 1
ATOM 2428 C CA . ILE A 1 314 ? 0.850 14.274 19.261 1.00 79.00 314 ILE A CA 1
ATOM 2429 C C . ILE A 1 314 ? 0.931 14.377 20.798 1.00 79.00 314 ILE A C 1
ATOM 2431 O O . ILE A 1 314 ? -0.005 14.019 21.505 1.00 79.00 314 ILE A O 1
ATOM 2435 N N . VAL A 1 315 ? 2.031 14.906 21.340 1.00 74.88 315 VAL A N 1
ATOM 2436 C CA . VAL A 1 315 ? 2.364 14.873 22.773 1.00 74.88 315 VAL A CA 1
ATOM 2437 C C . VAL A 1 315 ? 1.710 16.043 23.533 1.00 74.88 315 VAL A C 1
ATOM 2439 O O . VAL A 1 315 ? 2.308 16.582 24.457 1.00 74.88 315 VAL A O 1
ATOM 2442 N N . ALA A 1 316 ? 0.486 16.444 23.174 1.00 68.19 316 ALA A N 1
ATOM 2443 C CA . ALA A 1 316 ? -0.149 17.664 23.686 1.00 68.19 316 ALA A CA 1
ATOM 2444 C C . ALA A 1 316 ? -1.044 17.455 24.926 1.00 68.19 316 ALA A C 1
ATOM 2446 O O . ALA A 1 316 ? -0.872 18.163 25.914 1.00 68.19 316 ALA A O 1
ATOM 2447 N N . GLU A 1 317 ? -1.965 16.486 24.905 1.00 82.44 317 GLU A N 1
ATOM 2448 C CA . GLU A 1 317 ? -3.070 16.401 25.880 1.00 82.44 317 GLU A CA 1
ATOM 2449 C C . GLU A 1 317 ? -3.366 14.954 26.326 1.00 82.44 317 GLU A C 1
ATOM 2451 O O . GLU A 1 317 ? -2.877 13.994 25.727 1.00 82.44 317 GLU A O 1
ATOM 2456 N N . THR A 1 318 ? -4.136 14.793 27.406 1.00 91.25 318 THR A N 1
ATOM 2457 C CA . THR A 1 318 ? -4.698 13.507 27.855 1.00 91.25 318 THR A CA 1
ATOM 2458 C C . THR A 1 318 ? -5.841 13.084 26.930 1.00 91.25 318 THR A C 1
ATOM 2460 O O . THR A 1 318 ? -6.665 13.910 26.555 1.00 91.25 318 THR A O 1
ATOM 2463 N N . LEU A 1 319 ? -5.913 11.801 26.566 1.00 94.56 319 LEU A N 1
ATOM 2464 C CA . LEU A 1 319 ? -6.857 11.290 25.564 1.00 94.56 319 LEU A CA 1
ATOM 2465 C C . LEU A 1 319 ? -7.795 10.237 26.152 1.00 94.56 319 LEU A C 1
ATOM 2467 O O . LEU A 1 319 ? -7.348 9.357 26.888 1.00 94.56 319 LEU A O 1
ATOM 2471 N N . CYS A 1 320 ? -9.067 10.259 25.758 1.00 96.06 320 CYS A N 1
ATOM 2472 C CA . CYS A 1 320 ? -10.029 9.192 26.067 1.00 96.06 320 CYS A CA 1
ATOM 2473 C C . CYS A 1 320 ? -9.989 8.073 25.013 1.00 96.06 320 CYS A C 1
ATOM 2475 O O . CYS A 1 320 ? -10.183 6.903 25.336 1.00 96.06 320 CYS A O 1
ATOM 2477 N N . GLY A 1 321 ? -9.617 8.394 23.770 1.00 97.00 321 GLY A N 1
ATOM 2478 C CA . GLY A 1 321 ? -9.354 7.375 22.759 1.00 97.00 321 GLY A CA 1
ATOM 2479 C C . GLY A 1 321 ? -8.633 7.877 21.510 1.00 97.00 321 GLY A C 1
ATOM 2480 O O . GLY A 1 321 ? -8.485 9.078 21.282 1.00 97.00 321 GLY A O 1
ATOM 2481 N N . ALA A 1 322 ? -8.168 6.948 20.677 1.00 97.31 322 ALA A N 1
ATOM 2482 C CA . ALA A 1 322 ? -7.506 7.268 19.415 1.00 97.31 322 ALA A CA 1
ATOM 2483 C C . ALA A 1 322 ? -7.832 6.259 18.305 1.00 97.31 322 ALA A C 1
ATOM 2485 O O . ALA A 1 322 ? -8.057 5.077 18.551 1.00 97.31 322 ALA A O 1
ATOM 2486 N N . TRP A 1 323 ? -7.797 6.713 17.056 1.00 98.25 323 TRP A N 1
ATOM 2487 C CA . TRP A 1 323 ? -7.812 5.857 15.872 1.00 98.25 323 TRP A CA 1
ATOM 2488 C C . TRP A 1 323 ? -6.544 6.114 15.057 1.00 98.25 323 TRP A C 1
ATOM 2490 O O . TRP A 1 323 ? -6.240 7.258 14.734 1.00 98.25 323 TRP A O 1
ATOM 2500 N N . LEU A 1 324 ? -5.783 5.062 14.754 1.00 97.19 324 LEU A N 1
ATOM 2501 C CA . LEU A 1 324 ? -4.566 5.091 13.945 1.00 97.19 324 LEU A CA 1
ATOM 2502 C C . LEU A 1 324 ? -4.853 4.372 12.621 1.00 97.19 324 LEU A C 1
ATOM 2504 O O . LEU A 1 324 ? -4.871 3.141 12.578 1.00 97.19 324 LEU A O 1
ATOM 2508 N N . ASP A 1 325 ? -5.080 5.130 11.546 1.00 96.50 325 ASP A N 1
ATOM 2509 C CA . ASP A 1 325 ? -5.331 4.580 10.205 1.00 96.50 325 ASP A CA 1
ATOM 2510 C C . ASP A 1 325 ? -4.034 4.458 9.400 1.00 96.50 325 ASP A C 1
ATOM 2512 O O . ASP A 1 325 ? -3.187 5.345 9.434 1.00 96.50 325 ASP A O 1
ATOM 2516 N N . GLU A 1 326 ? -3.867 3.335 8.703 1.00 91.75 326 GLU A N 1
ATOM 2517 C CA . GLU A 1 326 ? -2.599 2.827 8.159 1.00 91.75 326 GLU A CA 1
ATOM 2518 C C . GLU A 1 326 ? -1.452 2.818 9.197 1.00 91.75 326 GLU A C 1
ATOM 2520 O O . GLU A 1 326 ? -0.325 3.237 8.916 1.00 91.75 326 GLU A O 1
ATOM 2525 N N . PHE A 1 327 ? -1.732 2.326 10.416 1.00 92.19 327 PHE A N 1
ATOM 2526 C CA . PHE A 1 327 ? -0.759 2.281 11.526 1.00 92.19 327 PHE A CA 1
ATOM 2527 C C . PHE A 1 327 ? 0.538 1.529 11.189 1.00 92.19 327 PHE A C 1
ATOM 2529 O O . PHE A 1 327 ? 1.608 1.915 11.655 1.00 92.19 327 PHE A O 1
ATOM 2536 N N . THR A 1 328 ? 0.470 0.522 10.313 1.00 85.62 328 THR A N 1
ATOM 2537 C CA . THR A 1 328 ? 1.624 -0.263 9.840 1.00 85.62 328 THR A CA 1
ATOM 2538 C C . THR A 1 328 ? 2.641 0.553 9.029 1.00 85.62 328 THR A C 1
ATOM 2540 O O . THR A 1 328 ? 3.746 0.081 8.783 1.00 85.62 328 THR A O 1
ATOM 2543 N N . LEU A 1 329 ? 2.301 1.788 8.632 1.00 83.62 329 LEU A N 1
ATOM 2544 C CA . LEU A 1 329 ? 3.205 2.744 7.978 1.00 83.62 329 LEU A CA 1
ATOM 2545 C C . LEU A 1 329 ? 3.783 3.799 8.945 1.00 83.62 329 LEU A C 1
ATOM 2547 O O . LEU A 1 329 ? 4.500 4.703 8.509 1.00 83.62 329 LEU A O 1
ATOM 2551 N N . MET A 1 330 ? 3.441 3.750 10.236 1.00 83.81 330 MET A N 1
ATOM 2552 C CA . MET A 1 330 ? 3.943 4.684 11.250 1.00 83.81 330 MET A CA 1
ATOM 2553 C C . MET A 1 330 ? 5.234 4.160 11.901 1.00 83.81 330 MET A C 1
ATOM 2555 O O . MET A 1 330 ? 5.542 2.972 11.847 1.00 83.81 330 MET A O 1
ATOM 2559 N N . ARG A 1 331 ? 5.994 5.050 12.551 1.00 78.56 331 ARG A N 1
ATOM 2560 C CA . ARG A 1 331 ? 7.145 4.672 13.394 1.00 78.56 331 ARG A CA 1
ATOM 2561 C C . ARG A 1 331 ? 6.658 4.188 14.762 1.00 78.56 331 ARG A C 1
ATOM 2563 O O . ARG A 1 331 ? 5.736 4.793 15.302 1.00 78.56 331 ARG A O 1
ATOM 2570 N N . ALA A 1 332 ? 7.332 3.199 15.355 1.00 79.12 332 ALA A N 1
ATOM 2571 C CA . ALA A 1 332 ? 7.001 2.650 16.679 1.00 79.12 332 ALA A CA 1
ATOM 2572 C C . ALA A 1 332 ? 6.847 3.730 17.766 1.00 79.12 332 ALA A C 1
ATOM 2574 O O . ALA A 1 332 ? 5.921 3.688 18.574 1.00 79.12 332 ALA A O 1
ATOM 2575 N N . THR A 1 333 ? 7.689 4.767 17.711 1.00 80.50 333 THR A N 1
ATOM 2576 C CA . THR A 1 333 ? 7.672 5.910 18.636 1.00 80.50 333 THR A CA 1
ATOM 2577 C C . THR A 1 333 ? 6.336 6.657 18.681 1.00 80.50 333 THR A C 1
ATOM 2579 O O . THR A 1 333 ? 5.985 7.193 19.728 1.00 80.50 333 THR A O 1
ATOM 2582 N N . VAL A 1 334 ? 5.552 6.653 17.597 1.00 86.19 334 VAL A N 1
ATOM 2583 C CA . VAL A 1 334 ? 4.201 7.245 17.564 1.00 86.19 334 VAL A CA 1
ATOM 2584 C C . VAL A 1 334 ? 3.286 6.551 18.569 1.00 86.19 334 VAL A C 1
ATOM 2586 O O . VAL A 1 334 ? 2.551 7.214 19.297 1.00 86.19 334 VAL A O 1
ATOM 2589 N N . TRP A 1 335 ? 3.351 5.221 18.634 1.00 88.25 335 TRP A N 1
ATOM 2590 C CA . TRP A 1 335 ? 2.587 4.438 19.595 1.00 88.25 335 TRP A CA 1
ATOM 2591 C C . TRP A 1 335 ? 3.232 4.481 20.981 1.00 88.25 335 TRP A C 1
ATOM 2593 O O . TRP A 1 335 ? 2.614 4.960 21.932 1.00 88.25 335 TRP A O 1
ATOM 2603 N N . GLN A 1 336 ? 4.482 4.024 21.073 1.00 82.50 336 GLN A N 1
ATOM 2604 C CA . GLN A 1 336 ? 5.207 3.806 22.325 1.00 82.50 336 GLN A CA 1
ATOM 2605 C C . GLN A 1 336 ? 5.387 5.084 23.150 1.00 82.50 336 GLN A C 1
ATOM 2607 O O . GLN A 1 336 ? 5.145 5.073 24.355 1.00 82.50 336 GLN A O 1
ATOM 2612 N N . VAL A 1 337 ? 5.826 6.170 22.503 1.00 82.38 337 VAL A N 1
ATOM 2613 C CA . VAL A 1 337 ? 6.248 7.411 23.168 1.00 82.38 337 VAL A CA 1
ATOM 2614 C C . VAL A 1 337 ? 5.137 8.454 23.112 1.00 82.38 337 VAL A C 1
ATOM 2616 O O . VAL A 1 337 ? 4.794 9.034 24.139 1.00 82.38 337 VAL A O 1
ATOM 2619 N N . SER A 1 338 ? 4.550 8.688 21.933 1.00 87.12 338 SER A N 1
ATOM 2620 C CA . SER A 1 338 ? 3.641 9.826 21.756 1.00 87.12 338 SER A CA 1
ATOM 2621 C C . SER A 1 338 ? 2.196 9.582 22.200 1.00 87.12 338 SER A C 1
ATOM 2623 O O . SER A 1 338 ? 1.568 10.515 22.696 1.00 87.12 338 SER A O 1
ATOM 2625 N N . LEU A 1 339 ? 1.648 8.373 22.015 1.00 90.81 339 LEU A N 1
ATOM 2626 C CA . LEU A 1 339 ? 0.221 8.091 22.253 1.00 90.81 339 LEU A CA 1
ATOM 2627 C C . LEU A 1 339 ? -0.055 7.297 23.526 1.00 90.81 339 LEU A C 1
ATOM 2629 O O . LEU A 1 339 ? -0.926 7.683 24.303 1.00 90.81 339 LEU A O 1
ATOM 2633 N N . ARG A 1 340 ? 0.658 6.189 23.760 1.00 90.25 340 ARG A N 1
ATOM 2634 C CA . ARG A 1 340 ? 0.300 5.228 24.817 1.00 90.25 340 ARG A CA 1
ATOM 2635 C C . ARG A 1 340 ? 0.261 5.860 26.212 1.00 90.25 340 ARG A C 1
ATOM 2637 O O . ARG A 1 340 ? -0.651 5.571 26.982 1.00 90.25 340 ARG A O 1
ATOM 2644 N N . GLY A 1 341 ? 1.192 6.768 26.514 1.00 89.06 341 GLY A N 1
ATOM 2645 C CA . GLY A 1 341 ? 1.209 7.513 27.779 1.00 89.06 341 GLY A CA 1
ATOM 2646 C C . GLY A 1 341 ? 0.035 8.486 27.954 1.00 89.06 341 GLY A C 1
ATOM 2647 O O . GLY A 1 341 ? -0.399 8.720 29.078 1.00 89.06 341 GLY A O 1
ATOM 2648 N N . ARG A 1 342 ? -0.535 9.017 26.862 1.00 91.94 342 ARG A N 1
ATOM 2649 C CA . ARG A 1 342 ? -1.669 9.962 26.904 1.00 91.94 342 ARG A CA 1
ATOM 2650 C C . ARG A 1 342 ? -3.012 9.301 27.222 1.00 91.94 342 ARG A C 1
ATOM 2652 O O . ARG A 1 342 ? -3.927 9.983 27.665 1.00 91.94 342 ARG A O 1
ATOM 2659 N N . LEU A 1 343 ? -3.096 7.981 27.066 1.00 93.00 343 LEU A N 1
ATOM 2660 C CA . LEU A 1 343 ? -4.264 7.143 27.376 1.00 93.00 343 LEU A CA 1
ATOM 2661 C C . LEU A 1 343 ? -4.170 6.486 28.770 1.00 93.00 343 LEU A C 1
ATOM 2663 O O . LEU A 1 343 ? -5.010 5.661 29.133 1.00 93.00 343 LEU A O 1
ATOM 2667 N N . ALA A 1 344 ? -3.110 6.772 29.537 1.00 88.88 344 ALA A N 1
ATOM 2668 C CA . ALA A 1 344 ? -2.838 6.087 30.799 1.00 88.88 344 ALA A CA 1
ATOM 2669 C C . ALA A 1 344 ? -3.820 6.495 31.909 1.00 88.88 344 ALA A C 1
ATOM 2671 O O . ALA A 1 344 ? -4.386 5.622 32.560 1.00 88.88 344 ALA A O 1
ATOM 2672 N N . ALA A 1 345 ? -4.052 7.801 32.088 1.00 86.50 345 ALA A N 1
ATOM 2673 C CA . ALA A 1 345 ? -4.892 8.342 33.162 1.00 86.50 345 ALA A CA 1
ATOM 2674 C C . ALA A 1 345 ? -6.393 8.043 32.985 1.00 86.50 345 ALA A C 1
ATOM 2676 O O . ALA A 1 345 ? -7.106 7.864 33.965 1.00 86.50 345 ALA A O 1
ATOM 2677 N N . THR A 1 346 ? -6.862 7.973 31.740 1.00 89.69 346 THR A N 1
ATOM 2678 C CA . THR A 1 346 ? -8.268 7.734 31.365 1.00 89.69 346 THR A CA 1
ATOM 2679 C C . THR A 1 346 ? -8.623 6.255 31.242 1.00 89.69 346 THR A C 1
ATOM 2681 O O . THR A 1 346 ? -9.793 5.914 31.108 1.00 89.69 346 THR A O 1
ATOM 2684 N N . GLY A 1 347 ? -7.628 5.362 31.192 1.00 89.75 347 GLY A N 1
ATOM 2685 C CA . GLY A 1 347 ? -7.848 3.992 30.723 1.00 89.75 347 GLY A CA 1
ATOM 2686 C C . GLY A 1 347 ? -8.182 3.906 29.224 1.00 89.75 347 GLY A C 1
ATOM 2687 O O . GLY A 1 347 ? -8.624 2.853 28.770 1.00 89.75 347 GLY A O 1
ATOM 2688 N N . GLY A 1 348 ? -7.944 4.977 28.457 1.00 91.88 348 GLY A N 1
ATOM 2689 C CA . GLY A 1 348 ? -8.460 5.173 27.103 1.00 91.88 348 GLY A CA 1
ATOM 2690 C C . GLY A 1 348 ? -8.108 4.087 26.081 1.00 91.88 348 GLY A C 1
ATOM 2691 O O . GLY A 1 348 ? -7.136 3.333 26.235 1.00 91.88 348 GLY A O 1
ATOM 2692 N N . TRP A 1 349 ? -8.919 4.025 25.025 1.00 96.94 349 TRP A N 1
ATOM 2693 C CA . TRP A 1 349 ? -8.911 2.967 24.010 1.00 96.94 349 TRP A CA 1
ATOM 2694 C C . TRP A 1 349 ? -8.250 3.375 22.686 1.00 96.94 349 TRP A C 1
ATOM 2696 O O . TRP A 1 349 ? -8.083 4.553 22.376 1.00 96.94 349 TRP A O 1
ATOM 2706 N N . VAL A 1 350 ? -7.878 2.388 21.867 1.00 98.19 350 VAL A N 1
ATOM 2707 C CA . VAL A 1 350 ? -7.276 2.607 20.546 1.00 98.19 350 VAL A CA 1
ATOM 2708 C C . VAL A 1 350 ? -7.860 1.666 19.505 1.00 98.19 350 VAL A C 1
ATOM 2710 O O . VAL A 1 350 ? -7.977 0.464 19.736 1.00 98.19 350 VAL A O 1
ATOM 2713 N N . ILE A 1 351 ? -8.159 2.214 18.331 1.00 98.62 351 ILE A N 1
ATOM 2714 C CA . ILE A 1 351 ? -8.451 1.457 17.115 1.00 98.62 351 ILE A CA 1
ATOM 2715 C C . ILE A 1 351 ? -7.243 1.581 16.185 1.00 98.62 351 ILE A C 1
ATOM 2717 O O . ILE A 1 351 ? -6.824 2.685 15.844 1.00 98.62 351 ILE A O 1
ATOM 2721 N N . PHE A 1 352 ? -6.695 0.461 15.737 1.00 98.06 352 PHE A N 1
ATOM 2722 C CA . PHE A 1 352 ? -5.644 0.391 14.729 1.00 98.06 352 PHE A CA 1
ATOM 2723 C C . PHE A 1 352 ? -6.266 -0.151 13.435 1.00 98.06 352 PHE A C 1
ATOM 2725 O O . PHE A 1 352 ? -6.835 -1.238 13.451 1.00 98.06 352 PHE A O 1
ATOM 2732 N N . THR A 1 353 ? -6.175 0.562 12.310 1.00 97.81 353 THR A N 1
ATOM 2733 C CA . THR A 1 353 ? -6.594 0.045 10.989 1.00 97.81 353 THR A CA 1
ATOM 2734 C C . THR A 1 353 ? -5.418 0.044 10.029 1.00 97.81 353 THR A C 1
ATOM 2736 O O . THR A 1 353 ? -4.690 1.028 9.936 1.00 97.81 353 THR A O 1
ATOM 2739 N N . GLY A 1 354 ? -5.198 -1.044 9.290 1.00 93.62 354 GLY A N 1
ATOM 2740 C CA . GLY A 1 354 ? -4.065 -1.105 8.367 1.00 93.62 354 GLY A CA 1
ATOM 2741 C C . GLY A 1 354 ? -4.056 -2.297 7.422 1.00 93.62 354 GLY A C 1
ATOM 2742 O O . GLY A 1 354 ? -4.974 -3.117 7.382 1.00 93.62 354 GLY A O 1
ATOM 2743 N N . THR A 1 355 ? -2.994 -2.357 6.629 1.00 90.19 355 THR A N 1
ATOM 2744 C CA . THR A 1 355 ? -2.651 -3.472 5.734 1.00 90.19 355 THR A CA 1
ATOM 2745 C C . THR A 1 355 ? -1.318 -4.046 6.229 1.00 90.19 355 THR A C 1
ATOM 2747 O O . THR A 1 355 ? -0.451 -3.236 6.572 1.00 90.19 355 THR A O 1
ATOM 2750 N N . PRO A 1 356 ? -1.114 -5.374 6.317 1.00 82.94 356 PRO A N 1
ATOM 2751 C CA . PRO A 1 356 ? 0.087 -5.930 6.943 1.00 82.94 356 PRO A CA 1
ATOM 2752 C C . PRO A 1 356 ? 1.356 -5.512 6.198 1.00 82.94 356 PRO A C 1
ATOM 2754 O O . PRO A 1 356 ? 1.365 -5.362 4.973 1.00 82.94 356 PRO A O 1
ATOM 2757 N N . ARG A 1 357 ? 2.429 -5.301 6.951 1.00 71.31 357 ARG A N 1
ATOM 2758 C CA . ARG A 1 357 ? 3.777 -4.979 6.455 1.00 71.31 357 ARG A CA 1
ATOM 2759 C C . ARG A 1 357 ? 4.747 -6.006 7.050 1.00 71.31 357 ARG A C 1
ATOM 2761 O O . ARG A 1 357 ? 4.273 -7.046 7.494 1.00 71.31 357 ARG A O 1
ATOM 2768 N N . GLY A 1 358 ? 6.055 -5.771 6.983 1.00 62.56 358 GLY A N 1
ATOM 2769 C CA . GLY A 1 358 ? 7.050 -6.739 7.469 1.00 62.56 358 GLY A CA 1
ATOM 2770 C C . GLY A 1 358 ? 6.947 -7.020 8.974 1.00 62.56 358 GLY A C 1
ATOM 2771 O O . GLY A 1 358 ? 6.091 -6.420 9.647 1.00 62.56 358 GLY A O 1
ATOM 2772 N N . PRO A 1 359 ? 7.851 -7.857 9.517 1.00 61.12 359 PRO A N 1
ATOM 2773 C CA . PRO A 1 359 ? 8.119 -7.902 10.950 1.00 61.12 359 PRO A CA 1
ATOM 2774 C C . PRO A 1 359 ? 8.579 -6.506 11.373 1.00 61.12 359 PRO A C 1
ATOM 2776 O O . PRO A 1 359 ? 9.670 -6.013 11.121 1.00 61.12 359 PRO A O 1
ATOM 2779 N N . THR A 1 360 ? 7.604 -5.774 11.875 1.00 70.25 360 THR A N 1
ATOM 2780 C CA . THR A 1 360 ? 7.662 -4.367 12.239 1.00 70.25 360 THR A CA 1
ATOM 2781 C C . THR A 1 360 ? 7.028 -4.286 13.612 1.00 70.25 360 THR A C 1
ATOM 2783 O O . THR A 1 360 ? 6.244 -5.161 13.973 1.00 70.25 360 THR A O 1
ATOM 2786 N N . TRP A 1 361 ? 7.247 -3.202 14.353 1.00 78.75 361 TRP A N 1
ATOM 2787 C CA . TRP A 1 361 ? 6.554 -2.965 15.630 1.00 78.75 361 TRP A CA 1
ATOM 2788 C C . TRP A 1 361 ? 5.023 -3.181 15.550 1.00 78.75 361 TRP A C 1
ATOM 2790 O O . TRP A 1 361 ? 4.383 -3.563 16.525 1.00 78.75 361 TRP A O 1
ATOM 2800 N N . ALA A 1 362 ? 4.428 -2.962 14.371 1.00 81.62 362 ALA A N 1
ATOM 2801 C CA . ALA A 1 362 ? 3.009 -3.152 14.102 1.00 81.62 362 ALA A CA 1
ATOM 2802 C C . ALA A 1 362 ? 2.584 -4.636 14.126 1.00 81.62 362 ALA A C 1
ATOM 2804 O O . ALA A 1 362 ? 1.456 -4.949 14.510 1.00 81.62 362 ALA A O 1
ATOM 2805 N N . TYR A 1 363 ? 3.486 -5.538 13.736 1.00 79.88 363 TYR A N 1
ATOM 2806 C CA . TYR A 1 363 ? 3.354 -6.975 13.947 1.00 79.88 363 TYR A CA 1
ATOM 2807 C C . TYR A 1 363 ? 3.781 -7.338 15.377 1.00 79.88 363 TYR A C 1
ATOM 2809 O O . TYR A 1 363 ? 2.951 -7.789 16.168 1.00 79.88 363 TYR A O 1
ATOM 2817 N N . GLU A 1 364 ? 5.034 -7.027 15.722 1.00 74.00 364 GLU A N 1
ATOM 2818 C CA . GLU A 1 364 ? 5.727 -7.493 16.927 1.00 74.00 364 GLU A CA 1
ATOM 2819 C C . GLU A 1 364 ? 5.072 -7.054 18.242 1.00 74.00 364 GLU A C 1
ATOM 2821 O O . GLU A 1 364 ? 4.916 -7.844 19.168 1.00 74.00 364 GLU A O 1
ATOM 2826 N N . GLU A 1 365 ? 4.636 -5.798 18.342 1.00 79.44 365 GLU A N 1
ATOM 2827 C CA . GLU A 1 365 ? 4.139 -5.233 19.603 1.00 79.44 365 GLU A CA 1
ATOM 2828 C C . GLU A 1 365 ? 2.614 -5.123 19.672 1.00 79.44 365 GLU A C 1
ATOM 2830 O O . GLU A 1 365 ? 2.071 -4.899 20.760 1.00 79.44 365 GLU A O 1
ATOM 2835 N N . VAL A 1 366 ? 1.935 -5.230 18.524 1.00 88.06 366 VAL A N 1
ATOM 2836 C CA . VAL A 1 366 ? 0.502 -4.940 18.358 1.00 88.06 366 VAL A CA 1
ATOM 2837 C C . VAL A 1 366 ? -0.263 -6.145 17.819 1.00 88.06 366 VAL A C 1
ATOM 2839 O O . VAL A 1 366 ? -1.186 -6.603 18.490 1.00 88.06 366 VAL A O 1
ATOM 2842 N N . TRP A 1 367 ? 0.090 -6.685 16.647 1.00 89.44 367 TRP A N 1
ATOM 2843 C CA . TRP A 1 367 ? -0.656 -7.813 16.078 1.00 89.44 367 TRP A CA 1
ATOM 2844 C C . TRP A 1 367 ? -0.508 -9.084 16.912 1.00 89.44 367 TRP A C 1
ATOM 2846 O O . TRP A 1 367 ? -1.524 -9.679 17.271 1.00 89.44 367 TRP A O 1
ATOM 2856 N N . ARG A 1 368 ? 0.722 -9.462 17.281 1.00 85.12 368 ARG A N 1
ATOM 2857 C CA . ARG A 1 368 ? 1.023 -10.668 18.076 1.00 85.12 368 ARG A CA 1
ATOM 2858 C C . ARG A 1 368 ? 0.181 -10.771 19.355 1.00 85.12 368 ARG A C 1
ATOM 2860 O O . ARG A 1 368 ? -0.389 -11.819 19.644 1.00 85.12 368 ARG A O 1
ATOM 2867 N N . ARG A 1 369 ? -0.069 -9.641 20.030 1.00 88.38 369 ARG A N 1
ATOM 2868 C CA . ARG A 1 369 ? -0.931 -9.546 21.231 1.00 88.38 369 ARG A CA 1
ATOM 2869 C C . ARG A 1 369 ? -2.374 -10.004 21.043 1.00 88.38 369 ARG A C 1
ATOM 2871 O O . ARG A 1 369 ? -3.051 -10.278 22.028 1.00 88.38 369 ARG A O 1
ATOM 2878 N N . THR A 1 370 ? -2.847 -10.064 19.804 1.00 89.56 370 THR A N 1
ATOM 2879 C CA . THR A 1 370 ? -4.211 -10.477 19.455 1.00 89.56 370 THR A CA 1
ATOM 2880 C C . THR A 1 370 ? -4.326 -11.946 19.046 1.00 89.56 370 THR A C 1
ATOM 2882 O O . THR A 1 370 ? -5.437 -12.413 18.813 1.00 89.56 370 THR A O 1
ATOM 2885 N N . GLN A 1 371 ? -3.207 -12.668 18.923 1.00 86.06 371 GLN A N 1
ATOM 2886 C CA . GLN A 1 371 ? -3.164 -14.023 18.373 1.00 86.06 371 GLN A CA 1
ATOM 2887 C C . GLN A 1 371 ? -3.119 -15.069 19.504 1.00 86.06 371 GLN A C 1
ATOM 2889 O O . GLN A 1 371 ? -2.104 -15.138 20.188 1.00 86.06 371 GLN A O 1
ATOM 2894 N N . PRO A 1 372 ? -4.148 -15.921 19.705 1.00 75.75 372 PRO A N 1
ATOM 2895 C CA . PRO A 1 372 ? -4.247 -16.812 20.877 1.00 75.75 372 PRO A CA 1
ATOM 2896 C C . PRO A 1 372 ? -3.108 -17.820 21.096 1.00 75.75 372 PRO A C 1
ATOM 2898 O O . PRO A 1 372 ? -3.017 -18.410 22.171 1.00 75.75 372 PRO A O 1
ATOM 2901 N N . HIS A 1 373 ? -2.267 -18.041 20.083 1.00 72.50 373 HIS A N 1
ATOM 2902 C CA . HIS A 1 373 ? -1.144 -18.983 20.101 1.00 72.50 373 HIS A CA 1
ATOM 2903 C C . HIS A 1 373 ? 0.233 -18.297 20.165 1.00 72.50 373 HIS A C 1
ATOM 2905 O O . HIS A 1 373 ? 1.250 -18.974 20.040 1.00 72.50 373 HIS A O 1
ATOM 2911 N N . ASP A 1 374 ? 0.273 -16.975 20.343 1.00 78.38 374 ASP A N 1
ATOM 2912 C CA . ASP A 1 374 ? 1.502 -16.190 20.483 1.00 78.38 374 ASP A CA 1
ATOM 2913 C C . ASP A 1 374 ? 1.875 -15.999 21.966 1.00 78.38 374 ASP A C 1
ATOM 2915 O O . ASP A 1 374 ? 1.008 -15.878 22.835 1.00 78.38 374 ASP A O 1
ATOM 2919 N N . ASP A 1 375 ? 3.168 -15.948 22.279 1.00 72.12 375 ASP A N 1
ATOM 2920 C CA . ASP A 1 375 ? 3.692 -15.701 23.628 1.00 72.12 375 ASP A CA 1
ATOM 2921 C C . ASP A 1 375 ? 3.365 -14.296 24.164 1.00 72.12 375 ASP A C 1
ATOM 2923 O O . ASP A 1 375 ? 3.258 -14.113 25.380 1.00 72.12 375 ASP A O 1
ATOM 2927 N N . LEU A 1 376 ? 3.126 -13.318 23.283 1.00 70.38 376 LEU A N 1
ATOM 2928 C CA . LEU A 1 376 ? 2.701 -11.963 23.644 1.00 70.38 376 LEU A CA 1
ATOM 2929 C C . LEU A 1 376 ? 1.175 -11.795 23.749 1.00 70.38 376 LEU A C 1
ATOM 2931 O O . LEU A 1 376 ? 0.718 -10.676 24.023 1.00 70.38 376 LEU A O 1
ATOM 2935 N N . TYR A 1 377 ? 0.391 -12.862 23.543 1.00 80.56 377 TYR A N 1
ATOM 2936 C CA . TYR A 1 377 ? -1.074 -12.833 23.571 1.00 80.56 377 TYR A CA 1
ATOM 2937 C C . TYR A 1 377 ? -1.637 -12.257 24.876 1.00 80.56 377 TYR A C 1
ATOM 2939 O O . TYR A 1 377 ? -1.320 -12.725 25.976 1.00 80.56 377 TYR A O 1
ATOM 2947 N N . ASP A 1 378 ? -2.533 -11.270 24.770 1.00 82.81 378 ASP A N 1
ATOM 2948 C CA . ASP A 1 378 ? -3.188 -10.710 25.948 1.00 82.81 378 ASP A CA 1
ATOM 2949 C C . ASP A 1 378 ? -4.340 -11.588 26.447 1.00 82.81 378 ASP A C 1
ATOM 2951 O O . ASP A 1 378 ? -5.510 -11.402 26.108 1.00 82.81 378 ASP A O 1
ATOM 2955 N N . LYS A 1 379 ? -4.000 -12.486 27.371 1.00 76.06 379 LYS A N 1
ATOM 2956 C CA . LYS A 1 379 ? -4.961 -13.278 28.151 1.00 76.06 379 LYS A CA 1
ATOM 2957 C C . LYS A 1 379 ? -5.930 -12.416 28.981 1.00 76.06 379 LYS A C 1
ATOM 2959 O O . LYS A 1 379 ? -6.943 -12.936 29.431 1.00 76.06 379 LYS A O 1
ATOM 2964 N N . GLY A 1 380 ? -5.642 -11.125 29.182 1.00 71.75 380 GLY A N 1
ATOM 2965 C CA . GLY A 1 380 ? -6.514 -10.170 29.869 1.00 71.75 380 GLY A CA 1
ATOM 2966 C C . GLY A 1 380 ? -7.654 -9.593 29.018 1.00 71.75 380 GLY A C 1
ATOM 2967 O O . GLY A 1 380 ? -8.465 -8.843 29.552 1.00 71.75 380 GLY A O 1
ATOM 2968 N N . GLY A 1 381 ? -7.732 -9.904 27.717 1.00 81.75 381 GLY A N 1
ATOM 2969 C CA . GLY A 1 381 ? -8.846 -9.491 26.849 1.00 81.75 381 GLY A CA 1
ATOM 2970 C C . GLY A 1 381 ? -8.899 -7.995 26.499 1.00 81.75 381 GLY A C 1
ATOM 2971 O O . GLY A 1 381 ? -9.896 -7.520 25.954 1.00 81.75 381 GLY A O 1
ATOM 2972 N N . ASN A 1 382 ? -7.838 -7.231 26.774 1.00 87.25 382 ASN A N 1
ATOM 2973 C CA . ASN A 1 382 ? -7.733 -5.824 26.382 1.00 87.25 382 ASN A CA 1
ATOM 2974 C C . ASN A 1 382 ? -7.460 -5.674 24.882 1.00 87.25 382 ASN A C 1
ATOM 2976 O O . ASN A 1 382 ? -7.792 -4.631 24.322 1.00 87.25 382 ASN A O 1
ATOM 2980 N N . TRP A 1 383 ? -6.845 -6.672 24.244 1.00 92.38 383 TRP A N 1
ATOM 2981 C CA . TRP A 1 383 ? -6.517 -6.671 22.817 1.00 92.38 383 TRP A CA 1
ATOM 2982 C C . TRP A 1 383 ? -7.457 -7.592 22.035 1.00 92.38 383 TRP A C 1
ATOM 2984 O O . TRP A 1 383 ? -7.668 -8.738 22.420 1.00 92.38 383 TRP A O 1
ATOM 2994 N N . ALA A 1 384 ? -7.980 -7.113 20.905 1.00 93.94 384 ALA A N 1
ATOM 2995 C CA . ALA A 1 384 ? -8.767 -7.919 19.971 1.00 93.94 384 ALA A CA 1
ATOM 2996 C C . ALA A 1 384 ? -8.317 -7.660 18.531 1.00 93.94 384 ALA A C 1
ATOM 2998 O O . ALA A 1 384 ? -8.203 -6.508 18.110 1.00 93.94 384 ALA A O 1
ATOM 2999 N N . GLY A 1 385 ? -8.065 -8.730 17.777 1.00 94.62 385 GLY A N 1
ATOM 3000 C CA . GLY A 1 385 ? -7.571 -8.674 16.402 1.00 94.62 385 GLY A CA 1
ATOM 3001 C C . GLY A 1 385 ? -8.583 -9.235 15.417 1.00 94.62 385 GLY A C 1
ATOM 3002 O O . GLY A 1 385 ? -9.135 -10.309 15.634 1.00 94.62 385 GLY A O 1
ATOM 3003 N N . PHE A 1 386 ? -8.797 -8.526 14.313 1.00 95.69 386 PHE A N 1
ATOM 3004 C CA . PHE A 1 386 ? -9.641 -8.969 13.209 1.00 95.69 386 PHE A CA 1
ATOM 3005 C C . PHE A 1 386 ? -8.886 -8.825 11.888 1.00 95.69 386 PHE A C 1
ATOM 3007 O O . PHE A 1 386 ? -8.241 -7.805 11.628 1.00 95.69 386 PHE A O 1
ATOM 3014 N N . THR A 1 387 ? -9.008 -9.840 11.034 1.00 94.62 387 THR A N 1
ATOM 3015 C CA . THR A 1 387 ? -8.477 -9.841 9.668 1.00 94.62 387 THR A CA 1
ATOM 3016 C C . THR A 1 387 ? -9.520 -10.342 8.682 1.00 94.62 387 THR A C 1
ATOM 3018 O O . THR A 1 387 ? -10.359 -11.176 9.022 1.00 94.62 387 THR A O 1
ATOM 3021 N N . TRP A 1 388 ? -9.496 -9.792 7.469 1.00 94.38 388 TRP A N 1
ATOM 3022 C CA . TRP A 1 388 ? -10.312 -10.259 6.354 1.00 94.38 388 TRP A CA 1
ATOM 3023 C C . TRP A 1 388 ? -9.723 -9.843 5.002 1.00 94.38 388 TRP A C 1
ATOM 3025 O O . TRP A 1 388 ? -9.021 -8.834 4.855 1.00 94.38 388 TRP A O 1
ATOM 3035 N N . HIS A 1 389 ? -10.033 -10.639 3.982 1.00 94.50 389 HIS A N 1
ATOM 3036 C CA . HIS A 1 389 ? -9.582 -10.411 2.615 1.00 94.50 389 HIS A CA 1
ATOM 3037 C C . HIS A 1 389 ? -10.375 -9.281 1.937 1.00 94.50 389 HIS A C 1
ATOM 3039 O O . HIS A 1 389 ? -11.538 -9.032 2.252 1.00 94.50 389 HIS A O 1
ATOM 3045 N N . SER A 1 390 ? -9.796 -8.666 0.905 1.00 92.94 390 SER A N 1
ATOM 3046 C CA . SER A 1 390 ? -10.507 -7.766 -0.017 1.00 92.94 390 SER A CA 1
ATOM 3047 C C . SER A 1 390 ? -11.748 -8.417 -0.636 1.00 92.94 390 SER A C 1
ATOM 3049 O O . SER A 1 390 ? -12.751 -7.740 -0.838 1.00 92.94 390 SER A O 1
ATOM 3051 N N . SER A 1 391 ? -11.703 -9.732 -0.881 1.00 91.00 391 SER A N 1
ATOM 3052 C CA . SER A 1 391 ? -12.814 -10.520 -1.430 1.00 91.00 391 SER A CA 1
ATOM 3053 C C . SER A 1 391 ? -14.003 -10.697 -0.480 1.00 91.00 391 SER A C 1
ATOM 3055 O O . SER A 1 391 ? -15.035 -11.191 -0.917 1.00 91.00 391 SER A O 1
ATOM 3057 N N . ALA A 1 392 ? -13.877 -10.330 0.802 1.00 87.62 392 ALA A N 1
ATOM 3058 C CA . ALA A 1 392 ? -14.996 -10.343 1.746 1.00 87.62 392 ALA A CA 1
ATOM 3059 C C . ALA A 1 392 ? -15.905 -9.105 1.607 1.00 87.62 392 ALA A C 1
ATOM 3061 O O . ALA A 1 392 ? -17.030 -9.116 2.096 1.00 87.62 392 ALA A O 1
ATOM 3062 N N . ASN A 1 393 ? -15.453 -8.042 0.926 1.00 84.12 393 ASN A N 1
ATOM 3063 C CA . ASN A 1 393 ? -16.288 -6.880 0.623 1.00 84.12 393 ASN A CA 1
ATOM 3064 C C . ASN A 1 393 ? -17.088 -7.125 -0.674 1.00 84.12 393 ASN A C 1
ATOM 3066 O O . ASN A 1 393 ? -16.469 -7.168 -1.739 1.00 84.12 393 ASN A O 1
ATOM 3070 N N . PRO A 1 394 ? -18.438 -7.163 -0.645 1.00 77.44 394 PRO A N 1
ATOM 3071 C CA . PRO A 1 394 ? -19.263 -7.396 -1.838 1.00 77.44 394 PRO A CA 1
ATOM 3072 C C . PRO A 1 394 ? -19.084 -6.366 -2.967 1.00 77.44 394 PRO A C 1
ATOM 3074 O O . PRO A 1 394 ? -19.461 -6.625 -4.106 1.00 77.44 394 PRO A O 1
ATOM 3077 N N . ARG A 1 395 ? -18.504 -5.190 -2.678 1.00 79.56 395 ARG A N 1
ATOM 3078 C CA . ARG A 1 395 ? -18.163 -4.178 -3.697 1.00 79.56 395 ARG A CA 1
ATOM 3079 C C . ARG A 1 395 ? -16.940 -4.540 -4.545 1.00 79.56 395 ARG A C 1
ATOM 3081 O O . ARG A 1 395 ? -16.712 -3.898 -5.567 1.00 79.56 395 ARG A O 1
ATOM 3088 N N . VAL A 1 396 ? -16.122 -5.498 -4.112 1.00 83.81 396 VAL A N 1
ATOM 3089 C CA . VAL A 1 396 ? -14.930 -5.948 -4.839 1.00 83.81 396 VAL A CA 1
ATOM 3090 C C . VAL A 1 396 ? -15.330 -7.167 -5.665 1.00 83.81 396 VAL A C 1
ATOM 3092 O O . VAL A 1 396 ? -15.618 -8.227 -5.118 1.00 83.81 396 VAL A O 1
ATOM 3095 N N . SER A 1 397 ? -15.384 -7.020 -6.991 1.00 88.75 397 SER A N 1
ATOM 3096 C CA . SER A 1 397 ? -15.854 -8.106 -7.857 1.00 88.75 397 SER A CA 1
ATOM 3097 C C . SER A 1 397 ? -14.891 -9.299 -7.832 1.00 88.75 397 SER A C 1
ATOM 3099 O O . SER A 1 397 ? -13.670 -9.136 -7.809 1.00 88.75 397 SER A O 1
ATOM 3101 N N . ALA A 1 398 ? -15.432 -10.518 -7.899 1.00 88.06 398 ALA A N 1
ATOM 3102 C CA . ALA A 1 398 ? -14.616 -11.733 -7.966 1.00 88.06 398 ALA A CA 1
ATOM 3103 C C . ALA A 1 398 ? -13.670 -11.740 -9.185 1.00 88.06 398 ALA A C 1
ATOM 3105 O O . ALA A 1 398 ? -12.569 -12.280 -9.107 1.00 88.06 398 ALA A O 1
ATOM 3106 N N . MET A 1 399 ? -14.070 -11.090 -10.285 1.00 86.81 399 MET A N 1
ATOM 3107 C CA . MET A 1 399 ? -13.243 -10.918 -11.482 1.00 86.81 399 MET A CA 1
ATOM 3108 C C . MET A 1 399 ? -12.034 -10.004 -11.229 1.00 86.81 399 MET A C 1
ATOM 3110 O O . MET A 1 399 ? -10.935 -10.345 -11.652 1.00 86.81 399 MET A O 1
ATOM 3114 N N . GLU A 1 400 ? -12.199 -8.898 -10.496 1.00 88.94 400 GLU A N 1
ATOM 3115 C CA . GLU A 1 400 ? -11.084 -8.018 -10.109 1.00 88.94 400 GLU A CA 1
ATOM 3116 C C . GLU A 1 400 ? -10.117 -8.742 -9.155 1.00 88.94 400 GLU A C 1
ATOM 3118 O O . GLU A 1 400 ? -8.904 -8.644 -9.313 1.00 88.94 400 GLU A O 1
ATOM 3123 N N . VAL A 1 401 ? -10.631 -9.537 -8.204 1.00 90.19 401 VAL A N 1
ATOM 3124 C CA . VAL A 1 401 ? -9.785 -10.377 -7.330 1.00 90.19 401 VAL A CA 1
ATOM 3125 C C . VAL A 1 401 ? -9.003 -11.411 -8.149 1.00 90.19 401 VAL A C 1
ATOM 3127 O O . VAL A 1 401 ? -7.829 -11.656 -7.868 1.00 90.19 401 VAL A O 1
ATOM 3130 N N . ALA A 1 402 ? -9.631 -12.016 -9.162 1.00 89.12 402 ALA A N 1
ATOM 3131 C CA . ALA A 1 402 ? -8.989 -12.986 -10.044 1.00 89.12 402 ALA A CA 1
ATOM 3132 C C . ALA A 1 402 ? -7.914 -12.342 -10.938 1.00 89.12 402 ALA A C 1
ATOM 3134 O O . ALA A 1 402 ? -6.813 -12.889 -11.025 1.00 89.12 402 ALA A O 1
ATOM 3135 N N . ASP A 1 403 ? -8.182 -11.173 -11.535 1.00 87.81 403 ASP A N 1
ATOM 3136 C CA . ASP A 1 403 ? -7.177 -10.416 -12.293 1.00 87.81 403 ASP A CA 1
ATOM 3137 C C . ASP A 1 403 ? -6.015 -9.993 -11.390 1.00 87.81 403 ASP A C 1
ATOM 3139 O O . ASP A 1 403 ? -4.863 -10.276 -11.706 1.00 87.81 403 ASP A O 1
ATOM 3143 N N . ALA A 1 404 ? -6.293 -9.424 -10.214 1.00 87.19 404 ALA A N 1
ATOM 3144 C CA . ALA A 1 404 ? -5.266 -9.057 -9.246 1.00 87.19 404 ALA A CA 1
ATOM 3145 C C . ALA A 1 404 ? -4.397 -10.262 -8.843 1.00 87.19 404 ALA A C 1
ATOM 3147 O O . ALA A 1 404 ? -3.173 -10.144 -8.773 1.00 87.19 404 ALA A O 1
ATOM 3148 N N . LYS A 1 405 ? -5.001 -11.443 -8.643 1.00 88.75 405 LYS A N 1
ATOM 3149 C CA . LYS A 1 405 ? -4.272 -12.690 -8.360 1.00 88.75 405 LYS A CA 1
ATOM 3150 C C . LYS A 1 405 ? -3.433 -13.162 -9.550 1.00 88.75 405 LYS A C 1
ATOM 3152 O O . LYS A 1 405 ? -2.357 -13.719 -9.342 1.00 88.75 405 LYS A O 1
ATOM 3157 N N . ALA A 1 406 ? -3.890 -12.957 -10.783 1.00 85.69 406 ALA A N 1
ATOM 3158 C CA . ALA A 1 406 ? -3.146 -13.315 -11.990 1.00 85.69 406 ALA A CA 1
ATOM 3159 C C . ALA A 1 406 ? -2.009 -12.323 -12.304 1.00 85.69 406 ALA A C 1
ATOM 3161 O O . ALA A 1 406 ? -0.952 -12.729 -12.787 1.00 85.69 406 ALA A O 1
ATOM 3162 N N . THR A 1 407 ? -2.199 -11.032 -12.019 1.00 81.69 407 THR A N 1
ATOM 3163 C CA . THR A 1 407 ? -1.317 -9.952 -12.482 1.00 81.69 407 THR A CA 1
ATOM 3164 C C . THR A 1 407 ? -0.311 -9.462 -11.444 1.00 81.69 407 THR A C 1
ATOM 3166 O O . THR A 1 407 ? 0.758 -8.994 -11.841 1.00 81.69 407 THR A O 1
ATOM 3169 N N . LEU A 1 408 ? -0.603 -9.544 -10.142 1.00 83.44 408 LEU A N 1
ATOM 3170 C CA . LEU A 1 408 ? 0.282 -9.073 -9.068 1.00 83.44 408 LEU A CA 1
ATOM 3171 C C . LEU A 1 408 ? 1.190 -10.197 -8.542 1.00 83.44 408 LEU A C 1
ATOM 3173 O O . LEU A 1 408 ? 0.717 -11.328 -8.443 1.00 83.44 408 LEU A O 1
ATOM 3177 N N . PRO A 1 409 ? 2.449 -9.921 -8.142 1.00 80.94 409 PRO A N 1
ATOM 3178 C CA . PRO A 1 409 ? 3.320 -10.918 -7.505 1.00 80.94 409 PRO A CA 1
ATOM 3179 C C . PRO A 1 409 ? 2.650 -11.584 -6.297 1.00 80.94 409 PRO A C 1
ATOM 3181 O O . PRO A 1 409 ? 1.967 -10.903 -5.531 1.00 80.94 409 PRO A O 1
ATOM 3184 N N . ASP A 1 410 ? 2.858 -12.888 -6.092 1.00 81.75 410 ASP A N 1
ATOM 3185 C CA . ASP A 1 410 ? 2.116 -13.666 -5.079 1.00 81.75 410 ASP A CA 1
ATOM 3186 C C . ASP A 1 410 ? 2.286 -13.130 -3.653 1.00 81.75 410 ASP A C 1
ATOM 3188 O O . ASP A 1 410 ? 1.309 -13.024 -2.913 1.00 81.75 410 ASP A O 1
ATOM 3192 N N . ALA A 1 411 ? 3.501 -12.726 -3.278 1.00 76.12 411 ALA A N 1
ATOM 3193 C CA . ALA A 1 411 ? 3.772 -12.015 -2.028 1.00 76.12 411 ALA A CA 1
ATOM 3194 C C . ALA A 1 411 ? 2.889 -10.760 -1.883 1.00 76.12 411 ALA A C 1
ATOM 3196 O O . ALA A 1 411 ? 2.148 -10.611 -0.913 1.00 76.12 411 ALA A O 1
ATOM 3197 N N . PHE A 1 412 ? 2.881 -9.892 -2.896 1.00 79.44 412 PHE A N 1
ATOM 3198 C CA . PHE A 1 412 ? 2.103 -8.655 -2.877 1.00 79.44 412 PHE A CA 1
ATOM 3199 C C . PHE A 1 412 ? 0.586 -8.901 -2.875 1.00 79.44 412 PHE A C 1
ATOM 3201 O O . PHE A 1 412 ? -0.144 -8.195 -2.183 1.00 79.44 412 PHE A O 1
ATOM 3208 N N . PHE A 1 413 ? 0.100 -9.916 -3.597 1.00 88.31 413 PHE A N 1
ATOM 3209 C CA . PHE A 1 413 ? -1.310 -10.306 -3.556 1.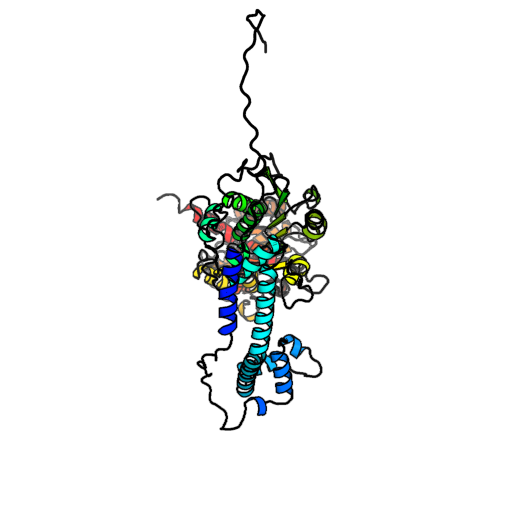00 88.31 413 PHE A CA 1
ATOM 3210 C C . PHE A 1 413 ? -1.707 -10.833 -2.169 1.00 88.31 413 PHE A C 1
ATOM 3212 O O . PHE A 1 413 ? -2.678 -10.345 -1.590 1.00 88.31 413 PHE A O 1
ATOM 3219 N N . ARG A 1 414 ? -0.931 -11.760 -1.587 1.00 86.75 414 ARG A N 1
ATOM 3220 C CA . ARG A 1 414 ? -1.172 -12.267 -0.224 1.00 86.75 414 ARG A CA 1
ATOM 3221 C C . ARG A 1 414 ? -1.190 -11.130 0.805 1.00 86.75 414 ARG A C 1
ATOM 3223 O O . ARG A 1 414 ? -2.082 -11.084 1.649 1.00 86.75 414 ARG A O 1
ATOM 3230 N N . ARG A 1 415 ? -0.271 -10.169 0.690 1.00 83.44 415 ARG A N 1
ATOM 3231 C CA . ARG A 1 415 ? -0.177 -9.021 1.600 1.00 83.44 415 ARG A CA 1
ATOM 3232 C C . ARG A 1 415 ? -1.324 -8.022 1.441 1.00 83.44 415 ARG A C 1
ATOM 3234 O O . ARG A 1 415 ? -2.045 -7.754 2.398 1.00 83.44 415 ARG A O 1
ATOM 3241 N N . GLU A 1 416 ? -1.508 -7.458 0.244 1.00 86.62 416 GLU A N 1
ATOM 3242 C CA . GLU A 1 416 ? -2.496 -6.393 0.034 1.00 86.62 416 GLU A CA 1
ATOM 3243 C C . GLU A 1 416 ? -3.931 -6.918 -0.062 1.00 86.62 416 GLU A C 1
ATOM 3245 O O . GLU A 1 416 ? -4.835 -6.208 0.359 1.00 86.62 416 GLU A O 1
ATOM 3250 N N . TRP A 1 417 ? -4.177 -8.112 -0.612 1.00 92.12 417 TRP A N 1
ATOM 3251 C CA . TRP A 1 417 ? -5.540 -8.613 -0.859 1.00 92.12 417 TRP A CA 1
ATOM 3252 C C . TRP A 1 417 ? -6.003 -9.642 0.166 1.00 92.12 417 TRP A C 1
ATOM 3254 O O . TRP A 1 417 ? -7.188 -9.668 0.497 1.00 92.12 417 TRP A O 1
ATOM 3264 N N . GLN A 1 418 ? -5.098 -10.475 0.684 1.00 92.44 418 GLN A N 1
ATOM 3265 C CA . GLN A 1 418 ? -5.431 -11.505 1.678 1.00 92.44 418 GLN A CA 1
ATOM 3266 C C . GLN A 1 418 ? -5.026 -11.131 3.110 1.00 92.44 418 GLN A C 1
ATOM 3268 O O . GLN A 1 418 ? -5.259 -11.913 4.021 1.00 92.44 418 GLN A O 1
ATOM 3273 N N . ALA A 1 419 ? -4.451 -9.943 3.327 1.00 90.81 419 ALA A N 1
ATOM 3274 C CA . ALA A 1 419 ? -4.016 -9.484 4.647 1.00 90.81 419 ALA A CA 1
ATOM 3275 C C . ALA A 1 419 ? -3.087 -10.479 5.382 1.00 90.81 419 ALA A C 1
ATOM 3277 O O . ALA A 1 419 ? -3.116 -10.591 6.606 1.00 90.81 419 ALA A O 1
ATOM 3278 N N . SER A 1 420 ? -2.224 -11.166 4.626 1.00 85.75 420 SER A N 1
ATOM 3279 C CA . SER A 1 420 ? -1.206 -12.075 5.159 1.00 85.75 420 SER A CA 1
ATOM 3280 C C . SER A 1 420 ? 0.037 -11.320 5.644 1.00 85.75 420 SER A C 1
ATOM 3282 O O . SER A 1 420 ? 0.597 -10.503 4.907 1.00 85.75 420 SER A O 1
ATOM 3284 N N . TRP A 1 421 ? 0.486 -11.637 6.862 1.00 76.00 421 TRP A N 1
ATOM 3285 C CA . TRP A 1 421 ? 1.770 -11.190 7.419 1.00 76.00 421 TRP A CA 1
ATOM 3286 C C . TRP A 1 421 ? 2.963 -12.009 6.895 1.00 76.00 421 TRP A C 1
ATOM 3288 O O . TRP A 1 421 ? 4.031 -11.451 6.682 1.00 76.00 421 TRP A O 1
ATOM 3298 N N . GLU A 1 422 ? 2.767 -13.291 6.558 1.00 66.00 422 GLU A N 1
ATOM 3299 C CA . GLU A 1 422 ? 3.792 -14.224 6.031 1.00 66.00 422 GLU A CA 1
ATOM 3300 C C . GLU A 1 422 ? 4.289 -13.893 4.602 1.00 66.00 422 GLU A C 1
ATOM 3302 O O . GLU A 1 422 ? 4.896 -14.716 3.915 1.00 66.00 422 GLU A O 1
ATOM 3307 N N . ALA A 1 423 ? 3.969 -12.709 4.086 1.00 57.47 423 ALA A N 1
ATOM 3308 C CA . ALA A 1 423 ? 4.156 -12.346 2.687 1.00 57.47 423 ALA A CA 1
ATOM 3309 C C . ALA A 1 423 ? 5.578 -11.860 2.338 1.00 57.47 423 ALA A C 1
ATOM 3311 O O . ALA A 1 423 ? 5.789 -11.368 1.228 1.00 57.47 423 ALA A O 1
ATOM 3312 N N . PHE A 1 424 ? 6.534 -11.986 3.257 1.00 53.16 424 PHE A N 1
ATOM 3313 C CA . PHE A 1 424 ? 7.910 -11.523 3.097 1.00 53.16 424 PHE A CA 1
ATOM 3314 C C . PHE A 1 424 ? 8.804 -12.678 2.640 1.00 53.16 424 PHE A C 1
ATOM 3316 O O . PHE A 1 424 ? 8.934 -13.698 3.313 1.00 53.16 424 PHE A O 1
ATOM 3323 N N . HIS A 1 425 ? 9.344 -12.540 1.428 1.00 50.94 425 HIS A N 1
ATOM 3324 C CA . HIS A 1 425 ? 10.282 -13.475 0.812 1.00 50.94 425 HIS A CA 1
ATOM 3325 C C . HIS A 1 425 ? 11.368 -12.659 0.101 1.00 50.94 425 HIS A C 1
ATOM 3327 O O . HIS A 1 425 ? 11.050 -11.871 -0.795 1.00 50.94 425 HIS A O 1
ATOM 3333 N N . GLY A 1 426 ? 12.629 -12.878 0.473 1.00 58.78 426 GLY A N 1
ATOM 3334 C CA . GLY A 1 426 ? 13.783 -12.031 0.154 1.00 58.78 426 GLY A CA 1
ATOM 3335 C C . GLY A 1 426 ? 14.278 -12.003 -1.286 1.00 58.78 426 GLY A C 1
ATOM 3336 O O . GLY A 1 426 ? 15.468 -11.819 -1.523 1.00 58.78 426 GLY A O 1
ATOM 3337 N N . GLN A 1 427 ? 13.397 -12.162 -2.271 1.00 66.75 427 GLN A N 1
ATOM 3338 C CA . GLN A 1 427 ? 13.683 -11.822 -3.660 1.00 66.75 427 GLN A CA 1
ATOM 3339 C C . GLN A 1 427 ? 12.546 -10.961 -4.211 1.00 66.75 427 GLN A C 1
ATOM 3341 O O . GLN A 1 427 ? 11.382 -11.352 -4.200 1.00 66.75 427 GLN A O 1
ATOM 3346 N N . VAL A 1 428 ? 12.889 -9.780 -4.724 1.00 75.69 428 VAL A N 1
ATOM 3347 C CA . VAL A 1 428 ? 11.923 -8.768 -5.186 1.00 75.69 428 VAL A CA 1
ATOM 3348 C C . VAL A 1 428 ? 11.203 -9.201 -6.476 1.00 75.69 428 VAL A C 1
ATOM 3350 O O . VAL A 1 428 ? 10.079 -8.771 -6.746 1.00 75.69 428 VAL A O 1
ATOM 3353 N N . PHE A 1 429 ? 11.832 -10.077 -7.268 1.00 84.00 429 PHE A N 1
ATOM 3354 C CA . PHE A 1 429 ? 11.294 -10.633 -8.515 1.00 84.00 429 PHE A CA 1
ATOM 3355 C C . PHE A 1 429 ? 11.279 -12.175 -8.490 1.00 84.00 429 PHE A C 1
ATOM 3357 O O . PHE A 1 429 ? 12.008 -12.795 -9.262 1.00 84.00 429 PHE A O 1
ATOM 3364 N N . PRO A 1 430 ? 10.455 -12.818 -7.642 1.00 80.31 430 PRO A N 1
ATOM 3365 C CA . PRO A 1 430 ? 10.466 -14.278 -7.484 1.00 80.31 430 PRO A CA 1
ATOM 3366 C C . PRO A 1 430 ? 9.993 -15.016 -8.751 1.00 80.31 430 PRO A C 1
ATOM 3368 O O . PRO A 1 430 ? 10.383 -16.152 -8.998 1.00 80.31 430 PRO A O 1
ATOM 3371 N N . ASP A 1 431 ? 9.187 -14.356 -9.589 1.00 86.19 431 ASP A N 1
ATOM 3372 C CA . ASP A 1 431 ? 8.726 -14.869 -10.884 1.00 86.19 431 ASP A CA 1
ATOM 3373 C C . ASP A 1 431 ? 9.806 -14.828 -11.991 1.00 86.19 431 ASP A C 1
ATOM 3375 O O . ASP A 1 431 ? 9.580 -15.336 -13.092 1.00 86.19 431 ASP A O 1
ATOM 3379 N N . PHE A 1 432 ? 10.972 -14.212 -11.746 1.00 85.25 432 PHE A N 1
ATOM 3380 C CA . PHE A 1 432 ? 12.070 -14.173 -12.714 1.00 85.25 432 PHE A CA 1
ATOM 3381 C C . PHE A 1 432 ? 12.938 -15.432 -12.626 1.00 85.25 432 PHE A C 1
ATOM 3383 O O . PHE A 1 432 ? 13.554 -15.723 -11.603 1.00 85.25 432 PHE A O 1
ATOM 3390 N N . SER A 1 433 ? 13.092 -16.142 -13.745 1.00 82.62 433 SER A N 1
ATOM 3391 C CA . SER A 1 433 ? 14.069 -17.228 -13.854 1.00 82.62 433 SER A CA 1
ATOM 3392 C C . SER A 1 433 ? 14.788 -17.215 -15.199 1.00 82.62 433 SER A C 1
ATOM 3394 O O . SER A 1 433 ? 14.213 -16.873 -16.233 1.00 82.62 433 SER A O 1
ATOM 3396 N N . LYS A 1 434 ? 16.053 -17.660 -15.219 1.00 78.50 434 LYS A N 1
ATOM 3397 C CA . LYS A 1 434 ? 16.806 -17.804 -16.479 1.00 78.50 434 LYS A CA 1
ATOM 3398 C C . LYS A 1 434 ? 16.080 -18.722 -17.467 1.00 78.50 434 LYS A C 1
ATOM 3400 O O . LYS A 1 434 ? 15.996 -18.386 -18.640 1.00 78.50 434 LYS A O 1
ATOM 3405 N N . ALA A 1 435 ? 15.505 -19.825 -16.987 1.00 79.12 435 ALA A N 1
ATOM 3406 C CA . ALA A 1 435 ? 14.802 -20.794 -17.824 1.00 79.12 435 ALA A CA 1
ATOM 3407 C C . ALA A 1 435 ? 13.524 -20.236 -18.484 1.00 79.12 435 ALA A C 1
ATOM 3409 O O . ALA A 1 435 ? 13.228 -20.602 -19.617 1.00 79.12 435 ALA A O 1
ATOM 3410 N N . ALA A 1 436 ? 12.772 -19.361 -17.803 1.00 83.12 436 ALA A N 1
ATOM 3411 C CA . ALA A 1 436 ? 11.526 -18.805 -18.341 1.00 83.12 436 ALA A CA 1
ATOM 3412 C C . ALA A 1 436 ? 11.709 -17.471 -19.084 1.00 83.12 436 ALA A C 1
ATOM 3414 O O . ALA A 1 436 ? 10.936 -17.171 -19.995 1.00 83.12 436 ALA A O 1
ATOM 3415 N N . ASN A 1 437 ? 12.694 -16.657 -18.690 1.00 90.00 437 ASN A N 1
ATOM 3416 C CA . ASN A 1 437 ? 12.814 -15.272 -19.146 1.00 90.00 437 ASN A CA 1
ATOM 3417 C C . ASN A 1 437 ? 14.063 -14.989 -19.984 1.00 90.00 437 ASN A C 1
ATOM 3419 O O . ASN A 1 437 ? 14.067 -13.979 -20.683 1.00 90.00 437 ASN A O 1
ATOM 3423 N N . VAL A 1 438 ? 15.116 -15.813 -19.944 1.00 85.75 438 VAL A N 1
ATOM 3424 C CA . VAL A 1 438 ? 16.322 -15.561 -20.750 1.00 85.75 438 VAL A CA 1
ATOM 3425 C C . VAL A 1 438 ? 16.224 -16.271 -22.093 1.00 85.75 438 VAL A C 1
ATOM 3427 O O . VAL A 1 438 ? 15.930 -17.461 -22.157 1.00 85.75 438 VAL A O 1
ATOM 3430 N N . PHE A 1 439 ? 16.491 -15.540 -23.175 1.00 86.38 439 PHE A N 1
ATOM 3431 C CA . PHE A 1 439 ? 16.469 -16.082 -24.530 1.00 86.38 439 PHE A CA 1
ATOM 3432 C C . PHE A 1 439 ? 17.800 -15.889 -25.257 1.00 86.38 439 PHE A C 1
ATOM 3434 O O . PHE A 1 439 ? 18.517 -14.902 -25.071 1.00 86.38 439 PHE A O 1
ATOM 3441 N N . ASP A 1 440 ? 18.097 -16.837 -26.140 1.00 73.62 440 ASP A N 1
ATOM 3442 C CA . ASP A 1 440 ? 19.220 -16.795 -27.067 1.00 73.62 440 ASP A CA 1
ATOM 3443 C C . ASP A 1 440 ? 18.682 -16.911 -28.493 1.00 73.62 440 ASP A C 1
ATOM 3445 O O . ASP A 1 440 ? 18.472 -18.003 -29.016 1.00 73.62 440 ASP A O 1
ATOM 3449 N N . LEU A 1 441 ? 18.383 -15.767 -29.109 1.00 59.22 441 LEU A N 1
ATOM 3450 C CA . LEU A 1 441 ? 17.942 -15.723 -30.497 1.00 59.22 441 LEU A CA 1
ATOM 3451 C C . LEU A 1 441 ? 18.634 -14.595 -31.247 1.00 59.22 441 LEU A C 1
ATOM 3453 O O . LEU A 1 441 ? 18.146 -13.465 -31.322 1.00 59.22 441 LEU A O 1
ATOM 3457 N N . THR A 1 442 ? 19.642 -15.009 -32.007 1.00 51.09 442 THR A N 1
ATOM 3458 C CA . THR A 1 442 ? 20.108 -14.349 -33.233 1.00 51.09 442 THR A CA 1
ATOM 3459 C C . THR A 1 442 ? 18.988 -14.071 -34.250 1.00 51.09 442 THR A C 1
ATOM 3461 O O . THR A 1 442 ? 19.252 -13.407 -35.241 1.00 51.09 442 THR A O 1
ATOM 3464 N N . LYS A 1 443 ? 17.741 -14.533 -34.030 1.00 47.09 443 LYS A N 1
ATOM 3465 C CA . LYS A 1 443 ? 16.578 -14.357 -34.924 1.00 47.09 443 LYS A CA 1
ATOM 3466 C C . LYS A 1 443 ? 15.495 -13.363 -34.453 1.00 47.09 443 LYS A C 1
ATOM 3468 O O . LYS A 1 443 ? 14.604 -13.060 -35.239 1.00 47.09 443 LYS A O 1
ATOM 3473 N N . VAL A 1 444 ? 15.533 -12.818 -33.228 1.00 53.00 444 VAL A N 1
ATOM 3474 C CA . VAL A 1 444 ? 14.517 -11.814 -32.791 1.00 53.00 444 VAL A CA 1
ATOM 3475 C C . VAL A 1 444 ? 14.729 -10.450 -33.468 1.00 53.00 444 VAL A C 1
ATOM 3477 O O . VAL A 1 444 ? 13.784 -9.677 -33.632 1.00 53.00 444 VAL A O 1
ATOM 3480 N N . LEU A 1 445 ? 15.956 -10.172 -33.920 1.00 54.78 445 LEU A N 1
ATOM 3481 C CA . LEU A 1 445 ? 16.345 -8.924 -34.587 1.00 54.78 445 LEU A CA 1
ATOM 3482 C C . LEU A 1 445 ? 16.512 -9.055 -36.117 1.00 54.78 445 LEU A C 1
ATOM 3484 O O . LEU A 1 445 ? 16.849 -8.068 -36.763 1.00 54.78 445 LEU A O 1
ATOM 3488 N N . THR A 1 446 ? 16.286 -10.232 -36.722 1.00 48.06 446 THR A N 1
ATOM 3489 C CA . THR A 1 446 ? 16.572 -10.456 -38.161 1.00 48.06 446 THR A CA 1
ATOM 3490 C C . THR A 1 446 ? 15.430 -10.116 -39.110 1.00 48.06 446 THR A C 1
ATOM 3492 O O . THR A 1 446 ? 15.676 -9.925 -40.299 1.00 48.06 446 THR A O 1
ATOM 3495 N N . LYS A 1 447 ? 14.185 -10.011 -38.631 1.00 51.78 447 LYS A N 1
ATOM 3496 C CA . LYS A 1 447 ? 13.083 -9.483 -39.446 1.00 51.78 447 LYS A CA 1
ATOM 3497 C C . LYS A 1 447 ? 12.974 -7.975 -39.252 1.00 51.78 447 LYS A C 1
ATOM 3499 O O . LYS A 1 447 ? 12.570 -7.516 -38.179 1.00 51.78 447 LYS A O 1
ATOM 3504 N N . ARG A 1 448 ? 13.280 -7.230 -40.320 1.00 52.44 448 ARG A N 1
ATOM 3505 C CA . ARG A 1 448 ? 13.041 -5.786 -40.456 1.00 52.44 448 ARG A CA 1
ATOM 3506 C C . ARG A 1 448 ? 11.538 -5.532 -40.296 1.00 52.44 448 ARG A C 1
ATOM 3508 O O . ARG A 1 448 ? 10.768 -5.684 -41.235 1.00 52.44 448 ARG A O 1
ATOM 3515 N N . SER A 1 449 ? 11.120 -5.258 -39.066 1.00 56.72 449 SER A N 1
ATOM 3516 C CA . SER A 1 449 ? 9.718 -5.079 -38.688 1.00 56.72 449 SER A CA 1
ATOM 3517 C C . SER A 1 449 ? 9.468 -3.587 -38.527 1.00 56.72 449 SER A C 1
ATOM 3519 O O . SER A 1 449 ? 9.665 -3.009 -37.455 1.00 56.72 449 SER A O 1
ATOM 3521 N N . GLU A 1 450 ? 9.117 -2.960 -39.646 1.00 53.06 450 GLU A N 1
ATOM 3522 C CA . GLU A 1 450 ? 8.791 -1.541 -39.732 1.00 53.06 450 GLU A CA 1
ATOM 3523 C C . GLU A 1 450 ? 7.695 -1.187 -38.710 1.00 53.06 450 GLU A C 1
ATOM 3525 O O . GLU A 1 450 ? 6.778 -1.968 -38.462 1.00 53.06 450 GLU A O 1
ATOM 3530 N N . GLY A 1 451 ? 7.852 -0.057 -38.019 1.00 56.34 451 GLY A N 1
ATOM 3531 C CA . GLY A 1 451 ? 6.977 0.327 -36.903 1.00 56.34 451 GLY A CA 1
ATOM 3532 C C . GLY A 1 451 ? 7.350 -0.235 -35.519 1.00 56.34 451 GLY A C 1
ATOM 3533 O O . GLY A 1 451 ? 6.826 0.272 -34.528 1.00 56.34 451 GLY A O 1
ATOM 3534 N N . THR A 1 452 ? 8.288 -1.188 -35.403 1.00 69.06 452 THR A N 1
ATOM 3535 C CA . THR A 1 452 ? 8.748 -1.700 -34.091 1.00 69.06 452 THR A CA 1
ATOM 3536 C C . THR A 1 452 ? 9.307 -0.577 -33.212 1.00 69.06 452 THR A C 1
ATOM 3538 O O . THR A 1 452 ? 10.187 0.180 -33.627 1.00 69.06 452 THR A O 1
ATOM 3541 N N . LEU A 1 453 ? 8.813 -0.481 -31.975 1.00 82.44 453 LEU A N 1
ATOM 3542 C CA . LEU A 1 453 ? 9.220 0.539 -31.013 1.00 82.44 453 LEU A CA 1
ATOM 3543 C C . LEU A 1 453 ? 10.339 0.023 -30.106 1.00 82.44 453 LEU A C 1
ATOM 3545 O O . LEU A 1 453 ? 10.141 -0.922 -29.348 1.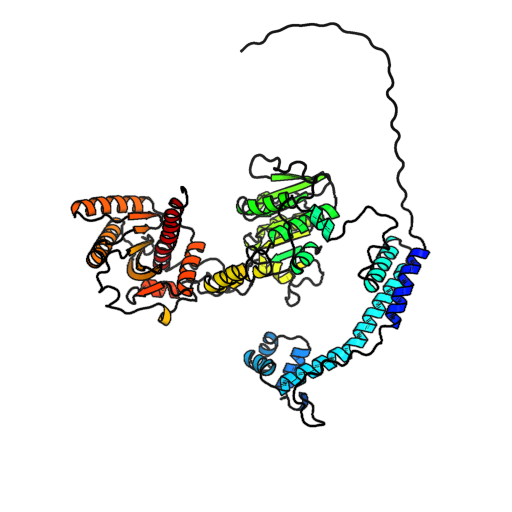00 82.44 453 LEU A O 1
ATOM 3549 N N . PHE A 1 454 ? 11.485 0.699 -30.128 1.00 92.62 454 PHE A N 1
ATOM 3550 C CA . PHE A 1 454 ? 12.533 0.536 -29.122 1.00 92.62 454 PHE A CA 1
ATOM 3551 C C . PHE A 1 454 ? 12.523 1.730 -28.175 1.00 92.62 454 PHE A C 1
ATOM 3553 O O . PHE A 1 454 ? 12.581 2.870 -28.629 1.00 92.62 454 PHE A O 1
ATOM 3560 N N . ASP A 1 455 ? 12.493 1.477 -26.873 1.00 96.00 455 ASP A N 1
ATOM 3561 C CA . ASP A 1 455 ? 12.798 2.478 -25.849 1.00 96.00 455 ASP A CA 1
ATOM 3562 C C . ASP A 1 455 ? 14.075 2.076 -25.110 1.00 96.00 455 ASP A C 1
ATOM 3564 O O . ASP A 1 455 ? 14.540 0.938 -25.195 1.00 96.00 455 ASP A O 1
ATOM 3568 N N . ALA A 1 456 ? 14.643 3.028 -24.379 1.00 97.62 456 ALA A N 1
ATOM 3569 C CA . ALA A 1 456 ? 15.762 2.783 -23.488 1.00 97.62 456 ALA A CA 1
ATOM 3570 C C . ALA A 1 456 ? 15.487 3.389 -22.111 1.00 97.62 456 ALA A C 1
ATOM 3572 O O . ALA A 1 456 ? 14.972 4.501 -22.004 1.00 97.62 456 ALA A O 1
ATOM 3573 N N . GLY A 1 457 ? 15.844 2.669 -21.058 1.00 97.38 457 GLY A N 1
ATOM 3574 C CA . GLY A 1 457 ? 15.959 3.194 -19.704 1.00 97.38 457 GLY A CA 1
ATOM 3575 C C . GLY A 1 457 ? 17.385 3.632 -19.431 1.00 97.38 457 GLY A C 1
ATOM 3576 O O . GLY A 1 457 ? 18.315 3.018 -19.955 1.00 97.38 457 GLY A O 1
ATOM 3577 N N . VAL A 1 458 ? 17.561 4.680 -18.629 1.00 96.31 458 VAL A N 1
ATOM 3578 C CA . VAL A 1 458 ? 18.885 5.145 -18.203 1.00 96.31 458 VAL A CA 1
ATOM 3579 C C . VAL A 1 458 ? 18.865 5.450 -16.711 1.00 96.31 458 VAL A C 1
ATOM 3581 O O . VAL A 1 458 ? 18.095 6.305 -16.275 1.00 96.31 458 VAL A O 1
ATOM 3584 N N . ASP A 1 459 ? 19.728 4.775 -15.962 1.00 93.44 459 ASP A N 1
ATOM 3585 C CA . ASP A 1 459 ? 20.089 5.137 -14.593 1.00 93.44 459 ASP A CA 1
ATOM 3586 C C . ASP A 1 459 ? 21.457 5.826 -14.614 1.00 93.44 459 ASP A C 1
ATOM 3588 O O . ASP A 1 459 ? 22.380 5.374 -15.300 1.00 93.44 459 ASP A O 1
ATOM 3592 N N . TRP A 1 460 ? 21.588 6.958 -13.930 1.00 90.62 460 TRP A N 1
ATOM 3593 C CA . TRP A 1 460 ? 22.804 7.759 -14.010 1.00 90.62 460 TRP A CA 1
ATOM 3594 C C . TRP A 1 460 ? 23.758 7.435 -12.859 1.00 90.62 460 TRP A C 1
ATOM 3596 O O . TRP A 1 460 ? 23.372 7.458 -11.697 1.00 90.62 460 TRP A O 1
ATOM 3606 N N . GLY A 1 461 ? 25.037 7.236 -13.178 1.00 86.19 461 GLY A N 1
ATOM 3607 C CA . GLY A 1 461 ? 26.074 6.966 -12.186 1.00 86.19 461 GLY A CA 1
ATOM 3608 C C . GLY A 1 461 ? 27.419 7.570 -12.574 1.00 86.19 461 GLY A C 1
ATOM 3609 O O . GLY A 1 461 ? 27.723 7.760 -13.755 1.00 86.19 461 GLY A O 1
ATOM 3610 N N . TYR A 1 462 ? 28.214 7.898 -11.557 1.00 81.06 462 TYR A N 1
ATOM 3611 C CA . TYR A 1 462 ? 29.609 8.320 -11.708 1.00 81.06 462 TYR A CA 1
ATOM 3612 C C . TYR A 1 462 ? 30.501 7.665 -10.648 1.00 81.06 462 TYR A C 1
ATOM 3614 O O . TYR A 1 462 ? 31.473 6.999 -11.004 1.00 81.06 462 TYR A O 1
ATOM 3622 N N . GLY A 1 463 ? 30.148 7.825 -9.363 1.00 79.94 463 GLY A N 1
ATOM 3623 C CA . GLY A 1 463 ? 30.763 7.087 -8.253 1.00 79.94 463 GLY A CA 1
ATOM 3624 C C . GLY A 1 463 ? 30.322 5.622 -8.242 1.00 79.94 463 GLY A C 1
ATOM 3625 O O . GLY A 1 463 ? 31.160 4.726 -8.288 1.00 79.94 463 GLY A O 1
ATOM 3626 N N . SER A 1 464 ? 29.007 5.393 -8.279 1.00 80.12 464 SER A N 1
ATOM 3627 C CA . SER A 1 464 ? 28.398 4.128 -8.699 1.00 80.12 464 SER A CA 1
ATOM 3628 C C . SER A 1 464 ? 28.422 3.977 -10.232 1.00 80.12 464 SER A C 1
ATOM 3630 O O . SER A 1 464 ? 28.540 4.981 -10.949 1.00 80.12 464 SER A O 1
ATOM 3632 N N . PRO A 1 465 ? 28.294 2.749 -10.770 1.00 85.50 465 PRO A N 1
ATOM 3633 C CA . PRO A 1 465 ? 27.995 2.534 -12.183 1.00 85.50 465 PRO A CA 1
ATOM 3634 C C . PRO A 1 465 ? 26.720 3.265 -12.622 1.00 85.50 465 PRO A C 1
ATOM 3636 O O . PRO A 1 465 ? 25.749 3.330 -11.879 1.00 85.50 465 PRO A O 1
ATOM 3639 N N . GLY A 1 466 ? 26.716 3.795 -13.844 1.00 91.19 466 GLY A N 1
ATOM 3640 C CA . GLY A 1 466 ? 25.483 4.134 -14.553 1.00 91.19 466 GLY A CA 1
ATOM 3641 C C . GLY A 1 466 ? 25.059 2.980 -15.458 1.00 91.19 466 GLY A C 1
ATOM 3642 O O . GLY A 1 466 ? 25.887 2.145 -15.839 1.00 91.19 466 GLY A O 1
ATOM 3643 N N . ALA A 1 467 ? 23.786 2.950 -15.841 1.00 95.12 467 ALA A N 1
ATOM 3644 C CA . ALA A 1 467 ? 23.226 1.922 -16.706 1.00 95.12 467 ALA A CA 1
ATOM 3645 C C . ALA A 1 467 ? 22.387 2.502 -17.847 1.00 95.12 467 ALA A C 1
ATOM 3647 O O . ALA A 1 467 ? 21.632 3.454 -17.675 1.00 95.12 467 ALA A O 1
ATOM 3648 N N . LEU A 1 468 ? 22.446 1.850 -19.004 1.00 97.25 468 LEU A N 1
ATOM 3649 C CA . LEU A 1 468 ? 21.480 1.988 -20.089 1.00 97.25 468 LEU A CA 1
ATOM 3650 C C . LEU A 1 468 ? 20.955 0.598 -20.442 1.00 97.25 468 LEU A C 1
ATOM 3652 O O . LEU A 1 468 ? 21.741 -0.325 -20.628 1.00 97.25 468 LEU A O 1
ATOM 3656 N N . VAL A 1 469 ? 19.637 0.451 -20.553 1.00 97.62 469 VAL A N 1
ATOM 3657 C CA . VAL A 1 469 ? 18.964 -0.813 -20.894 1.00 97.62 469 VAL A CA 1
ATOM 3658 C C . VAL A 1 469 ? 17.983 -0.552 -22.029 1.00 97.62 469 VAL A C 1
ATOM 3660 O O . VAL A 1 469 ? 17.129 0.321 -21.907 1.00 97.62 469 VAL A O 1
ATOM 3663 N N . VAL A 1 470 ? 18.095 -1.291 -23.133 1.00 96.69 470 VAL A N 1
ATOM 3664 C CA . VAL A 1 470 ? 17.253 -1.131 -24.328 1.00 96.69 470 VAL A CA 1
ATOM 3665 C C . VAL A 1 470 ? 16.244 -2.267 -24.436 1.00 96.69 470 VAL A C 1
ATOM 3667 O O . VAL A 1 470 ? 16.618 -3.442 -24.487 1.00 96.69 470 VAL A O 1
ATOM 3670 N N . GLY A 1 471 ? 14.968 -1.900 -24.545 1.00 94.38 471 GLY A N 1
ATOM 3671 C CA . GLY A 1 471 ? 13.853 -2.819 -24.736 1.00 94.38 471 GLY A CA 1
ATOM 3672 C C . GLY A 1 471 ? 13.114 -2.581 -26.051 1.00 94.38 471 GLY A C 1
ATOM 3673 O O . GLY A 1 471 ? 12.710 -1.459 -26.361 1.00 94.38 471 GLY A O 1
ATOM 3674 N N . ARG A 1 472 ? 12.880 -3.663 -26.794 1.00 91.06 472 ARG A N 1
ATOM 3675 C CA . ARG A 1 472 ? 11.855 -3.744 -27.839 1.00 91.06 472 ARG A CA 1
ATOM 3676 C C . ARG A 1 472 ? 10.490 -3.871 -27.165 1.00 91.06 472 ARG A C 1
ATOM 3678 O O . ARG A 1 472 ? 10.299 -4.789 -26.374 1.00 91.06 472 ARG A O 1
ATOM 3685 N N . LEU A 1 473 ? 9.549 -3.000 -27.512 1.00 89.38 473 LEU A N 1
ATOM 3686 C CA . LEU A 1 473 ? 8.135 -3.149 -27.174 1.00 89.38 473 LEU A CA 1
ATOM 3687 C C . LEU A 1 473 ? 7.422 -3.880 -28.320 1.00 89.38 473 LEU A C 1
ATOM 3689 O O . LEU A 1 473 ? 7.446 -3.425 -29.466 1.00 89.38 473 LEU A O 1
ATOM 3693 N N . ASN A 1 474 ? 6.800 -5.012 -28.005 1.00 85.31 474 ASN A N 1
ATOM 3694 C CA . ASN A 1 474 ? 6.043 -5.834 -28.945 1.00 85.31 474 ASN A CA 1
ATOM 3695 C C . ASN A 1 474 ? 4.565 -5.404 -29.017 1.00 85.31 474 ASN A C 1
ATOM 3697 O O . ASN A 1 474 ? 4.090 -4.621 -28.194 1.00 85.31 474 ASN A O 1
ATOM 3701 N N . ALA A 1 475 ? 3.828 -5.906 -30.014 1.00 81.94 475 ALA A N 1
ATOM 3702 C CA . ALA A 1 475 ? 2.427 -5.533 -30.254 1.00 81.94 475 ALA A CA 1
ATOM 3703 C C . ALA A 1 475 ? 1.461 -6.010 -29.148 1.00 81.94 475 ALA A C 1
ATOM 3705 O O . ALA A 1 475 ? 0.478 -5.340 -28.855 1.00 81.94 475 ALA A O 1
ATOM 3706 N N . ASP A 1 476 ? 1.786 -7.116 -28.476 1.00 80.56 476 ASP A N 1
ATOM 3707 C CA . ASP A 1 476 ? 1.131 -7.606 -27.252 1.00 80.56 476 ASP A CA 1
ATOM 3708 C C . ASP A 1 476 ? 1.554 -6.824 -25.986 1.00 80.56 476 ASP A C 1
ATOM 3710 O O . ASP A 1 476 ? 1.244 -7.205 -24.853 1.00 80.56 476 ASP A O 1
ATOM 3714 N N . ALA A 1 477 ? 2.318 -5.742 -26.161 1.00 83.62 477 ALA A N 1
ATOM 3715 C CA . ALA A 1 477 ? 2.993 -4.975 -25.122 1.00 83.62 477 ALA A CA 1
ATOM 3716 C C . ALA A 1 477 ? 3.843 -5.830 -24.151 1.00 83.62 477 ALA A C 1
ATOM 3718 O O . ALA A 1 477 ? 4.000 -5.477 -22.978 1.00 83.62 477 ALA A O 1
ATOM 3719 N N . SER A 1 478 ? 4.407 -6.945 -24.635 1.00 89.62 478 SER A N 1
ATOM 3720 C CA . SER A 1 478 ? 5.571 -7.588 -24.014 1.00 89.62 478 SER A CA 1
ATOM 3721 C C . SER A 1 478 ? 6.866 -6.836 -24.352 1.00 89.62 478 SER A C 1
ATOM 3723 O O . SER A 1 478 ? 6.921 -6.036 -25.291 1.00 89.62 478 SER A O 1
ATOM 3725 N N . TRP A 1 479 ? 7.912 -7.085 -23.567 1.00 92.75 479 TRP A N 1
ATOM 3726 C CA . TRP A 1 479 ? 9.228 -6.471 -23.710 1.00 92.75 479 TRP A CA 1
ATOM 3727 C C . TRP A 1 479 ? 10.305 -7.516 -23.983 1.00 92.75 479 TRP A C 1
ATOM 3729 O O . TRP A 1 479 ? 10.478 -8.442 -23.190 1.00 92.75 479 TRP A O 1
ATOM 3739 N N . ASP A 1 480 ? 11.092 -7.300 -25.037 1.00 92.31 480 ASP A N 1
ATOM 3740 C CA . ASP A 1 480 ? 12.361 -8.002 -25.242 1.00 92.31 480 ASP A CA 1
ATOM 3741 C C . ASP A 1 480 ? 13.520 -7.056 -24.920 1.00 92.31 480 ASP A C 1
ATOM 3743 O O . ASP A 1 480 ? 13.771 -6.089 -25.643 1.00 92.31 480 ASP A O 1
ATOM 3747 N N . ILE A 1 481 ? 14.234 -7.328 -23.831 1.00 94.56 481 ILE A N 1
ATOM 3748 C CA . ILE A 1 481 ? 15.437 -6.591 -23.437 1.00 94.56 481 ILE A CA 1
ATOM 3749 C C . ILE A 1 481 ? 16.610 -7.135 -24.250 1.00 94.56 481 ILE A C 1
ATOM 3751 O O . ILE A 1 481 ? 16.915 -8.323 -24.169 1.00 94.56 481 ILE A O 1
ATOM 3755 N N . VAL A 1 482 ? 17.230 -6.295 -25.080 1.00 92.12 482 VAL A N 1
ATOM 3756 C CA . VAL A 1 482 ? 18.148 -6.747 -26.151 1.00 92.12 482 VAL A CA 1
ATOM 3757 C C . VAL A 1 482 ? 19.568 -6.199 -26.052 1.00 92.12 482 VAL A C 1
ATOM 3759 O O . VAL A 1 482 ? 20.464 -6.700 -26.733 1.00 92.12 482 VAL A O 1
ATOM 3762 N N . HIS A 1 483 ? 19.785 -5.154 -25.257 1.00 93.62 483 HIS A N 1
ATOM 3763 C CA . HIS A 1 483 ? 21.098 -4.547 -25.074 1.00 93.62 483 HIS A CA 1
ATOM 3764 C C . HIS A 1 483 ? 21.165 -3.809 -23.741 1.00 93.62 483 HIS A C 1
ATOM 3766 O O . HIS A 1 483 ? 20.202 -3.163 -23.332 1.00 93.62 483 HIS A O 1
ATOM 3772 N N . GLU A 1 484 ? 22.324 -3.885 -23.100 1.00 94.69 484 GLU A N 1
ATOM 3773 C CA . GLU A 1 484 ? 22.673 -3.105 -21.921 1.00 94.69 484 GLU A CA 1
ATOM 3774 C C . GLU A 1 484 ? 24.050 -2.451 -22.088 1.00 94.69 484 GLU A C 1
ATOM 3776 O O . GLU A 1 484 ? 24.882 -2.910 -22.876 1.00 94.69 484 GLU A O 1
ATOM 3781 N N . VAL A 1 485 ? 24.279 -1.395 -21.314 1.00 95.44 485 VAL A N 1
ATOM 3782 C CA . VAL A 1 485 ? 25.581 -0.788 -21.025 1.00 95.44 485 VAL A CA 1
ATOM 3783 C C . VAL A 1 485 ? 25.602 -0.527 -19.521 1.00 95.44 485 VAL A C 1
ATOM 3785 O O . VAL A 1 485 ? 24.645 0.045 -19.006 1.00 95.44 485 VAL A O 1
ATOM 3788 N N . HIS A 1 486 ? 26.660 -0.928 -18.818 1.00 92.00 486 HIS A N 1
ATOM 3789 C CA . HIS A 1 486 ? 26.782 -0.763 -17.366 1.00 92.00 486 HIS A CA 1
ATOM 3790 C C . HIS A 1 486 ? 28.223 -0.391 -17.006 1.00 92.00 486 HIS A C 1
ATOM 3792 O O . HIS A 1 486 ? 29.121 -1.226 -17.078 1.00 92.00 486 HIS A O 1
ATOM 3798 N N . GLU A 1 487 ? 28.456 0.882 -16.688 1.00 91.06 487 GLU A N 1
ATOM 3799 C CA . GLU A 1 487 ? 29.786 1.503 -16.709 1.00 91.06 487 GLU A CA 1
ATOM 3800 C C . GLU A 1 487 ? 29.911 2.602 -15.642 1.00 91.06 487 GLU A C 1
ATOM 3802 O O . GLU A 1 487 ? 29.031 3.451 -15.505 1.00 91.06 487 GLU A O 1
ATOM 3807 N N . ALA A 1 488 ? 31.022 2.620 -14.902 1.00 87.69 488 ALA A N 1
ATOM 3808 C CA . ALA A 1 488 ? 31.308 3.616 -13.862 1.00 87.69 488 ALA A CA 1
ATOM 3809 C C . ALA A 1 488 ? 32.251 4.726 -14.357 1.00 87.69 488 ALA A C 1
ATOM 3811 O O . ALA A 1 488 ? 32.937 4.573 -15.368 1.00 87.69 488 ALA A O 1
ATOM 3812 N N . LYS A 1 489 ? 32.321 5.848 -13.622 1.00 90.06 489 LYS A N 1
ATOM 3813 C CA . LYS A 1 489 ? 33.235 6.978 -13.897 1.00 90.06 489 LYS A CA 1
ATOM 3814 C C . LYS A 1 489 ? 33.098 7.570 -15.314 1.00 90.06 489 LYS A C 1
ATOM 3816 O O . LYS A 1 489 ? 34.070 8.053 -15.896 1.00 90.06 489 LYS A O 1
ATOM 3821 N N . ARG A 1 490 ? 31.893 7.537 -15.899 1.00 92.88 490 ARG A N 1
ATOM 3822 C CA . ARG A 1 490 ? 31.612 8.066 -17.247 1.00 92.88 490 ARG A CA 1
ATOM 3823 C C . ARG A 1 490 ? 30.913 9.424 -17.181 1.00 92.88 490 ARG A C 1
ATOM 3825 O O . ARG A 1 490 ? 29.904 9.581 -16.503 1.00 92.88 490 ARG A O 1
ATOM 3832 N N . LEU A 1 491 ? 31.434 10.401 -17.923 1.00 92.94 491 LEU A N 1
ATOM 3833 C CA . LEU A 1 491 ? 30.832 11.733 -18.055 1.00 92.94 491 LEU A CA 1
ATOM 3834 C C . LEU A 1 491 ? 29.617 11.716 -18.997 1.00 92.94 491 LEU A C 1
ATOM 3836 O O . LEU A 1 491 ? 29.522 10.877 -19.893 1.00 92.94 491 LEU A O 1
ATOM 3840 N N . THR A 1 492 ? 28.730 12.707 -18.872 1.00 92.50 492 THR A N 1
ATOM 3841 C CA . THR A 1 492 ? 27.516 12.862 -19.701 1.00 92.50 492 THR A CA 1
ATOM 3842 C C . THR A 1 492 ? 27.794 12.794 -21.208 1.00 92.50 492 THR A C 1
ATOM 3844 O O . THR A 1 492 ? 27.013 12.203 -21.948 1.00 92.50 492 THR A O 1
ATOM 3847 N N . ALA A 1 493 ? 28.921 13.345 -21.673 1.00 94.88 493 ALA A N 1
ATOM 3848 C CA . ALA A 1 493 ? 29.326 13.282 -23.080 1.00 94.88 493 ALA A CA 1
ATOM 3849 C C . ALA A 1 493 ? 29.541 11.837 -23.573 1.00 94.88 493 ALA A C 1
ATOM 3851 O O . ALA A 1 493 ? 29.101 11.485 -24.661 1.00 94.88 493 ALA A O 1
ATOM 3852 N N . TRP A 1 494 ? 30.142 10.974 -22.747 1.00 96.56 494 TRP A N 1
ATOM 3853 C CA . TRP A 1 494 ? 30.357 9.563 -23.078 1.00 96.56 494 TRP A CA 1
ATOM 3854 C C . TRP A 1 494 ? 29.027 8.802 -23.188 1.00 96.56 494 TRP A C 1
ATOM 3856 O O . TRP A 1 494 ? 28.840 8.014 -24.115 1.00 96.56 494 TRP A O 1
ATOM 3866 N N . TRP A 1 495 ? 28.071 9.090 -22.295 1.00 95.56 495 TRP A N 1
ATOM 3867 C CA . TRP A 1 495 ? 26.715 8.531 -22.362 1.00 95.56 495 TRP A CA 1
ATOM 3868 C C . TRP A 1 495 ? 25.956 8.983 -23.614 1.00 95.56 495 TRP A C 1
ATOM 3870 O O . TRP A 1 495 ? 25.268 8.176 -24.234 1.00 95.56 495 TRP A O 1
ATOM 3880 N N . ILE A 1 496 ? 26.125 10.240 -24.037 1.00 96.81 496 ILE A N 1
ATOM 3881 C CA . ILE A 1 496 ? 25.533 10.757 -25.279 1.00 96.81 496 ILE A CA 1
ATOM 3882 C C . ILE A 1 496 ? 26.033 9.974 -26.502 1.00 96.81 496 ILE A C 1
ATOM 3884 O O . ILE A 1 496 ? 25.220 9.647 -27.366 1.00 96.81 496 ILE A O 1
ATOM 3888 N N . GLU A 1 497 ? 27.315 9.599 -26.564 1.00 97.81 497 GLU A N 1
ATOM 3889 C CA . GLU A 1 497 ? 27.812 8.745 -27.654 1.00 97.81 497 GLU A CA 1
ATOM 3890 C C . GLU A 1 497 ? 27.198 7.336 -27.616 1.00 97.81 497 GLU A C 1
ATOM 3892 O O . GLU A 1 497 ? 26.742 6.852 -28.651 1.00 97.81 497 GLU A O 1
ATOM 3897 N N . ARG A 1 498 ? 27.038 6.717 -26.434 1.00 97.50 498 ARG A N 1
ATOM 3898 C CA . ARG A 1 498 ? 26.295 5.443 -26.315 1.00 97.50 498 ARG A CA 1
ATOM 3899 C C . ARG A 1 498 ? 24.834 5.574 -26.764 1.00 97.50 498 ARG A C 1
ATOM 3901 O O . ARG A 1 498 ? 24.293 4.653 -27.373 1.00 97.50 498 ARG A O 1
ATOM 3908 N N . PHE A 1 499 ? 24.181 6.711 -26.503 1.00 97.62 499 PHE A N 1
ATOM 3909 C CA . PHE A 1 499 ? 22.803 6.955 -26.952 1.00 97.62 499 PHE A CA 1
ATOM 3910 C C . PHE A 1 499 ? 22.725 7.049 -28.483 1.00 97.62 499 PHE A C 1
ATOM 3912 O O . PHE A 1 499 ? 21.797 6.499 -29.082 1.00 97.62 499 PHE A O 1
ATOM 3919 N N . LYS A 1 500 ? 23.698 7.711 -29.125 1.00 97.56 500 LYS A N 1
ATOM 3920 C CA . LYS A 1 500 ? 23.813 7.775 -30.591 1.00 97.56 500 LYS A CA 1
ATOM 3921 C C . LYS A 1 500 ? 24.046 6.391 -31.191 1.00 97.56 500 LYS A C 1
ATOM 3923 O O . LYS A 1 500 ? 23.327 6.007 -32.109 1.00 97.56 500 LYS A O 1
ATOM 3928 N N . GLU A 1 501 ? 24.991 5.626 -30.648 1.00 96.00 501 GLU A N 1
ATOM 3929 C CA . GLU A 1 501 ? 25.296 4.258 -31.087 1.00 96.00 501 GLU A CA 1
ATOM 3930 C C . GLU A 1 501 ? 24.082 3.337 -30.978 1.00 96.00 501 GLU A C 1
ATOM 3932 O O . GLU A 1 501 ? 23.734 2.669 -31.951 1.00 96.00 501 GLU A O 1
ATOM 3937 N N . ALA A 1 502 ? 23.381 3.344 -29.839 1.00 94.38 502 ALA A N 1
ATOM 3938 C CA . ALA A 1 502 ? 22.139 2.596 -29.677 1.00 94.38 502 ALA A CA 1
ATOM 3939 C C . ALA A 1 502 ? 21.083 3.047 -30.703 1.00 94.38 502 ALA A C 1
ATOM 3941 O O . ALA A 1 502 ? 20.473 2.213 -31.375 1.00 94.38 502 ALA A O 1
ATOM 3942 N N . HIS A 1 503 ? 20.890 4.358 -30.882 1.00 95.19 503 HIS A N 1
ATOM 3943 C CA . HIS A 1 503 ? 19.918 4.882 -31.838 1.00 95.19 503 HIS A CA 1
ATOM 3944 C C . HIS A 1 503 ? 20.236 4.482 -33.289 1.00 95.19 503 HIS A C 1
ATOM 3946 O O . HIS A 1 503 ? 19.324 4.037 -33.985 1.00 95.19 503 HIS A O 1
ATOM 3952 N N . LEU A 1 504 ? 21.498 4.547 -33.729 1.00 93.56 504 LEU A N 1
ATOM 3953 C CA . LEU A 1 504 ? 21.917 4.077 -35.056 1.00 93.56 504 LEU A CA 1
ATOM 3954 C C . LEU A 1 504 ? 21.779 2.556 -35.200 1.00 93.56 504 LEU A C 1
ATOM 3956 O O . LEU A 1 504 ? 21.205 2.087 -36.181 1.00 93.56 504 LEU A O 1
ATOM 3960 N N . ARG A 1 505 ? 22.244 1.779 -34.211 1.00 90.00 505 ARG A N 1
ATOM 3961 C CA . ARG A 1 505 ? 22.205 0.306 -34.220 1.00 90.00 505 ARG A CA 1
ATOM 3962 C C . ARG A 1 505 ? 20.784 -0.225 -34.383 1.00 90.00 505 ARG A C 1
ATOM 3964 O O . ARG A 1 505 ? 20.531 -1.045 -35.262 1.00 90.00 505 ARG A O 1
ATOM 3971 N N . PHE A 1 506 ? 19.848 0.255 -33.565 1.00 88.44 506 PHE A N 1
ATOM 3972 C CA . PHE A 1 506 ? 18.439 -0.135 -33.674 1.00 88.44 506 PHE A CA 1
ATOM 3973 C C . PHE A 1 506 ? 17.723 0.597 -34.821 1.00 88.44 506 PHE A C 1
ATOM 3975 O O . PHE A 1 506 ? 16.714 0.109 -35.330 1.00 88.44 506 PHE A O 1
ATOM 3982 N N . GLY A 1 507 ? 18.272 1.721 -35.293 1.00 87.25 507 GLY A N 1
ATOM 3983 C CA . GLY A 1 507 ? 17.835 2.443 -36.489 1.00 87.25 507 GLY A CA 1
ATOM 3984 C C . GLY A 1 507 ? 18.023 1.626 -37.759 1.00 87.25 507 GLY A C 1
ATOM 3985 O O . GLY A 1 507 ? 17.063 1.444 -38.503 1.00 87.25 507 GLY A O 1
ATOM 3986 N N . ALA A 1 508 ? 19.198 1.025 -37.950 1.00 83.19 508 ALA A N 1
ATOM 3987 C CA . ALA A 1 508 ? 19.472 0.121 -39.067 1.00 83.19 508 ALA A CA 1
ATOM 3988 C C . ALA A 1 508 ? 18.481 -1.064 -39.131 1.00 83.19 508 ALA A C 1
ATOM 3990 O O . ALA A 1 508 ? 18.080 -1.486 -40.215 1.00 83.19 508 ALA A O 1
ATOM 3991 N N . MET A 1 509 ? 18.027 -1.555 -37.970 1.00 76.94 509 MET A N 1
ATOM 3992 C CA . MET A 1 509 ? 17.080 -2.676 -37.858 1.00 76.94 509 MET A CA 1
ATOM 3993 C C . MET A 1 509 ? 15.610 -2.291 -38.115 1.00 76.94 509 MET A C 1
ATOM 3995 O O . MET A 1 509 ? 14.822 -3.145 -38.521 1.00 76.94 509 MET A O 1
ATOM 3999 N N . THR A 1 510 ? 15.218 -1.034 -37.867 1.00 75.75 510 THR A N 1
ATOM 4000 C CA . THR A 1 510 ? 13.796 -0.606 -37.821 1.00 75.75 510 THR A CA 1
ATOM 4001 C C . THR A 1 510 ? 13.417 0.547 -38.743 1.00 75.75 510 THR A C 1
ATOM 4003 O O . THR A 1 510 ? 12.233 0.840 -38.878 1.00 75.75 510 THR A O 1
ATOM 4006 N N . GLY A 1 511 ? 14.396 1.267 -39.292 1.00 77.12 511 GLY A N 1
ATOM 4007 C CA . GLY A 1 511 ? 14.196 2.575 -39.924 1.00 77.12 511 GLY A CA 1
ATOM 4008 C C . GLY A 1 511 ? 13.907 3.725 -38.944 1.00 77.12 511 GLY A C 1
ATOM 4009 O O . GLY A 1 511 ? 13.782 4.865 -39.383 1.00 77.12 511 GLY A O 1
ATOM 4010 N N . ARG A 1 512 ? 13.797 3.470 -37.626 1.00 82.31 512 ARG A N 1
ATOM 4011 C CA . ARG A 1 512 ? 13.278 4.453 -36.648 1.00 82.31 512 ARG A CA 1
ATOM 4012 C C . ARG A 1 512 ? 14.170 4.721 -35.431 1.00 82.31 512 ARG A C 1
ATOM 4014 O O . ARG A 1 512 ? 14.094 5.814 -34.866 1.00 82.31 512 ARG A O 1
ATOM 4021 N N . GLY A 1 513 ? 14.982 3.744 -35.033 1.00 89.50 513 GLY A N 1
ATOM 4022 C CA . GLY A 1 513 ? 15.905 3.842 -33.897 1.00 89.50 513 GLY A CA 1
ATOM 4023 C C . GLY A 1 513 ? 15.204 3.838 -32.539 1.00 89.50 513 GLY A C 1
ATOM 4024 O O . GLY A 1 513 ? 14.026 3.494 -32.432 1.00 89.50 513 GLY A O 1
ATOM 4025 N N . ILE A 1 514 ? 15.934 4.233 -31.490 1.00 94.19 514 ILE A N 1
ATOM 4026 C CA . ILE A 1 514 ? 15.337 4.460 -30.165 1.00 94.19 514 ILE A CA 1
ATOM 4027 C C . ILE A 1 514 ? 14.301 5.587 -30.267 1.00 94.19 514 ILE A C 1
ATOM 4029 O O . ILE A 1 514 ? 14.613 6.686 -30.726 1.00 94.19 514 ILE A O 1
ATOM 4033 N N . ASP A 1 515 ? 13.078 5.325 -29.817 1.00 93.62 515 ASP A N 1
ATOM 4034 C CA . ASP A 1 515 ? 11.987 6.288 -29.757 1.00 93.62 515 ASP A CA 1
ATOM 4035 C C . ASP A 1 515 ? 12.124 7.225 -28.552 1.00 93.62 515 ASP A C 1
ATOM 4037 O O . ASP A 1 515 ? 12.081 8.449 -28.722 1.00 93.62 515 ASP A O 1
ATOM 4041 N N . THR A 1 516 ? 12.301 6.667 -27.349 1.00 96.25 516 THR A N 1
ATOM 4042 C CA . THR A 1 516 ? 12.462 7.441 -26.113 1.00 96.25 516 THR A CA 1
ATOM 4043 C C . THR A 1 516 ? 13.519 6.843 -25.175 1.00 96.25 516 THR A C 1
ATOM 4045 O O . THR A 1 516 ? 13.437 5.683 -24.780 1.00 96.25 516 THR A O 1
ATOM 4048 N N . PHE A 1 517 ? 14.474 7.679 -24.760 1.00 97.69 517 PHE A N 1
ATOM 4049 C CA . PHE A 1 517 ? 15.320 7.480 -23.582 1.00 97.69 517 PHE A CA 1
ATOM 4050 C C . PHE A 1 517 ? 14.591 8.015 -22.338 1.00 97.69 517 PHE A C 1
ATOM 4052 O O . PHE A 1 517 ? 14.277 9.210 -22.255 1.00 97.69 517 PHE A O 1
ATOM 4059 N N . TRP A 1 518 ? 14.319 7.127 -21.386 1.00 96.94 518 TRP A N 1
ATOM 4060 C CA . TRP A 1 518 ? 13.714 7.393 -20.083 1.00 96.94 518 TRP A CA 1
ATOM 4061 C C . TRP A 1 518 ? 14.806 7.408 -19.017 1.00 96.94 518 TRP A C 1
ATOM 4063 O O . TRP A 1 518 ? 15.179 6.368 -18.479 1.00 96.94 518 TRP A O 1
ATOM 4073 N N . CYS A 1 519 ? 15.339 8.593 -18.747 1.00 94.75 519 CYS A N 1
ATOM 4074 C CA . CYS A 1 519 ? 16.462 8.777 -17.834 1.00 94.75 519 CYS A CA 1
ATOM 4075 C C . CYS A 1 519 ? 15.981 9.071 -16.416 1.00 94.75 519 CYS A C 1
ATOM 4077 O O . CYS A 1 519 ? 14.945 9.728 -16.268 1.00 94.75 519 CYS A O 1
ATOM 4079 N N . ASP A 1 520 ? 16.735 8.691 -15.383 1.00 89.38 520 ASP A N 1
ATOM 4080 C CA . ASP A 1 520 ? 16.440 9.185 -14.040 1.00 89.38 520 ASP A CA 1
ATOM 4081 C C . ASP A 1 520 ? 16.383 10.726 -14.021 1.00 89.38 520 ASP A C 1
ATOM 4083 O O . ASP A 1 520 ? 17.174 11.438 -14.645 1.00 89.38 520 ASP A O 1
ATOM 4087 N N . GLY A 1 521 ? 15.366 11.232 -13.329 1.00 86.06 521 GLY A N 1
ATOM 4088 C CA . GLY A 1 521 ? 15.073 12.648 -13.197 1.00 86.06 521 GLY A CA 1
ATOM 4089 C C . GLY A 1 521 ? 15.677 13.296 -11.953 1.00 86.06 521 GLY A C 1
ATOM 4090 O O . GLY A 1 521 ? 15.157 14.333 -11.541 1.00 86.06 521 GLY A O 1
ATOM 4091 N N . ALA A 1 522 ? 16.639 12.688 -11.246 1.00 83.69 522 ALA A N 1
ATOM 4092 C CA . ALA A 1 522 ? 17.416 13.392 -10.217 1.00 83.69 522 ALA A CA 1
ATOM 4093 C C . ALA A 1 522 ? 18.442 14.346 -10.837 1.00 83.69 522 ALA A C 1
ATOM 4095 O O . ALA A 1 522 ? 18.727 15.378 -10.242 1.00 83.69 522 ALA A O 1
ATOM 4096 N N . GLU A 1 523 ? 18.882 14.064 -12.066 1.00 81.25 523 GLU A N 1
ATOM 4097 C CA . GLU A 1 523 ? 19.866 14.856 -12.812 1.00 81.25 523 GLU A CA 1
ATOM 4098 C C . GLU A 1 523 ? 19.225 15.520 -14.057 1.00 81.25 523 GLU A C 1
ATOM 4100 O O . GLU A 1 523 ? 19.375 15.060 -15.200 1.00 81.25 523 GLU A O 1
ATOM 4105 N N . PRO A 1 524 ? 18.420 16.590 -13.872 1.00 88.06 524 PRO A N 1
ATOM 4106 C CA . PRO A 1 524 ? 17.707 17.251 -14.968 1.00 88.06 524 PRO A CA 1
ATOM 4107 C C . PRO A 1 524 ? 18.644 17.959 -15.961 1.00 88.06 524 PRO A C 1
ATOM 4109 O O . PRO A 1 524 ? 18.289 18.120 -17.131 1.00 88.06 524 PRO A O 1
ATOM 4112 N N . ASP A 1 525 ? 19.837 18.353 -15.521 1.00 91.44 525 ASP A N 1
ATOM 4113 C CA . ASP A 1 525 ? 20.906 18.934 -16.332 1.00 91.44 525 ASP A CA 1
ATOM 4114 C C . ASP A 1 525 ? 21.404 17.939 -17.396 1.00 91.44 525 ASP A C 1
ATOM 4116 O O . ASP A 1 525 ? 21.439 18.280 -18.584 1.00 91.44 525 ASP A O 1
ATOM 4120 N N . ARG A 1 526 ? 21.672 16.679 -17.014 1.00 93.00 526 ARG A N 1
ATOM 4121 C CA . ARG A 1 526 ? 22.113 15.622 -17.939 1.00 93.00 526 ARG A CA 1
ATOM 4122 C C . ARG A 1 526 ? 21.041 15.300 -18.975 1.00 93.00 526 ARG A C 1
ATOM 4124 O O . ARG A 1 526 ? 21.350 15.167 -20.161 1.00 93.00 526 ARG A O 1
ATOM 4131 N N . ILE A 1 527 ? 19.768 15.295 -18.568 1.00 93.31 527 ILE A N 1
ATOM 4132 C CA . ILE A 1 527 ? 18.620 15.171 -19.482 1.00 93.31 527 ILE A CA 1
ATOM 4133 C C . ILE A 1 527 ? 18.592 16.315 -20.507 1.00 93.31 527 ILE A C 1
ATOM 4135 O O . ILE A 1 527 ? 18.364 16.071 -21.697 1.00 93.31 527 ILE A O 1
ATOM 4139 N N . VAL A 1 528 ? 18.798 17.566 -20.080 1.00 95.19 528 VAL A N 1
ATOM 4140 C CA . VAL A 1 528 ? 18.803 18.732 -20.983 1.00 95.19 528 VAL A CA 1
ATOM 4141 C C . VAL A 1 528 ? 20.001 18.689 -21.935 1.00 95.19 528 VAL A C 1
ATOM 4143 O O . VAL A 1 528 ? 19.817 18.916 -23.135 1.00 95.19 528 VAL A O 1
ATOM 4146 N N . ALA A 1 529 ? 21.192 18.349 -21.438 1.00 95.31 529 ALA A N 1
ATOM 4147 C CA . ALA A 1 529 ? 22.404 18.202 -22.239 1.00 95.31 529 ALA A CA 1
ATOM 4148 C C . ALA A 1 529 ? 22.236 17.126 -23.325 1.00 95.31 529 ALA A C 1
ATOM 4150 O O . ALA A 1 529 ? 22.382 17.424 -24.515 1.00 95.31 529 ALA A O 1
ATOM 4151 N N . ALA A 1 530 ? 21.821 15.913 -22.944 1.00 95.44 530 ALA A N 1
ATOM 4152 C CA . ALA A 1 530 ? 21.598 14.814 -23.880 1.00 95.44 530 ALA A CA 1
ATOM 4153 C C . ALA A 1 530 ? 20.515 15.143 -24.919 1.00 95.44 530 ALA A C 1
ATOM 4155 O O . ALA A 1 530 ? 20.707 14.908 -26.113 1.00 95.44 530 ALA A O 1
ATOM 4156 N N . ARG A 1 531 ? 19.405 15.773 -24.502 1.00 96.81 531 ARG A N 1
ATOM 4157 C CA . ARG A 1 531 ? 18.334 16.206 -25.417 1.00 96.81 531 ARG A CA 1
ATOM 4158 C C . ARG A 1 531 ? 18.819 17.230 -26.447 1.00 96.81 531 ARG A C 1
ATOM 4160 O O . ARG A 1 531 ? 18.382 17.174 -27.595 1.00 96.81 531 ARG A O 1
ATOM 4167 N N . ARG A 1 532 ? 19.677 18.181 -26.055 1.00 96.88 532 ARG A N 1
ATOM 4168 C CA . ARG A 1 532 ? 20.252 19.183 -26.972 1.00 96.88 532 ARG A CA 1
ATOM 4169 C C . ARG A 1 532 ? 21.221 18.529 -27.959 1.00 96.88 532 ARG A C 1
ATOM 4171 O O . ARG A 1 532 ? 21.063 18.721 -29.163 1.00 96.88 532 ARG A O 1
ATOM 4178 N N . ALA A 1 533 ? 22.154 17.718 -27.462 1.00 97.19 533 ALA A N 1
ATOM 4179 C CA . ALA A 1 533 ? 23.165 17.054 -28.282 1.00 97.19 533 ALA A CA 1
ATOM 4180 C C . ALA A 1 533 ? 22.548 16.101 -29.320 1.00 97.19 533 ALA A C 1
ATOM 4182 O O . ALA A 1 533 ? 22.850 16.216 -30.506 1.00 97.19 533 ALA A O 1
ATOM 4183 N N . LEU A 1 534 ? 21.621 15.229 -28.905 1.00 97.12 534 LEU A N 1
ATOM 4184 C CA . LEU A 1 534 ? 20.957 14.277 -29.804 1.00 97.12 534 LEU A CA 1
ATOM 4185 C C . LEU A 1 534 ? 20.104 14.962 -30.879 1.00 97.12 534 LEU A C 1
ATOM 4187 O O . LEU A 1 534 ? 20.061 14.484 -32.007 1.00 97.12 534 LEU A O 1
ATOM 4191 N N . ARG A 1 535 ? 19.453 16.093 -30.569 1.00 97.00 535 ARG A N 1
ATOM 4192 C CA . ARG A 1 535 ? 18.699 16.871 -31.569 1.00 97.00 535 ARG A CA 1
ATOM 4193 C C . ARG A 1 535 ? 19.604 17.516 -32.615 1.00 97.00 535 ARG A C 1
ATOM 4195 O O . ARG A 1 535 ? 19.253 17.489 -33.790 1.00 97.00 535 ARG A O 1
ATOM 4202 N N . LYS A 1 536 ? 20.737 18.096 -32.195 1.00 97.62 536 LYS A N 1
ATOM 4203 C CA . LYS A 1 536 ? 21.723 18.692 -33.110 1.00 97.62 536 LYS A CA 1
ATOM 4204 C C . LYS A 1 536 ? 22.292 17.618 -34.044 1.00 97.62 536 LYS A C 1
ATOM 4206 O O . LYS A 1 536 ? 22.136 17.731 -35.253 1.00 97.62 536 LYS A O 1
ATOM 4211 N N . TRP A 1 537 ? 22.816 16.541 -33.465 1.00 97.88 537 TRP A N 1
ATOM 4212 C CA . TRP A 1 537 ? 23.386 15.403 -34.188 1.00 97.88 537 TRP A CA 1
ATOM 4213 C C . TRP A 1 537 ? 22.403 14.746 -35.170 1.00 97.88 537 TRP A C 1
ATOM 4215 O O . TRP A 1 537 ? 22.743 14.498 -36.322 1.00 97.88 537 TRP A O 1
ATOM 4225 N N . ALA A 1 538 ? 21.157 14.508 -34.750 1.00 95.38 538 ALA A N 1
ATOM 4226 C CA . ALA A 1 538 ? 20.156 13.913 -35.630 1.00 95.38 538 ALA A CA 1
ATOM 4227 C C . ALA A 1 538 ? 19.788 14.836 -36.807 1.00 95.38 538 ALA A C 1
ATOM 4229 O O . ALA A 1 538 ? 19.600 14.351 -37.920 1.00 95.38 538 ALA A O 1
ATOM 4230 N N . LYS A 1 539 ? 19.747 16.162 -36.588 1.00 96.69 539 LYS A N 1
ATOM 4231 C CA . LYS A 1 539 ? 19.560 17.150 -37.664 1.00 96.69 539 LYS A CA 1
ATOM 4232 C C . LYS A 1 539 ? 20.732 17.136 -38.652 1.00 96.69 539 LYS A C 1
ATOM 4234 O O . LYS A 1 539 ? 20.491 17.210 -39.849 1.00 96.69 539 LYS A O 1
ATOM 4239 N N . GLU A 1 540 ? 21.967 17.032 -38.162 1.00 97.00 540 GLU A N 1
ATOM 4240 C CA . GLU A 1 540 ? 23.184 16.971 -38.992 1.00 97.00 540 GLU A CA 1
ATOM 4241 C C . GLU A 1 540 ? 23.225 15.717 -39.879 1.00 97.00 540 GLU A C 1
ATOM 4243 O O . GLU A 1 540 ? 23.665 15.798 -41.021 1.00 97.00 540 GLU A O 1
ATOM 4248 N N . LEU A 1 541 ? 22.708 14.583 -39.393 1.00 94.06 541 LEU A N 1
ATOM 4249 C CA . LEU A 1 541 ? 22.599 13.337 -40.163 1.00 94.06 541 LEU A CA 1
ATOM 4250 C C . LEU A 1 541 ? 21.294 13.193 -40.972 1.00 94.06 541 LEU A C 1
ATOM 4252 O O . LEU A 1 541 ? 21.107 12.176 -41.635 1.00 94.06 541 LEU A O 1
ATOM 4256 N N . GLY A 1 542 ? 20.364 14.151 -40.896 1.00 93.25 542 GLY A N 1
ATOM 4257 C CA . GLY A 1 542 ? 19.053 14.048 -41.555 1.00 93.25 542 GLY A CA 1
ATOM 4258 C C . GLY A 1 542 ? 18.139 12.937 -41.009 1.00 93.25 542 GLY A C 1
ATOM 4259 O O . GLY A 1 542 ? 17.208 12.520 -41.694 1.00 93.25 542 GLY A O 1
ATOM 4260 N N . ILE A 1 543 ? 18.382 12.449 -39.786 1.00 91.69 543 ILE A N 1
ATOM 4261 C CA . ILE A 1 543 ? 17.632 11.345 -39.163 1.00 91.69 543 ILE A CA 1
ATOM 4262 C C . ILE A 1 543 ? 16.638 11.833 -38.099 1.00 91.69 543 ILE A C 1
ATOM 4264 O O . ILE A 1 543 ? 16.710 12.949 -37.577 1.00 91.69 543 ILE A O 1
ATOM 4268 N N . ARG A 1 544 ? 15.699 10.961 -37.718 1.00 90.81 544 ARG A N 1
ATOM 4269 C CA . ARG A 1 544 ? 14.740 11.229 -36.639 1.00 90.81 544 ARG A CA 1
ATOM 4270 C C . ARG A 1 544 ? 15.452 11.332 -35.285 1.00 90.81 544 ARG A C 1
ATOM 4272 O O . ARG A 1 544 ? 15.945 10.340 -34.769 1.00 90.81 544 ARG A O 1
ATOM 4279 N N . ALA A 1 545 ? 15.392 12.494 -34.637 1.00 92.69 545 ALA A N 1
ATOM 4280 C CA . ALA A 1 545 ? 15.915 12.640 -33.279 1.00 92.69 545 ALA A CA 1
ATOM 4281 C C . ALA A 1 545 ? 15.149 11.763 -32.255 1.00 92.69 545 ALA A C 1
ATOM 4283 O O . ALA A 1 545 ? 13.915 11.854 -32.187 1.00 92.69 545 ALA A O 1
ATOM 4284 N N . PRO A 1 546 ? 15.839 10.980 -31.402 1.00 94.94 546 PRO A N 1
ATOM 4285 C CA . PRO A 1 546 ? 15.209 10.289 -30.278 1.00 94.94 546 PRO A CA 1
ATOM 4286 C C . PRO A 1 546 ? 14.688 11.282 -29.230 1.00 94.94 546 PRO A C 1
ATOM 4288 O O . PRO A 1 546 ? 15.230 12.377 -29.034 1.00 94.94 546 PRO A O 1
ATOM 4291 N N . ARG A 1 547 ? 13.641 10.897 -28.494 1.00 96.12 547 ARG A N 1
ATOM 4292 C CA . ARG A 1 547 ? 13.160 11.669 -27.339 1.00 96.12 547 ARG A CA 1
ATOM 4293 C C . ARG A 1 547 ? 14.023 11.362 -26.115 1.00 96.12 547 ARG A C 1
ATOM 4295 O O . ARG A 1 547 ? 14.403 10.223 -25.903 1.00 96.12 547 ARG A O 1
ATOM 4302 N N . VAL A 1 548 ? 14.271 12.365 -25.273 1.00 96.56 548 VAL A N 1
ATOM 4303 C CA . VAL A 1 548 ? 14.921 12.192 -23.959 1.00 96.56 548 VAL A CA 1
ATOM 4304 C C . VAL A 1 548 ? 14.003 12.793 -22.900 1.00 96.56 548 VAL A C 1
ATOM 4306 O O . VAL A 1 548 ? 13.691 13.992 -22.964 1.00 96.56 548 VAL A O 1
ATOM 4309 N N . ARG A 1 549 ? 13.511 11.975 -21.968 1.00 95.69 549 ARG A N 1
ATOM 4310 C CA . ARG A 1 549 ? 12.463 12.324 -20.994 1.00 95.69 549 ARG A CA 1
ATOM 4311 C C . ARG A 1 549 ? 12.838 11.845 -19.583 1.00 95.69 549 ARG A C 1
ATOM 4313 O O . ARG A 1 549 ? 13.455 10.793 -19.466 1.00 95.69 549 ARG A O 1
ATOM 4320 N N . PRO A 1 550 ? 12.433 12.570 -18.523 1.00 94.12 550 PRO A N 1
ATOM 4321 C CA . PRO A 1 550 ? 12.573 12.077 -17.158 1.00 94.12 550 PRO A CA 1
ATOM 4322 C C . PRO A 1 550 ? 11.646 10.877 -16.922 1.00 94.12 550 PRO A C 1
ATOM 4324 O O . PRO A 1 550 ? 10.451 10.922 -17.242 1.00 94.12 550 PRO A O 1
ATOM 4327 N N . GLY A 1 551 ? 12.204 9.821 -16.343 1.00 89.75 551 GLY A N 1
ATOM 4328 C CA . GLY A 1 551 ? 11.498 8.642 -15.870 1.00 89.75 551 GLY A CA 1
ATOM 4329 C C . GLY A 1 551 ? 10.657 8.925 -14.623 1.00 89.75 551 GLY A C 1
ATOM 4330 O O . GLY A 1 551 ? 10.766 9.965 -13.966 1.00 89.75 551 GLY A O 1
ATOM 4331 N N . LYS A 1 552 ? 9.756 7.999 -14.291 1.00 89.19 552 LYS A N 1
ATOM 4332 C CA . LYS A 1 552 ? 8.889 8.109 -13.112 1.00 89.19 552 LYS A CA 1
ATOM 4333 C C . LYS A 1 552 ? 9.562 7.527 -11.864 1.00 89.19 552 LYS A C 1
ATOM 4335 O O . LYS A 1 552 ? 9.777 6.323 -11.774 1.00 89.19 552 LYS A O 1
ATOM 4340 N N . LYS A 1 553 ? 9.807 8.393 -10.874 1.00 82.38 553 LYS A N 1
ATOM 4341 C CA . LYS A 1 553 ? 10.487 8.097 -9.596 1.00 82.38 553 LYS A CA 1
ATOM 4342 C C . LYS A 1 553 ? 9.660 7.331 -8.549 1.00 82.38 553 LYS A C 1
ATOM 4344 O O . LYS A 1 553 ? 10.078 7.222 -7.405 1.00 82.38 553 LYS A O 1
ATOM 4349 N N . GLU A 1 554 ? 8.482 6.807 -8.890 1.00 83.00 554 GLU A N 1
ATOM 4350 C CA . GLU A 1 554 ? 7.662 6.025 -7.947 1.00 83.00 554 GLU A CA 1
ATOM 4351 C C . GLU A 1 554 ? 8.272 4.610 -7.781 1.00 83.00 554 GLU A C 1
ATOM 4353 O O . GLU A 1 554 ? 7.702 3.651 -8.296 1.00 83.00 554 GLU A O 1
ATOM 4358 N N . ARG A 1 555 ? 9.444 4.487 -7.117 1.00 81.56 555 ARG A N 1
ATOM 4359 C CA . ARG A 1 555 ? 10.292 3.266 -7.053 1.00 81.56 555 ARG A CA 1
ATOM 4360 C C . ARG A 1 555 ? 9.462 2.012 -6.773 1.00 81.56 555 ARG A C 1
ATOM 4362 O O . ARG A 1 555 ? 9.404 1.127 -7.620 1.00 81.56 555 ARG A O 1
ATOM 4369 N N . TYR A 1 556 ? 8.702 2.014 -5.676 1.00 77.31 556 TYR A N 1
ATOM 4370 C CA . TYR A 1 556 ? 7.852 0.891 -5.270 1.00 77.31 556 TYR A CA 1
ATOM 4371 C C . TYR A 1 556 ? 6.819 0.472 -6.337 1.00 77.31 556 TYR A C 1
ATOM 4373 O O . TYR A 1 556 ? 6.744 -0.689 -6.729 1.00 77.31 556 TYR A O 1
ATOM 4381 N N . ARG A 1 557 ? 6.062 1.427 -6.897 1.00 80.69 557 ARG A N 1
ATOM 4382 C CA . ARG A 1 557 ? 5.075 1.146 -7.960 1.00 80.69 557 ARG A CA 1
ATOM 4383 C C . ARG A 1 557 ? 5.719 0.720 -9.279 1.00 80.69 557 ARG A C 1
ATOM 4385 O O . ARG A 1 557 ? 5.108 -0.029 -10.037 1.00 80.69 557 ARG A O 1
ATOM 4392 N N . GLY A 1 558 ? 6.923 1.211 -9.564 1.00 87.06 558 GLY A N 1
ATOM 4393 C CA . GLY A 1 558 ? 7.715 0.786 -10.712 1.00 87.06 558 GLY A CA 1
ATOM 4394 C C . GLY A 1 558 ? 8.199 -0.658 -10.568 1.00 87.06 558 GLY A C 1
ATOM 4395 O O . GLY A 1 558 ? 8.080 -1.420 -11.519 1.00 87.06 558 GLY A O 1
ATOM 4396 N N . ILE A 1 559 ? 8.665 -1.047 -9.379 1.00 88.31 559 ILE A N 1
ATOM 4397 C CA . ILE A 1 559 ? 9.076 -2.422 -9.059 1.00 88.31 559 ILE A CA 1
ATOM 4398 C C . ILE A 1 559 ? 7.893 -3.377 -9.180 1.00 88.31 559 ILE A C 1
ATOM 4400 O O . ILE A 1 559 ? 7.985 -4.351 -9.919 1.00 88.31 559 ILE A O 1
ATOM 4404 N N . LEU A 1 560 ? 6.747 -3.054 -8.569 1.00 84.50 560 LEU A N 1
ATOM 4405 C CA . LEU A 1 560 ? 5.525 -3.852 -8.724 1.00 84.50 560 LEU A CA 1
ATOM 4406 C C . LEU A 1 560 ? 5.104 -4.005 -10.189 1.00 84.50 560 LEU A C 1
ATOM 4408 O O . LEU A 1 560 ? 4.631 -5.065 -10.584 1.00 84.50 560 LEU A O 1
ATOM 4412 N N . HIS A 1 561 ? 5.287 -2.968 -11.013 1.00 90.88 561 HIS A N 1
ATOM 4413 C CA . HIS A 1 561 ? 5.023 -3.055 -12.450 1.00 90.88 561 HIS A CA 1
ATOM 4414 C C . HIS A 1 561 ? 5.999 -4.002 -13.166 1.00 90.88 561 HIS A C 1
ATOM 4416 O O . HIS A 1 561 ? 5.551 -4.817 -13.964 1.00 90.88 561 HIS A O 1
ATOM 4422 N N . VAL A 1 562 ? 7.299 -3.946 -12.864 1.00 92.38 562 VAL A N 1
ATOM 4423 C CA . VAL A 1 562 ? 8.298 -4.872 -13.433 1.00 92.38 562 VAL A CA 1
ATOM 4424 C C . VAL A 1 562 ? 8.025 -6.317 -12.992 1.00 92.38 562 VAL A C 1
ATOM 4426 O O . VAL A 1 562 ? 7.957 -7.207 -13.836 1.00 92.38 562 VAL A O 1
ATOM 4429 N N . ALA A 1 563 ? 7.766 -6.545 -11.703 1.00 89.94 563 ALA A N 1
ATOM 4430 C CA . ALA A 1 563 ? 7.426 -7.856 -11.149 1.00 89.94 563 ALA A CA 1
ATOM 4431 C C . ALA A 1 563 ? 6.136 -8.431 -11.770 1.00 89.94 563 ALA A C 1
ATOM 4433 O O . ALA A 1 563 ? 6.097 -9.587 -12.183 1.00 89.94 563 ALA A O 1
ATOM 4434 N N . SER A 1 564 ? 5.111 -7.590 -11.940 1.00 90.31 564 SER A N 1
ATOM 4435 C CA . SER A 1 564 ? 3.864 -7.931 -12.637 1.00 90.31 564 SER A CA 1
ATOM 4436 C C . SER A 1 564 ? 4.096 -8.363 -14.093 1.00 90.31 564 SER A C 1
ATOM 4438 O O . SER A 1 564 ? 3.467 -9.313 -14.562 1.00 90.31 564 SER A O 1
ATOM 4440 N N . LEU A 1 565 ? 5.031 -7.724 -14.810 1.00 92.94 565 LEU A N 1
ATOM 4441 C CA . LEU A 1 565 ? 5.396 -8.157 -16.160 1.00 92.94 565 LEU A CA 1
ATOM 4442 C C . LEU A 1 565 ? 6.152 -9.499 -16.163 1.00 92.94 565 LEU A C 1
ATOM 4444 O O . LEU A 1 565 ? 5.940 -10.284 -17.087 1.00 92.94 565 LEU A O 1
ATOM 4448 N N . PHE A 1 566 ? 6.994 -9.792 -15.163 1.00 92.44 566 PHE A N 1
ATOM 4449 C CA . PHE A 1 566 ? 7.640 -11.108 -15.041 1.00 92.44 566 PHE A CA 1
ATOM 4450 C C . PHE A 1 566 ? 6.619 -12.218 -14.783 1.00 92.44 566 PHE A C 1
ATOM 4452 O O . PHE A 1 566 ? 6.601 -13.191 -15.538 1.00 92.44 566 PHE A O 1
ATOM 4459 N N . LYS A 1 567 ? 5.705 -12.026 -13.823 1.00 89.44 567 LYS A N 1
ATOM 4460 C CA . LYS A 1 567 ? 4.620 -12.975 -13.531 1.00 89.44 567 LYS A CA 1
ATOM 4461 C C . LYS A 1 567 ? 3.736 -13.260 -14.750 1.00 89.44 567 LYS A C 1
ATOM 4463 O O . LYS A 1 567 ? 3.446 -14.412 -15.059 1.00 89.44 567 LYS A O 1
ATOM 4468 N N . GLN A 1 568 ? 3.381 -12.222 -15.510 1.00 90.00 568 GLN A N 1
ATOM 4469 C CA . GLN A 1 568 ? 2.628 -12.357 -16.767 1.00 90.00 568 GLN A CA 1
ATOM 4470 C C . GLN A 1 568 ? 3.454 -12.946 -17.932 1.00 90.00 568 GLN A C 1
ATOM 4472 O O . GLN A 1 568 ? 2.923 -13.091 -19.030 1.00 90.00 568 GLN A O 1
ATOM 4477 N N . ARG A 1 569 ? 4.747 -13.254 -17.740 1.00 90.00 569 ARG A N 1
ATOM 4478 C CA . ARG A 1 569 ? 5.707 -13.679 -18.783 1.00 90.00 569 ARG A CA 1
ATOM 4479 C C . ARG A 1 569 ? 5.867 -12.678 -19.938 1.00 90.00 569 ARG A C 1
ATOM 4481 O O . ARG A 1 569 ? 6.173 -13.047 -21.068 1.00 90.00 569 ARG A O 1
ATOM 4488 N N . ARG A 1 570 ? 5.705 -11.386 -19.638 1.00 91.12 570 ARG A N 1
ATOM 4489 C CA . ARG A 1 570 ? 5.767 -10.255 -20.583 1.00 91.12 570 ARG A CA 1
ATOM 4490 C C . ARG A 1 570 ? 7.109 -9.519 -20.591 1.00 91.12 570 ARG A C 1
ATOM 4492 O O . ARG A 1 570 ? 7.211 -8.471 -21.223 1.00 91.12 570 ARG A O 1
ATOM 4499 N N . VAL A 1 571 ? 8.136 -10.057 -19.931 1.00 93.94 571 VAL A N 1
ATOM 4500 C CA . VAL A 1 571 ? 9.539 -9.657 -20.130 1.00 93.94 571 VAL A CA 1
ATOM 4501 C C . VAL A 1 571 ? 10.361 -10.881 -20.500 1.00 93.94 571 VAL A C 1
ATOM 4503 O O . VAL A 1 571 ? 10.357 -11.887 -19.782 1.00 93.94 571 VAL A O 1
ATOM 4506 N N . ARG A 1 572 ? 11.117 -10.754 -21.590 1.00 92.44 572 ARG A N 1
ATOM 4507 C CA . ARG A 1 572 ? 12.203 -11.657 -21.964 1.00 92.44 572 ARG A CA 1
ATOM 4508 C C . ARG A 1 572 ? 13.498 -10.858 -22.071 1.00 92.44 572 ARG A C 1
ATOM 4510 O O . ARG A 1 572 ? 13.485 -9.694 -22.465 1.00 92.44 572 ARG A O 1
ATOM 4517 N N . ILE A 1 573 ? 14.622 -11.466 -21.718 1.00 92.62 573 ILE A N 1
ATOM 4518 C CA . ILE A 1 573 ? 15.931 -10.814 -21.641 1.00 92.62 573 ILE A CA 1
ATOM 4519 C C . ILE A 1 573 ? 16.927 -11.602 -22.482 1.00 92.62 573 ILE A C 1
ATOM 4521 O O . ILE A 1 573 ? 17.088 -12.808 -22.314 1.00 92.62 573 ILE A O 1
ATOM 4525 N N . HIS A 1 574 ? 17.591 -10.933 -23.415 1.00 90.25 574 HIS A N 1
ATOM 4526 C CA . HIS A 1 574 ? 18.600 -11.561 -24.249 1.00 90.25 574 HIS A CA 1
ATOM 4527 C C . HIS A 1 574 ? 19.800 -11.965 -23.385 1.00 90.25 574 HIS A C 1
ATOM 4529 O O . HIS A 1 574 ? 20.253 -11.172 -22.561 1.00 90.25 574 HIS A O 1
ATOM 4535 N N . ARG A 1 575 ? 20.370 -13.161 -23.589 1.00 85.31 575 ARG A N 1
ATOM 4536 C CA . ARG A 1 575 ? 21.474 -13.687 -22.753 1.00 85.31 575 ARG A CA 1
ATOM 4537 C C . ARG A 1 575 ? 22.701 -12.770 -22.621 1.00 85.31 575 ARG A C 1
ATOM 4539 O O . ARG A 1 575 ? 23.447 -12.898 -21.658 1.00 85.31 575 ARG A O 1
ATOM 4546 N N . ALA A 1 576 ? 22.913 -11.865 -23.580 1.00 83.56 576 ALA A N 1
ATOM 4547 C CA . ALA A 1 576 ? 24.005 -10.889 -23.550 1.00 83.56 576 ALA A CA 1
ATOM 4548 C C . ALA A 1 576 ? 23.761 -9.712 -22.585 1.00 83.56 576 ALA A C 1
ATOM 4550 O O . ALA A 1 576 ? 24.683 -8.943 -22.347 1.00 83.56 576 ALA A O 1
ATOM 4551 N N . CYS A 1 577 ? 22.550 -9.565 -22.038 1.00 86.56 577 CYS A N 1
ATOM 4552 C CA . CYS A 1 577 ? 22.246 -8.635 -20.951 1.00 86.56 577 CYS A CA 1
ATOM 4553 C C . CYS A 1 577 ? 22.565 -9.281 -19.590 1.00 86.56 577 CYS A C 1
ATOM 4555 O O . CYS A 1 577 ? 21.689 -9.467 -18.741 1.00 86.56 577 CYS A O 1
ATOM 4557 N N . SER A 1 578 ? 23.809 -9.739 -19.433 1.00 84.06 578 SER A N 1
ATOM 4558 C CA . SER A 1 578 ? 24.250 -10.551 -18.298 1.00 84.06 578 SER A CA 1
ATOM 4559 C C . SER A 1 578 ? 24.247 -9.784 -16.977 1.00 84.06 578 SER A C 1
ATOM 4561 O O . SER A 1 578 ? 23.958 -10.392 -15.946 1.00 84.06 578 SER A O 1
ATOM 4563 N N . VAL A 1 579 ? 24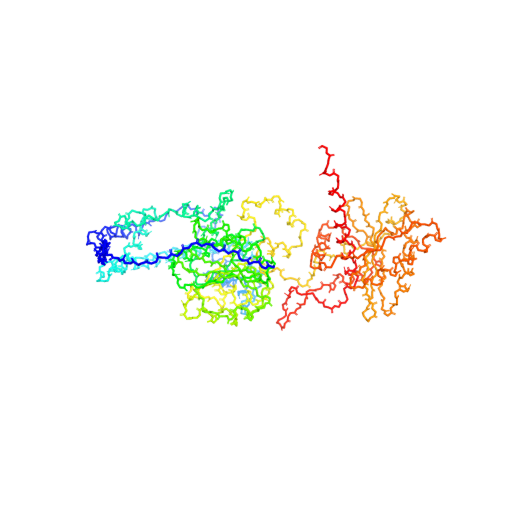.489 -8.469 -16.995 1.00 86.38 579 VAL A N 1
ATOM 4564 C CA . VAL A 1 579 ? 24.396 -7.611 -15.808 1.00 86.38 579 VAL A CA 1
ATOM 4565 C C . VAL A 1 579 ? 22.940 -7.460 -15.387 1.00 86.38 579 VAL A C 1
ATOM 4567 O O . VAL A 1 579 ? 22.637 -7.710 -14.226 1.00 86.38 579 VAL A O 1
ATOM 4570 N N . THR A 1 580 ? 22.021 -7.166 -16.313 1.00 88.88 580 THR A N 1
ATOM 4571 C CA . THR A 1 580 ? 20.577 -7.099 -16.014 1.00 88.88 580 THR A CA 1
ATOM 4572 C C . THR A 1 580 ? 20.076 -8.414 -15.427 1.00 88.88 580 THR A C 1
ATOM 4574 O O . THR A 1 580 ? 19.366 -8.418 -14.425 1.00 88.88 580 THR A O 1
ATOM 4577 N N . ILE A 1 581 ? 20.491 -9.547 -15.999 1.00 84.31 581 ILE A N 1
ATOM 4578 C CA . ILE A 1 581 ? 20.148 -10.875 -15.479 1.00 84.31 581 ILE A CA 1
ATOM 4579 C C . ILE A 1 581 ? 20.705 -11.073 -14.060 1.00 84.31 581 ILE A C 1
ATOM 4581 O O . ILE A 1 581 ? 19.967 -11.523 -13.189 1.00 84.31 581 ILE A O 1
ATOM 4585 N N . ALA A 1 582 ? 21.975 -10.741 -13.810 1.00 75.25 582 ALA A N 1
ATOM 4586 C CA . ALA A 1 582 ? 22.599 -10.908 -12.496 1.00 75.25 582 ALA A CA 1
ATOM 4587 C C . ALA A 1 582 ? 21.967 -10.002 -11.426 1.00 75.25 582 ALA A C 1
ATOM 4589 O O . ALA A 1 582 ? 21.640 -10.483 -10.343 1.00 75.25 582 ALA A O 1
ATOM 4590 N N . GLN A 1 583 ? 21.735 -8.725 -11.744 1.00 85.69 583 GLN A N 1
ATOM 4591 C CA . GLN A 1 583 ? 21.110 -7.763 -10.835 1.00 85.69 583 GLN A CA 1
ATOM 4592 C C . GLN A 1 583 ? 19.667 -8.163 -10.504 1.00 85.69 583 GLN A C 1
ATOM 4594 O O . GLN A 1 583 ? 19.290 -8.125 -9.342 1.00 85.69 583 GLN A O 1
ATOM 4599 N N . LEU A 1 584 ? 18.883 -8.663 -11.470 1.00 85.12 584 LEU A N 1
ATOM 4600 C CA . LEU A 1 584 ? 17.542 -9.205 -11.201 1.00 85.12 584 LEU A CA 1
ATOM 4601 C C . LEU A 1 584 ? 17.553 -10.428 -10.270 1.00 85.12 584 LEU A C 1
ATOM 4603 O O . LEU A 1 584 ? 16.659 -10.552 -9.439 1.00 85.12 584 LEU A O 1
ATOM 4607 N N . GLN A 1 585 ? 18.545 -11.323 -10.386 1.00 77.50 585 GLN A N 1
ATOM 4608 C CA . GLN A 1 585 ? 18.681 -12.456 -9.457 1.00 77.50 585 GLN A CA 1
ATOM 4609 C C . GLN A 1 585 ? 19.090 -12.006 -8.049 1.00 77.50 585 GLN A C 1
ATOM 4611 O O . GLN A 1 585 ? 18.619 -12.584 -7.072 1.00 77.50 585 GLN A O 1
ATOM 4616 N N . GLY A 1 586 ? 19.963 -11.002 -7.954 1.00 67.56 586 GLY A N 1
ATOM 4617 C CA . GLY A 1 586 ? 20.446 -10.443 -6.693 1.00 67.56 586 GLY A CA 1
ATOM 4618 C C . GLY A 1 586 ? 19.528 -9.397 -6.057 1.00 67.56 586 GLY A C 1
ATOM 4619 O O . GLY A 1 586 ? 19.874 -8.890 -4.999 1.00 67.56 586 GLY A O 1
ATOM 4620 N N . TYR A 1 587 ? 18.390 -9.043 -6.668 1.00 79.31 587 TYR A N 1
ATOM 4621 C CA . TYR A 1 587 ? 17.545 -7.965 -6.155 1.00 79.31 587 TYR A CA 1
ATOM 4622 C C . TYR A 1 587 ? 16.692 -8.439 -4.976 1.00 79.31 587 TYR A C 1
ATOM 4624 O O . TYR A 1 587 ? 15.689 -9.144 -5.150 1.00 79.31 587 TYR A O 1
ATOM 4632 N N . LYS A 1 588 ? 17.108 -8.036 -3.776 1.00 75.31 588 LYS A N 1
ATOM 4633 C CA . LYS A 1 588 ? 16.528 -8.435 -2.495 1.00 75.31 588 LYS A CA 1
ATOM 4634 C C . LYS A 1 588 ? 15.952 -7.261 -1.708 1.00 75.31 588 LYS A C 1
ATOM 4636 O O . LYS A 1 588 ? 16.263 -6.091 -1.953 1.00 75.31 588 LYS A O 1
ATOM 4641 N N . PHE A 1 589 ? 15.114 -7.598 -0.738 1.00 74.12 589 PHE A N 1
ATOM 4642 C CA . PHE A 1 589 ? 14.790 -6.698 0.358 1.00 74.12 589 PHE A CA 1
ATOM 4643 C C . PHE A 1 589 ? 15.973 -6.634 1.346 1.00 74.12 589 PHE A C 1
ATOM 4645 O O . PHE A 1 589 ? 16.822 -7.521 1.349 1.00 74.12 589 PHE A O 1
ATOM 4652 N N . LYS A 1 590 ? 16.084 -5.559 2.135 1.00 71.31 590 LYS A N 1
ATOM 4653 C CA . LYS A 1 590 ? 17.066 -5.490 3.228 1.00 71.31 590 LYS A CA 1
ATOM 4654 C C . LYS A 1 590 ? 16.583 -6.384 4.354 1.00 71.31 590 LYS A C 1
ATOM 4656 O O . LYS A 1 590 ? 15.471 -6.165 4.833 1.00 71.31 590 LYS A O 1
ATOM 4661 N N . GLU A 1 591 ? 17.439 -7.284 4.807 1.00 63.16 591 GLU A N 1
ATOM 4662 C CA . GLU A 1 591 ? 17.288 -7.953 6.097 1.00 63.16 591 GLU A CA 1
ATOM 4663 C C . GLU A 1 591 ? 17.511 -6.926 7.231 1.00 63.16 591 GLU A C 1
ATOM 4665 O O . GLU A 1 591 ? 18.286 -5.969 7.081 1.00 63.16 591 GLU A O 1
ATOM 4670 N N . ASP A 1 592 ? 16.797 -7.070 8.346 1.00 57.56 592 ASP A N 1
ATOM 4671 C CA . ASP A 1 592 ? 17.032 -6.287 9.561 1.00 57.56 592 ASP A CA 1
ATOM 4672 C C . ASP A 1 592 ? 18.118 -6.917 10.463 1.00 57.56 592 ASP A C 1
ATOM 4674 O O . ASP A 1 592 ? 18.978 -7.668 10.005 1.00 57.56 592 ASP A O 1
ATOM 4678 N N . ARG A 1 593 ? 18.157 -6.549 11.751 1.00 46.12 593 ARG A N 1
ATOM 4679 C CA . ARG A 1 593 ? 19.159 -7.074 12.699 1.00 46.12 593 ARG A CA 1
ATOM 4680 C C . ARG A 1 593 ? 18.867 -8.495 13.178 1.00 46.12 593 ARG A C 1
ATOM 4682 O O . ARG A 1 593 ? 19.759 -9.111 13.754 1.00 46.12 593 ARG A O 1
ATOM 4689 N N . GLU A 1 594 ? 17.640 -8.963 12.997 1.00 41.19 594 GLU A N 1
ATOM 4690 C CA . GLU A 1 594 ? 17.150 -10.261 13.461 1.00 41.19 594 GLU A CA 1
ATOM 4691 C C . GLU A 1 594 ? 17.158 -11.286 12.309 1.00 41.19 594 GLU A C 1
ATOM 4693 O O . GLU A 1 594 ? 17.139 -12.491 12.553 1.00 41.19 594 GLU A O 1
ATOM 4698 N N . GLY A 1 595 ? 17.353 -10.805 11.074 1.00 47.19 595 GLY A N 1
ATOM 4699 C CA . GLY A 1 595 ? 17.535 -11.602 9.859 1.00 47.19 595 GLY A CA 1
ATOM 4700 C C . GLY A 1 595 ? 16.305 -11.617 8.954 1.00 47.19 595 GLY A C 1
ATOM 4701 O O . GLY A 1 595 ? 16.275 -12.385 7.994 1.00 47.19 595 GLY A O 1
ATOM 4702 N N . ASP A 1 596 ? 15.305 -10.782 9.245 1.00 44.53 596 ASP A N 1
ATOM 4703 C CA . ASP A 1 596 ? 14.033 -10.772 8.532 1.00 44.53 596 ASP A CA 1
ATOM 4704 C C . ASP A 1 596 ? 13.961 -9.693 7.438 1.00 44.53 596 ASP A C 1
ATOM 4706 O O . ASP A 1 596 ? 14.443 -8.568 7.585 1.00 44.53 596 ASP A O 1
ATOM 4710 N N . ASP A 1 597 ? 13.298 -10.027 6.326 1.00 50.22 597 ASP A N 1
ATOM 4711 C CA . ASP A 1 597 ? 13.087 -9.138 5.179 1.00 50.22 597 ASP A CA 1
ATOM 4712 C C . ASP A 1 597 ? 12.200 -7.919 5.519 1.00 50.22 597 ASP A C 1
ATOM 4714 O O . ASP A 1 597 ? 11.018 -8.038 5.855 1.00 50.22 597 ASP A O 1
ATOM 4718 N N . THR A 1 598 ? 12.728 -6.714 5.305 1.00 62.28 598 THR A N 1
ATOM 4719 C CA . THR A 1 598 ? 11.996 -5.445 5.467 1.00 62.28 598 THR A CA 1
ATOM 4720 C C . THR A 1 598 ? 11.307 -4.977 4.172 1.00 62.28 598 THR A C 1
ATOM 4722 O O . THR A 1 598 ? 11.581 -5.449 3.077 1.00 62.28 598 THR A O 1
ATOM 4725 N N . ASP A 1 599 ? 10.440 -3.956 4.238 1.00 59.41 599 ASP A N 1
ATOM 4726 C CA . ASP A 1 599 ? 9.919 -3.272 3.031 1.00 59.41 599 ASP A CA 1
ATOM 4727 C C . ASP A 1 599 ? 10.982 -2.392 2.311 1.00 59.41 599 ASP A C 1
ATOM 4729 O O . ASP A 1 599 ? 10.697 -1.791 1.267 1.00 59.41 599 ASP A O 1
ATOM 4733 N N . ALA A 1 600 ? 12.204 -2.274 2.852 1.00 62.56 600 ALA A N 1
ATOM 4734 C CA . ALA A 1 600 ? 13.317 -1.573 2.212 1.00 62.56 600 ALA A CA 1
ATOM 4735 C C . ALA A 1 600 ? 14.081 -2.510 1.263 1.00 62.56 600 ALA A C 1
ATOM 4737 O O . ALA A 1 600 ? 14.126 -3.713 1.462 1.00 62.56 600 ALA A O 1
ATOM 4738 N N . ILE A 1 601 ? 14.705 -1.957 0.224 1.00 67.56 601 ILE A N 1
ATOM 4739 C CA . ILE A 1 601 ? 15.432 -2.723 -0.804 1.00 67.56 601 ILE A CA 1
ATOM 4740 C C . ILE A 1 601 ? 16.928 -2.600 -0.549 1.00 67.56 601 ILE A C 1
ATOM 4742 O O . ILE A 1 601 ? 17.381 -1.502 -0.210 1.00 67.56 601 ILE A O 1
ATOM 4746 N N . GLU A 1 602 ? 17.678 -3.690 -0.715 1.00 67.19 602 GLU A N 1
ATOM 4747 C CA . GLU A 1 602 ? 19.132 -3.684 -0.548 1.00 67.19 602 GLU A CA 1
ATOM 4748 C C . GLU A 1 602 ? 19.788 -2.643 -1.475 1.00 67.19 602 GLU A C 1
ATOM 4750 O O . GLU A 1 602 ? 19.402 -2.467 -2.632 1.00 67.19 602 GLU A O 1
ATOM 4755 N N . GLU A 1 603 ? 20.734 -1.869 -0.939 1.00 63.28 603 GLU A N 1
ATOM 4756 C CA . GLU A 1 603 ? 21.382 -0.781 -1.676 1.00 63.28 603 GLU A CA 1
ATOM 4757 C C . GLU A 1 603 ? 22.687 -1.276 -2.296 1.00 63.28 603 GLU A C 1
ATOM 4759 O O . GLU A 1 603 ? 23.728 -1.319 -1.644 1.00 63.28 603 GLU A O 1
ATOM 4764 N N . GLY A 1 604 ? 22.627 -1.627 -3.579 1.00 58.47 604 GLY A N 1
ATOM 4765 C CA . GLY A 1 604 ? 23.792 -2.019 -4.363 1.00 58.47 604 GLY A CA 1
ATOM 4766 C C . GLY A 1 604 ? 23.400 -2.832 -5.592 1.00 58.47 604 GLY A C 1
ATOM 4767 O O . GLY A 1 604 ? 22.476 -3.635 -5.542 1.00 58.47 604 GLY A O 1
ATOM 4768 N N . ASN A 1 605 ? 24.127 -2.643 -6.697 1.00 62.03 605 ASN A N 1
ATOM 4769 C CA . ASN A 1 605 ? 23.950 -3.411 -7.934 1.00 62.03 605 ASN A CA 1
ATOM 4770 C C . ASN A 1 605 ? 22.497 -3.458 -8.460 1.00 62.03 605 ASN A C 1
ATOM 4772 O O . ASN A 1 605 ? 22.039 -4.516 -8.882 1.00 62.03 605 ASN A O 1
ATOM 4776 N N . ASP A 1 606 ? 21.784 -2.328 -8.495 1.00 80.62 606 ASP A N 1
ATOM 4777 C CA . ASP A 1 606 ? 20.425 -2.253 -9.056 1.00 80.62 606 ASP A CA 1
ATOM 4778 C C . ASP A 1 606 ? 20.265 -1.316 -10.263 1.00 80.62 606 ASP A C 1
ATOM 4780 O O . ASP A 1 606 ? 19.178 -1.214 -10.825 1.00 80.62 606 ASP A O 1
ATOM 4784 N N . HIS A 1 607 ? 21.346 -0.703 -10.748 1.00 87.62 607 HIS A N 1
ATOM 4785 C CA . HIS A 1 607 ? 21.337 0.285 -11.838 1.00 87.62 607 HIS A CA 1
ATOM 4786 C C . HIS A 1 607 ? 20.605 -0.173 -13.112 1.00 87.62 607 HIS A C 1
ATOM 4788 O O . HIS A 1 607 ? 19.825 0.575 -13.704 1.00 87.62 607 HIS A O 1
ATOM 4794 N N . THR A 1 608 ? 20.815 -1.417 -13.554 1.00 91.75 608 THR A N 1
ATOM 4795 C CA . THR A 1 608 ? 20.130 -1.958 -14.745 1.00 91.75 608 THR A CA 1
ATOM 4796 C C . THR A 1 608 ? 18.660 -2.290 -14.470 1.00 91.75 608 THR A C 1
ATOM 4798 O O . THR A 1 608 ? 17.815 -2.123 -15.352 1.00 91.75 608 THR A O 1
ATOM 4801 N N . VAL A 1 609 ? 18.329 -2.684 -13.237 1.00 92.12 609 VAL A N 1
ATOM 4802 C CA . VAL A 1 609 ? 16.953 -2.911 -12.770 1.00 92.12 609 VAL A CA 1
ATOM 4803 C C . VAL A 1 609 ? 16.195 -1.586 -12.701 1.00 92.12 609 VAL A C 1
ATOM 4805 O O . VAL A 1 609 ? 15.056 -1.495 -13.163 1.00 92.12 609 VAL A O 1
ATOM 4808 N N . ASP A 1 610 ? 16.840 -0.532 -12.206 1.00 92.06 610 ASP A N 1
ATOM 4809 C CA . ASP A 1 610 ? 16.281 0.812 -12.143 1.00 92.06 610 ASP A CA 1
ATOM 4810 C C . ASP A 1 610 ? 16.132 1.427 -13.543 1.00 92.06 610 ASP A C 1
ATOM 4812 O O . ASP A 1 610 ? 15.068 1.963 -13.856 1.00 92.06 610 ASP A O 1
ATOM 4816 N N . ALA A 1 611 ? 17.094 1.230 -14.451 1.00 94.94 611 ALA A N 1
ATOM 4817 C CA . ALA A 1 611 ? 16.936 1.557 -15.870 1.00 94.94 611 ALA A CA 1
ATOM 4818 C C . ALA A 1 611 ? 15.728 0.825 -16.501 1.00 94.94 611 ALA A C 1
ATOM 4820 O O . ALA A 1 611 ? 14.847 1.465 -17.088 1.00 94.94 611 ALA A O 1
ATOM 4821 N N . LEU A 1 612 ? 15.619 -0.499 -16.327 1.00 96.12 612 LEU A N 1
ATOM 4822 C CA . LEU A 1 612 ? 14.479 -1.308 -16.785 1.00 96.12 612 LEU A CA 1
ATOM 4823 C C . LEU A 1 612 ? 13.140 -0.791 -16.224 1.00 96.12 612 LEU A C 1
ATOM 4825 O O . LEU A 1 612 ? 12.144 -0.681 -16.953 1.00 96.12 612 LEU A O 1
ATOM 4829 N N . ARG A 1 613 ? 13.117 -0.412 -14.942 1.00 94.94 613 ARG A N 1
ATOM 4830 C CA . ARG A 1 613 ? 11.972 0.202 -14.261 1.00 94.94 613 ARG A CA 1
ATOM 4831 C C . ARG A 1 613 ? 11.619 1.565 -14.855 1.00 94.94 613 ARG A C 1
ATOM 4833 O O . ARG A 1 613 ? 10.443 1.806 -15.142 1.00 94.94 613 ARG A O 1
ATOM 4840 N N . TYR A 1 614 ? 12.594 2.453 -15.068 1.00 94.81 614 TYR A N 1
ATOM 4841 C CA . TYR A 1 614 ? 12.365 3.772 -15.663 1.00 94.81 614 TYR A CA 1
ATOM 4842 C C . TYR A 1 614 ? 11.767 3.649 -17.064 1.00 94.81 614 TYR A C 1
ATOM 4844 O O . TYR A 1 614 ? 10.803 4.355 -17.358 1.00 94.81 614 TYR A O 1
ATOM 4852 N N . MET A 1 615 ? 12.264 2.726 -17.888 1.00 96.00 615 MET A N 1
ATOM 4853 C CA . MET A 1 615 ? 11.738 2.458 -19.228 1.00 96.00 615 MET A CA 1
ATOM 4854 C C . MET A 1 615 ? 10.286 1.964 -19.196 1.00 96.00 615 MET A C 1
ATOM 4856 O O . MET A 1 615 ? 9.371 2.638 -19.680 1.00 96.00 615 MET A O 1
ATOM 4860 N N . THR A 1 616 ? 10.064 0.794 -18.595 1.00 95.06 616 THR A N 1
ATOM 4861 C CA . THR A 1 616 ? 8.786 0.070 -18.672 1.00 95.06 616 THR A CA 1
ATOM 4862 C C . THR A 1 616 ? 7.650 0.829 -17.983 1.00 95.06 616 THR A C 1
ATOM 4864 O O . THR A 1 616 ? 6.552 0.951 -18.536 1.00 95.06 616 THR A O 1
ATOM 4867 N N . TYR A 1 617 ? 7.901 1.388 -16.794 1.00 94.44 617 TYR A N 1
ATOM 4868 C CA . TYR A 1 617 ? 6.883 2.092 -16.014 1.00 94.44 617 TYR A CA 1
ATOM 4869 C C . TYR A 1 617 ? 6.543 3.473 -16.593 1.00 94.44 617 TYR A C 1
ATOM 4871 O O . TYR A 1 617 ? 5.385 3.902 -16.544 1.00 94.44 617 TYR A O 1
ATOM 4879 N N . SER A 1 618 ? 7.520 4.173 -17.184 1.00 94.25 618 SER A N 1
ATOM 4880 C CA . SER A 1 618 ? 7.274 5.495 -17.775 1.00 94.25 618 SER A CA 1
ATOM 4881 C C . SER A 1 618 ? 6.535 5.403 -19.110 1.00 94.25 618 SER A C 1
ATOM 4883 O O . SER A 1 618 ? 5.609 6.192 -19.310 1.00 94.25 618 SER A O 1
ATOM 4885 N N . ARG A 1 619 ? 6.848 4.410 -19.963 1.00 92.75 619 ARG A N 1
ATOM 4886 C CA . ARG A 1 619 ? 6.075 4.107 -21.185 1.00 92.75 619 ARG A CA 1
ATOM 4887 C C . ARG A 1 619 ? 4.606 3.819 -20.847 1.00 92.75 619 ARG A C 1
ATOM 4889 O O . ARG A 1 619 ? 3.745 4.584 -21.269 1.00 92.75 619 ARG A O 1
ATOM 4896 N N . LYS A 1 620 ? 4.322 2.868 -19.940 1.00 88.94 620 LYS A N 1
ATOM 4897 C CA . LYS A 1 620 ? 2.947 2.536 -19.489 1.00 88.94 620 LYS A CA 1
ATOM 4898 C C . LYS A 1 620 ? 2.128 3.757 -19.043 1.00 88.94 620 LYS A C 1
ATOM 4900 O O . LYS A 1 620 ? 0.915 3.804 -19.249 1.00 88.94 620 LYS A O 1
ATOM 4905 N N . ARG A 1 621 ? 2.758 4.754 -18.409 1.00 85.81 621 ARG A N 1
ATOM 4906 C CA . ARG A 1 621 ? 2.075 5.993 -17.981 1.00 85.81 621 ARG A CA 1
ATOM 4907 C C . ARG A 1 621 ? 2.000 7.069 -19.062 1.00 85.81 621 ARG A C 1
ATOM 4909 O O . ARG A 1 621 ? 1.151 7.949 -18.943 1.00 85.81 621 ARG A O 1
ATOM 4916 N N . ALA A 1 622 ? 2.856 7.025 -20.078 1.00 83.44 622 ALA A N 1
ATOM 4917 C CA . ALA A 1 622 ? 2.727 7.860 -21.265 1.00 83.44 622 ALA A CA 1
ATOM 4918 C C . ALA A 1 622 ? 1.546 7.391 -22.126 1.00 83.44 622 ALA A C 1
ATOM 4920 O O . ALA A 1 622 ? 0.713 8.214 -22.493 1.00 83.44 622 ALA A O 1
ATOM 4921 N N . ASP A 1 623 ? 1.419 6.083 -22.345 1.00 81.06 623 ASP A N 1
ATOM 4922 C CA . ASP A 1 623 ? 0.384 5.505 -23.211 1.00 81.06 623 ASP A CA 1
ATOM 4923 C C . ASP A 1 623 ? -1.020 5.721 -22.621 1.00 81.06 623 ASP A C 1
ATOM 4925 O O . ASP A 1 623 ? -1.915 6.213 -23.305 1.00 81.06 623 ASP A O 1
ATOM 4929 N N . ARG A 1 624 ? -1.182 5.524 -21.300 1.00 70.69 624 ARG A N 1
ATOM 4930 C CA . ARG A 1 624 ? -2.413 5.886 -20.563 1.00 70.69 624 ARG A CA 1
ATOM 4931 C C . ARG A 1 624 ? -2.790 7.370 -20.662 1.00 70.69 624 ARG A C 1
ATOM 4933 O O . ARG A 1 624 ? -3.956 7.700 -20.501 1.00 70.69 624 ARG A O 1
ATOM 4940 N N . LYS A 1 625 ? -1.827 8.272 -20.885 1.00 60.09 625 LYS A N 1
ATOM 4941 C CA . LYS A 1 625 ? -2.108 9.700 -21.117 1.00 60.09 625 LYS A CA 1
ATOM 4942 C C . LYS A 1 625 ? -2.415 10.022 -22.580 1.00 60.09 625 LYS A 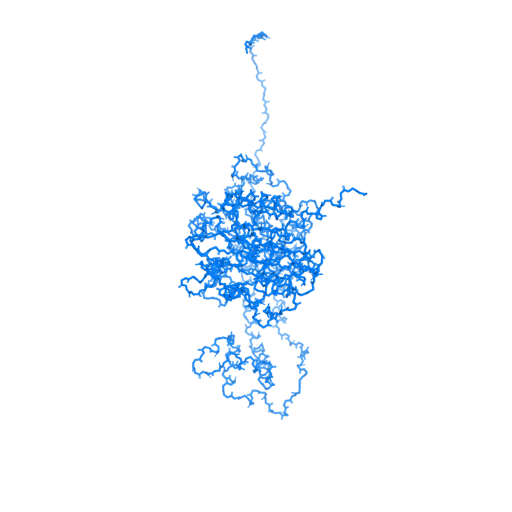C 1
ATOM 4944 O O . LYS A 1 625 ? -3.026 11.054 -22.816 1.00 60.09 625 LYS A O 1
ATOM 4949 N N . GLY A 1 626 ? -1.997 9.179 -23.524 1.00 47.44 626 GLY A N 1
ATOM 4950 C CA . GLY A 1 626 ? -2.368 9.293 -24.936 1.00 47.44 626 GLY A CA 1
ATOM 4951 C C . GLY A 1 626 ? -3.806 8.836 -25.182 1.00 47.44 626 GLY A C 1
ATOM 4952 O O . GLY A 1 626 ? -4.594 9.596 -25.727 1.00 47.44 626 GLY A O 1
ATOM 4953 N N . GLY A 1 627 ? -4.174 7.646 -24.693 1.00 37.53 627 GLY A N 1
ATOM 4954 C CA . GLY A 1 627 ? -5.517 7.079 -24.905 1.00 37.53 627 GLY A CA 1
ATOM 4955 C C . GLY A 1 627 ? -6.666 7.862 -24.251 1.00 37.53 627 GLY A C 1
ATOM 4956 O O . GLY A 1 627 ? -7.808 7.749 -24.674 1.00 37.53 627 GLY A O 1
ATOM 4957 N N . ASN A 1 628 ? -6.376 8.707 -23.258 1.00 35.84 628 ASN A N 1
ATOM 4958 C CA . ASN A 1 628 ? -7.378 9.546 -22.589 1.00 35.84 628 ASN A CA 1
ATOM 4959 C C . ASN A 1 628 ? -7.757 10.824 -23.372 1.00 35.84 628 ASN A C 1
ATOM 4961 O O . ASN A 1 628 ? -8.459 11.666 -22.818 1.00 35.84 628 ASN A O 1
ATOM 4965 N N . VAL A 1 629 ? -7.268 11.000 -24.607 1.00 36.62 629 VAL A N 1
ATOM 4966 C CA . VAL A 1 629 ? -7.521 12.191 -25.445 1.00 36.62 629 VAL A CA 1
ATOM 4967 C C . VAL A 1 629 ? -8.601 11.947 -26.516 1.00 36.62 629 VAL A C 1
ATOM 4969 O O . VAL A 1 629 ? -9.169 12.911 -27.010 1.00 36.62 629 VAL A O 1
ATOM 4972 N N . GLU A 1 630 ? -8.949 10.692 -26.831 1.00 31.59 630 GLU A N 1
ATOM 4973 C CA . GLU A 1 630 ? -9.925 10.358 -27.894 1.00 31.59 630 GLU A CA 1
ATOM 4974 C C . GLU A 1 630 ? -11.331 9.970 -27.386 1.00 31.59 630 GLU A C 1
ATOM 4976 O O . GLU A 1 630 ? -12.251 9.812 -28.177 1.00 31.59 630 GLU A O 1
ATOM 4981 N N . MET A 1 631 ? -11.544 9.881 -26.069 1.00 29.27 631 MET A N 1
ATOM 4982 C CA . MET A 1 631 ? -12.857 9.603 -25.451 1.00 29.27 631 MET A CA 1
ATOM 4983 C C . MET A 1 631 ? -13.478 10.892 -24.887 1.00 29.27 631 MET A C 1
ATOM 4985 O O . MET A 1 631 ? -13.759 10.988 -23.692 1.00 29.27 631 MET A O 1
ATOM 4989 N N . GLY A 1 632 ? -13.598 11.920 -25.735 1.00 34.12 632 GLY A N 1
ATOM 4990 C CA . GLY A 1 632 ? -13.900 13.287 -25.291 1.00 34.12 632 GLY A CA 1
ATOM 4991 C C . GLY A 1 632 ? -14.592 14.219 -26.290 1.00 34.12 632 GLY A C 1
ATOM 4992 O O . GLY A 1 632 ? -14.620 15.414 -26.017 1.00 34.12 632 GLY A O 1
ATOM 4993 N N . SER A 1 633 ? -15.137 13.714 -27.405 1.00 33.12 633 SER A N 1
ATOM 4994 C CA . SER A 1 633 ? -16.128 14.426 -28.239 1.00 33.12 633 SER A CA 1
ATOM 4995 C C . SER A 1 633 ? -16.671 13.529 -29.365 1.00 33.12 633 SER A C 1
ATOM 4997 O O . SER A 1 633 ? -16.075 13.462 -30.442 1.00 33.12 633 SER A O 1
ATOM 4999 N N . ALA A 1 634 ? -17.801 12.869 -29.111 1.00 31.00 634 ALA A N 1
ATOM 5000 C CA . ALA A 1 634 ? -18.744 12.347 -30.103 1.00 31.00 634 ALA A CA 1
ATOM 5001 C C . ALA A 1 634 ? -20.119 12.262 -29.425 1.00 31.00 634 ALA A C 1
ATOM 5003 O O . ALA A 1 634 ? -20.150 11.725 -28.294 1.00 31.00 634 ALA A O 1
#